Protein AF-0000000067528009 (afdb_homodimer)

Radius of gyration: 20.57 Å; Cα contacts (8 Å, |Δi|>4): 416; chains: 2; bounding box: 47×60×44 Å

InterPro domains:
  IPR000536 Nuclear hormone receptor, ligand-binding domain [PF00104] (4-171)
  IPR000536 Nuclear hormone receptor, ligand-binding domain [PS51843] (1-191)
  IPR000536 Nuclear hormone receptor, ligand-binding domain [SM00430] (4-162)
  IPR001723 Nuclear hormone receptor [PR00398] (5-26)
  IPR001723 Nuclear hormone receptor [PR00398] (26-42)
  IPR001723 Nuclear hormone receptor [PR00398] (93-108)
  IPR001723 Nuclear hormone receptor [PR00398] (150-167)
  IPR035500 Nuclear hormone receptor-like domain superfamily [G3DSA:1.10.565.10] (1-194)
  IPR035500 Nuclear hormone receptor-like domain superfamily [SSF48508] (2-190)
  IPR050274 Nuclear hormone receptor family NR2 subfamily [PTHR24083] (2-190)

pLDDT: mean 90.99, std 10.11, range [39.88, 98.88]

Nearest PDB structures (foldseek):
  8c5l-assembly1_B-2  TM=9.117E-01  e=3.322E-10  Escherichia coli K-12
  8c5l-assembly1_A  TM=9.110E-01  e=3.993E-10  Escherichia coli K-12
  7xva-assembly1_A-2  TM=9.012E-01  e=3.642E-10  Homo sapiens
  3cjw-assembly1_A  TM=9.068E-01  e=9.146E-10  Homo sapiens
  3v9t-assembly1_A  TM=6.778E-01  e=2.287E-04  Homo sapiens

Sequence (390 aa):
MLQETTARLLFMAVRWVRCLPPFQTISKDDQLLLLERSWTQLFLLHLAQWSISWDITALLDDEQVRSRLPTDDNLTNQELVLIQAIICRFRQLSPDFGECGCMKAVALFTPETVGLHAIQPIEILQDQAQRILVDYTRSRYPQQPGRIGRLMILVGYLRCVSSKTVERLFFHETIGEIPISRLLVDMYQMEKYINMLQETTARLLFMAVRWVRCLPPFQTISKDDQLLLLERSWTQLFLLHLAQWSISWDITALLDDEQVRSRLPTDDNLTNQELVLIQAIICRFRQLSPDFGECGCMKAVALFTPETVGLHAIQPIEILQDQAQRILVDYTRSRYPQQPGRIGRLMILVGYLRCVSSKTVERLFFHETIGEIPISRLLVDMYQMEKYIN

Solvent-accessible surface area (backbone atoms only — not comparable to full-atom values): 21129 Å² total; per-residue (Å²): 110,66,52,59,51,47,52,51,37,43,49,49,38,51,50,52,55,72,69,33,68,76,54,69,75,46,54,71,70,44,44,53,53,36,47,60,72,22,45,60,42,38,27,50,52,44,47,31,59,56,32,63,84,39,82,50,65,62,53,68,64,31,64,76,43,49,63,56,44,72,85,88,35,69,67,57,53,38,38,54,45,39,53,52,47,50,37,52,53,44,46,72,65,54,70,52,70,69,49,47,51,22,48,46,41,37,56,40,35,52,51,58,49,80,83,55,85,65,43,66,67,31,43,51,51,19,52,49,24,37,33,49,35,47,54,49,45,49,69,75,40,66,90,45,78,47,48,59,46,54,53,43,50,50,51,22,54,40,66,53,49,54,62,66,59,50,41,38,61,59,33,28,91,80,53,52,86,60,58,63,66,70,48,45,57,54,58,59,54,51,53,58,70,72,100,109,67,52,60,51,47,53,50,36,45,50,50,37,51,50,52,54,71,69,34,68,76,56,68,75,46,55,69,69,44,43,54,52,35,47,61,72,21,46,57,42,39,28,50,53,43,47,28,60,57,33,62,85,38,82,51,64,62,54,68,63,30,63,77,42,48,62,56,43,72,83,88,35,69,69,56,53,38,39,53,44,39,53,51,48,49,36,51,53,44,48,73,64,55,69,52,72,68,50,46,51,23,48,46,41,36,58,39,35,52,52,58,48,79,83,56,83,64,43,66,68,30,44,51,52,20,51,49,23,36,34,51,36,47,54,48,46,48,69,76,40,66,87,43,79,48,50,60,46,53,53,43,51,48,51,22,54,41,67,53,50,53,63,66,59,50,40,38,61,58,34,29,91,79,52,54,86,58,59,65,66,71,48,46,57,54,57,59,55,51,52,57,72,74,100

Organism: Camponotus floridanus (NCBI:txid104421)

Secondary structure (DSSP, 8-state):
-HHHHHHHHHHHHHHHHHT-HHHHTS-HHHHHHHHHHHHHHHHHHHHHHHHTTS--HHHHH-HHHHTTS-TT-HHHHHHHHHHHHHHHHHHHH---HHHHHHHHHHHH--TT-TT-S-HHHHHHHHHHHHHHHHHHHHHH-TT-TTHHHHHHHHHHHHTTS-HHHHIIIIIHHHHTTS-HHHHHHHHHHHHHHH-/-HHHHHHHHHHHHHHHHHT-HHHHTS-HHHHHHHHHHHHHHHHHHHHHHHHTTS--HHHHH-HHHHTTS-TT-HHHHHHHHHHHHHHHHHHHH---HHHHHHHHHHHH--TT-TT-S-HHHHHHHHHHHHHHHHHHHHHH-TT-TTHHHHHHHHHHHHTTS-HHHHIIIIIHHHHTTS-HHHHHHHHHHHHHHH-

Structure (mmCIF, N/CA/C/O backbone):
data_AF-0000000067528009-model_v1
#
loop_
_entity.id
_entity.type
_entity.pdbx_description
1 polymer 'Photoreceptor-specific nuclear receptor'
#
loop_
_atom_site.group_PDB
_atom_site.id
_atom_site.type_symbol
_atom_site.label_atom_id
_atom_site.label_alt_id
_atom_site.label_comp_id
_atom_site.label_asym_id
_atom_site.label_entity_id
_atom_site.label_seq_id
_atom_site.pdbx_PDB_ins_code
_atom_site.Cartn_x
_atom_site.Cartn_y
_atom_site.Cartn_z
_atom_site.occupancy
_atom_site.B_iso_or_equiv
_atom_site.auth_seq_id
_atom_site.auth_comp_id
_atom_site.auth_asym_id
_atom_site.auth_atom_id
_atom_site.pdbx_PDB_model_num
ATOM 1 N N . MET A 1 1 ? -10.555 28.031 -5.477 1 63.38 1 MET A N 1
ATOM 2 C CA . MET A 1 1 ? -11.25 27.438 -4.34 1 63.38 1 MET A CA 1
ATOM 3 C C . MET A 1 1 ? -10.625 26.094 -3.967 1 63.38 1 MET A C 1
ATOM 5 O O . MET A 1 1 ? -10.273 25.859 -2.807 1 63.38 1 MET A O 1
ATOM 9 N N . LEU A 1 2 ? -10.289 25.344 -4.977 1 68.19 2 LEU A N 1
ATOM 10 C CA . LEU A 1 2 ? -9.688 24.031 -4.695 1 68.19 2 LEU A CA 1
ATOM 11 C C . LEU A 1 2 ? -8.289 24.203 -4.113 1 68.19 2 LEU A C 1
ATOM 13 O O . LEU A 1 2 ? -7.93 23.516 -3.152 1 68.19 2 LEU A O 1
ATOM 17 N N . GLN A 1 3 ? -7.68 25.297 -4.523 1 79.44 3 GLN A N 1
ATOM 18 C CA . GLN A 1 3 ? -6.289 25.484 -4.133 1 79.44 3 GLN A CA 1
ATOM 19 C C . GLN A 1 3 ? -6.176 25.891 -2.67 1 79.44 3 GLN A C 1
ATOM 21 O O . GLN A 1 3 ? -5.324 25.391 -1.939 1 79.44 3 GLN A O 1
ATOM 26 N N . GLU A 1 4 ? -7.051 26.719 -2.273 1 81.88 4 GLU A N 1
ATOM 27 C CA . GLU A 1 4 ? -7.031 27.141 -0.877 1 81.88 4 GLU A CA 1
ATOM 28 C C . GLU A 1 4 ? -7.379 25.984 0.059 1 81.88 4 GLU A C 1
ATOM 30 O O . GLU A 1 4 ? -6.762 25.828 1.112 1 81.88 4 GLU A O 1
ATOM 35 N N . THR A 1 5 ? -8.336 25.281 -0.357 1 86.56 5 THR A N 1
ATOM 36 C CA . THR A 1 5 ? -8.766 24.172 0.467 1 86.56 5 THR A CA 1
ATOM 37 C C . THR A 1 5 ? -7.656 23.125 0.583 1 86.56 5 THR A C 1
ATOM 39 O O . THR A 1 5 ? -7.375 22.625 1.676 1 86.56 5 THR A O 1
ATOM 42 N N . THR A 1 6 ? -7.035 22.812 -0.543 1 90.5 6 THR A N 1
ATOM 43 C CA . THR A 1 6 ? -6.012 21.766 -0.516 1 90.5 6 THR A CA 1
ATOM 44 C C . THR A 1 6 ? -4.789 22.234 0.274 1 90.5 6 THR A C 1
ATOM 46 O O . THR A 1 6 ? -4.156 21.438 0.971 1 90.5 6 THR A O 1
ATOM 49 N N . ALA A 1 7 ? -4.465 23.484 0.164 1 90.56 7 ALA A N 1
ATOM 50 C CA . ALA A 1 7 ? -3.391 24.031 0.986 1 90.56 7 ALA A CA 1
ATOM 51 C C . ALA A 1 7 ? -3.717 23.906 2.471 1 90.56 7 ALA A C 1
ATOM 53 O O . ALA A 1 7 ? -2.852 23.547 3.273 1 90.56 7 ALA A O 1
ATOM 54 N N . ARG A 1 8 ? -4.914 24.25 2.82 1 92.25 8 ARG A N 1
ATOM 55 C CA . ARG A 1 8 ? -5.352 24.141 4.207 1 92.25 8 ARG A CA 1
ATOM 56 C C . ARG A 1 8 ? -5.273 22.703 4.699 1 92.25 8 ARG A C 1
ATOM 58 O O . ARG A 1 8 ? -4.848 22.453 5.828 1 92.25 8 ARG A O 1
ATOM 65 N N . LEU A 1 9 ? -5.695 21.797 3.904 1 93.94 9 LEU A N 1
ATOM 66 C CA . LEU A 1 9 ? -5.688 20.375 4.277 1 93.94 9 LEU A CA 1
ATOM 67 C C . LEU A 1 9 ? -4.258 19.875 4.469 1 93.94 9 LEU A C 1
ATOM 69 O O . LEU A 1 9 ? -3.994 19.078 5.371 1 93.94 9 LEU A O 1
ATOM 73 N N . LEU A 1 10 ? -3.348 20.375 3.588 1 95.38 10 LEU A N 1
ATOM 74 C CA . LEU A 1 10 ? -1.941 20.031 3.76 1 95.38 10 LEU A CA 1
ATOM 75 C C . LEU A 1 10 ? -1.401 20.578 5.078 1 95.38 10 LEU A C 1
ATOM 77 O O . LEU A 1 10 ? -0.686 19.875 5.797 1 95.38 10 LEU A O 1
ATOM 81 N N . PHE A 1 11 ? -1.771 21.75 5.383 1 93.81 11 PHE A N 1
ATOM 82 C CA . PHE A 1 11 ? -1.358 22.359 6.641 1 93.81 11 PHE A CA 1
ATOM 83 C C . PHE A 1 11 ? -1.905 21.578 7.832 1 93.81 11 PHE A C 1
ATOM 85 O O . PHE A 1 11 ? -1.208 21.391 8.828 1 93.81 11 PHE A O 1
ATOM 92 N N . MET A 1 12 ? -3.107 21.188 7.766 1 95.31 12 MET A N 1
ATOM 93 C CA . MET A 1 12 ? -3.73 20.406 8.828 1 95.31 12 MET A CA 1
ATOM 94 C C . MET A 1 12 ? -2.99 19.094 9.039 1 95.31 12 MET A C 1
ATOM 96 O O . MET A 1 12 ? -2.828 18.641 10.172 1 95.31 12 MET A O 1
ATOM 100 N N . ALA A 1 13 ? -2.566 18.484 7.957 1 96.88 13 ALA A N 1
ATOM 101 C CA . ALA A 1 13 ? -1.81 17.234 8.047 1 96.88 13 ALA A CA 1
ATOM 102 C C . ALA A 1 13 ? -0.495 17.438 8.789 1 96.88 13 ALA A C 1
ATOM 104 O O . ALA A 1 13 ? -0.14 16.641 9.664 1 96.88 13 ALA A O 1
ATOM 105 N N . VAL A 1 14 ? 0.21 18.5 8.422 1 96.5 14 VAL A N 1
ATOM 106 C CA . VAL A 1 14 ? 1.491 18.797 9.055 1 96.5 14 VAL A CA 1
ATOM 107 C C . VAL A 1 14 ? 1.274 19.141 10.531 1 96.5 14 VAL A C 1
ATOM 109 O O . VAL A 1 14 ? 2.021 18.688 11.398 1 96.5 14 VAL A O 1
ATOM 112 N N . ARG A 1 15 ? 0.271 19.891 10.812 1 95.38 15 ARG A N 1
ATOM 113 C CA . ARG A 1 15 ? -0.049 20.266 12.18 1 95.38 15 ARG A CA 1
ATOM 114 C C . ARG A 1 15 ? -0.377 19.031 13.023 1 95.38 15 ARG A C 1
ATOM 116 O O . ARG A 1 15 ? 0.035 18.938 14.188 1 95.38 15 ARG A O 1
ATOM 123 N N . TRP A 1 16 ? -1.152 18.125 12.508 1 97.19 16 TRP A N 1
ATOM 124 C CA . TRP A 1 16 ? -1.503 16.891 13.211 1 97.19 16 TRP A CA 1
ATOM 125 C C . TRP A 1 16 ? -0.251 16.141 13.641 1 97.19 16 TRP A C 1
ATOM 127 O O . TRP A 1 16 ? -0.168 15.656 14.773 1 97.19 16 TRP A O 1
ATOM 137 N N . VAL A 1 17 ? 0.702 16.016 12.75 1 97.56 17 VAL A N 1
ATOM 138 C CA . VAL A 1 17 ? 1.943 15.297 13.039 1 97.56 17 VAL A CA 1
ATOM 139 C C . VAL A 1 17 ? 2.678 15.984 14.188 1 97.56 17 VAL A C 1
ATOM 141 O O . VAL A 1 17 ? 3.193 15.32 15.086 1 97.56 17 VAL A O 1
ATOM 144 N N . ARG A 1 18 ? 2.689 17.234 14.125 1 94.25 18 ARG A N 1
ATOM 145 C CA . ARG A 1 18 ? 3.416 18.031 15.117 1 94.25 18 ARG A CA 1
ATOM 146 C C . ARG A 1 18 ? 2.811 17.859 16.5 1 94.25 18 ARG A C 1
ATOM 148 O O . ARG A 1 18 ? 3.518 17.938 17.516 1 94.25 18 ARG A O 1
ATOM 155 N N . CYS A 1 19 ? 1.555 17.609 16.547 1 94.88 19 CYS A N 1
ATOM 156 C CA . CYS A 1 19 ? 0.85 17.547 17.812 1 94.88 19 CYS A CA 1
ATOM 157 C C . CYS A 1 19 ? 0.818 16.109 18.344 1 94.88 19 CYS A C 1
ATOM 159 O O . CYS A 1 19 ? 0.314 15.867 19.453 1 94.88 19 CYS A O 1
ATOM 161 N N . LEU A 1 20 ? 1.411 15.219 17.641 1 97 20 LEU A N 1
ATOM 162 C CA . LEU A 1 20 ? 1.415 13.82 18.047 1 97 20 LEU A CA 1
ATOM 163 C C . LEU A 1 20 ? 2.537 13.547 19.047 1 97 20 LEU A C 1
ATOM 165 O O . LEU A 1 20 ? 3.705 13.461 18.656 1 97 20 LEU A O 1
ATOM 169 N N . PRO A 1 21 ? 2.293 13.242 20.281 1 96.75 21 PRO A N 1
ATOM 170 C CA . PRO A 1 21 ? 3.307 13.125 21.344 1 96.75 21 PRO A CA 1
ATOM 171 C C . PRO A 1 21 ? 4.355 12.062 21.031 1 96.75 21 PRO A C 1
ATOM 173 O O . PRO A 1 21 ? 5.559 12.328 21.141 1 96.75 21 PRO A O 1
ATOM 176 N N . PRO A 1 22 ? 3.947 10.906 20.578 1 97.38 22 PRO A N 1
ATOM 177 C CA . PRO A 1 22 ? 4.988 9.906 20.312 1 97.38 22 PRO A CA 1
ATOM 178 C C . PRO A 1 22 ? 5.934 10.336 19.188 1 97.38 22 PRO A C 1
ATOM 180 O O . PRO A 1 22 ? 7.105 9.938 19.188 1 97.38 22 PRO A O 1
ATOM 183 N N . PHE A 1 23 ? 5.457 11.164 18.281 1 96.94 23 PHE A N 1
ATOM 184 C CA . PHE A 1 23 ? 6.273 11.625 17.156 1 96.94 23 PHE A CA 1
ATOM 185 C C . PHE A 1 23 ? 7.387 12.539 17.641 1 96.94 23 PHE A C 1
ATOM 187 O O . PHE A 1 23 ? 8.469 12.578 17.062 1 96.94 23 PHE A O 1
ATOM 194 N N . GLN A 1 24 ? 7.16 13.203 18.766 1 94.31 24 GLN A N 1
ATOM 195 C CA . GLN A 1 24 ? 8.109 14.164 19.312 1 94.31 24 GLN A CA 1
ATOM 196 C C . GLN A 1 24 ? 9.266 13.461 20.016 1 94.31 24 GLN A C 1
ATOM 198 O O . GLN A 1 24 ? 10.289 14.078 20.312 1 94.31 24 GLN A O 1
ATOM 203 N N . THR A 1 25 ? 9.117 12.156 20.219 1 96.06 25 THR A N 1
ATOM 204 C CA . THR A 1 25 ? 10.164 11.391 20.891 1 96.06 25 THR A CA 1
ATOM 205 C C . THR A 1 25 ? 11.211 10.922 19.875 1 96.06 25 THR A C 1
ATOM 207 O O . THR A 1 25 ? 12.266 10.414 20.25 1 96.06 25 THR A O 1
ATOM 210 N N . ILE A 1 26 ? 10.945 11.125 18.609 1 96.88 26 ILE A N 1
ATOM 211 C CA . ILE A 1 26 ? 11.82 10.734 17.516 1 96.88 26 ILE A CA 1
ATOM 212 C C . ILE A 1 26 ? 12.812 11.859 17.219 1 96.88 26 ILE A C 1
ATOM 214 O O . ILE A 1 26 ? 12.539 13.023 17.516 1 96.88 26 ILE A O 1
ATOM 218 N N . SER A 1 27 ? 13.992 11.508 16.75 1 96.88 27 SER A N 1
ATOM 219 C CA . SER A 1 27 ? 14.961 12.531 16.375 1 96.88 27 SER A CA 1
ATOM 220 C C . SER A 1 27 ? 14.391 13.469 15.32 1 96.88 27 SER A C 1
ATOM 222 O O . SER A 1 27 ? 13.594 13.047 14.477 1 96.88 27 SER A O 1
ATOM 224 N N . LYS A 1 28 ? 14.812 14.703 15.25 1 94.5 28 LYS A N 1
ATOM 225 C CA . LYS A 1 28 ? 14.312 15.711 14.32 1 94.5 28 LYS A CA 1
ATOM 226 C C . LYS A 1 28 ? 14.562 15.289 12.875 1 94.5 28 LYS A C 1
ATOM 228 O O . LYS A 1 28 ? 13.719 15.516 12 1 94.5 28 LYS A O 1
ATOM 233 N N . ASP A 1 29 ? 15.727 14.695 12.641 1 95.56 29 ASP A N 1
ATOM 234 C CA . ASP A 1 29 ? 16.047 14.219 11.297 1 95.56 29 ASP A CA 1
ATOM 235 C C . ASP A 1 29 ? 15.07 13.141 10.852 1 95.56 29 ASP A C 1
ATOM 237 O O . ASP A 1 29 ? 14.586 13.164 9.719 1 95.56 29 ASP A O 1
ATOM 241 N N . ASP A 1 30 ? 14.82 12.211 11.75 1 97.75 30 ASP A N 1
ATOM 242 C CA . ASP A 1 30 ? 13.891 11.133 11.422 1 97.75 30 ASP A CA 1
ATOM 243 C C . ASP A 1 30 ? 12.469 11.664 11.266 1 97.75 30 ASP A C 1
ATOM 245 O O . ASP A 1 30 ? 11.703 11.164 10.438 1 97.75 30 ASP A O 1
ATOM 249 N N . GLN A 1 31 ? 12.086 12.695 12.094 1 96.88 31 GLN A N 1
ATOM 250 C CA . GLN A 1 31 ? 10.781 13.328 11.945 1 96.88 31 GLN A CA 1
ATOM 251 C C . GLN A 1 31 ? 10.586 13.867 10.531 1 96.88 31 GLN A C 1
ATOM 253 O O . GLN A 1 31 ? 9.555 13.609 9.906 1 96.88 31 GLN A O 1
ATOM 258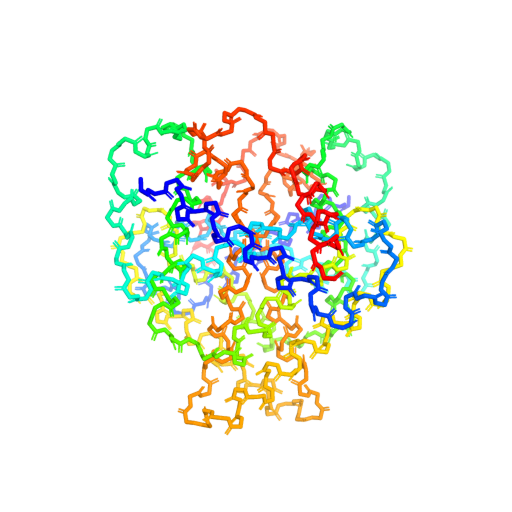 N N . LEU A 1 32 ? 11.586 14.562 10.047 1 95.69 32 LEU A N 1
ATOM 259 C CA . LEU A 1 32 ? 11.492 15.188 8.727 1 95.69 32 LEU A CA 1
ATOM 260 C C . LEU A 1 32 ? 11.438 14.133 7.629 1 95.69 32 LEU A C 1
ATOM 262 O O . LEU A 1 32 ? 10.695 14.281 6.656 1 95.69 32 LEU A O 1
ATOM 266 N N . LEU A 1 33 ? 12.172 13.047 7.777 1 96.69 33 LEU A N 1
ATOM 267 C CA . LEU A 1 33 ? 12.172 11.969 6.793 1 96.69 33 LEU A CA 1
ATOM 268 C C . LEU A 1 33 ? 10.805 11.289 6.734 1 96.69 33 LEU A C 1
ATOM 270 O O . LEU A 1 33 ? 10.281 11.023 5.648 1 96.69 33 LEU A O 1
ATOM 274 N N . LEU A 1 34 ? 10.25 11.062 7.93 1 97.94 34 LEU A N 1
ATOM 275 C CA . LEU A 1 34 ? 8.953 10.406 7.992 1 97.94 34 LEU A CA 1
ATOM 276 C C . LEU A 1 34 ? 7.863 11.289 7.395 1 97.94 34 LEU A C 1
ATOM 278 O O . LEU A 1 34 ? 6.996 10.812 6.66 1 97.94 34 LEU A O 1
ATOM 282 N N . LEU A 1 35 ? 7.91 12.555 7.711 1 97.44 35 LEU A N 1
ATOM 283 C CA . LEU A 1 35 ? 6.941 13.492 7.156 1 97.44 35 LEU A CA 1
ATOM 284 C C . LEU A 1 35 ? 7.059 13.562 5.637 1 97.44 35 LEU A C 1
ATOM 286 O O . LEU A 1 35 ? 6.043 13.547 4.934 1 97.44 35 LEU A O 1
ATOM 290 N N . GLU A 1 36 ? 8.227 13.602 5.156 1 96.12 36 GLU A N 1
ATOM 291 C CA . GLU A 1 36 ? 8.453 13.656 3.717 1 96.12 36 GLU A CA 1
ATOM 292 C C . GLU A 1 36 ? 7.93 12.406 3.025 1 96.12 36 GLU A C 1
ATOM 294 O O . GLU A 1 36 ? 7.418 12.477 1.907 1 96.12 36 GLU A O 1
ATOM 299 N N . ARG A 1 37 ? 8.062 11.32 3.688 1 95.75 37 ARG A N 1
ATOM 300 C CA . ARG A 1 37 ? 7.664 10.039 3.107 1 95.75 37 ARG A CA 1
ATOM 301 C C . ARG A 1 37 ? 6.148 9.859 3.168 1 95.75 37 ARG A C 1
ATOM 303 O O . ARG A 1 37 ? 5.562 9.219 2.297 1 95.75 37 ARG A O 1
ATOM 310 N N . SER A 1 38 ? 5.453 10.531 4.129 1 97.94 38 SER A N 1
ATOM 311 C CA . SER A 1 38 ? 4.078 10.133 4.41 1 97.94 38 SER A CA 1
ATOM 312 C C . SER A 1 38 ? 3.105 11.273 4.152 1 97.94 38 SER A C 1
ATOM 314 O O . SER A 1 38 ? 1.893 11.109 4.297 1 97.94 38 SER A O 1
ATOM 316 N N . TRP A 1 39 ? 3.568 12.438 3.727 1 97.88 39 TRP A N 1
ATOM 317 C CA . TRP A 1 39 ? 2.689 13.602 3.641 1 97.88 39 TRP A CA 1
ATOM 318 C C . TRP A 1 39 ? 1.55 13.352 2.66 1 97.88 39 TRP A C 1
ATOM 320 O O . TRP A 1 39 ? 0.435 13.836 2.855 1 97.88 39 TRP A O 1
ATOM 330 N N . THR A 1 40 ? 1.784 12.594 1.648 1 98 40 THR A N 1
ATOM 331 C CA . THR A 1 40 ? 0.744 12.32 0.662 1 98 40 THR A CA 1
ATOM 332 C C . THR A 1 40 ? -0.398 11.523 1.285 1 98 40 THR A C 1
ATOM 334 O O . THR A 1 40 ? -1.571 11.812 1.038 1 98 40 THR A O 1
ATOM 337 N N . GLN A 1 41 ? -0.053 10.492 2.082 1 98.5 41 GLN A N 1
ATOM 338 C CA . GLN A 1 41 ? -1.045 9.664 2.762 1 98.5 41 GLN A CA 1
ATOM 339 C C . GLN A 1 41 ? -1.868 10.492 3.746 1 98.5 41 GLN A C 1
ATOM 341 O O . GLN A 1 41 ? -3.096 10.391 3.775 1 98.5 41 GLN A O 1
ATOM 346 N N . LEU A 1 42 ? -1.152 11.312 4.449 1 98.62 42 LEU A N 1
ATOM 347 C CA . LEU A 1 42 ? -1.815 12.148 5.441 1 98.62 42 LEU A CA 1
ATOM 348 C C . LEU A 1 42 ? -2.725 13.172 4.77 1 98.62 42 LEU A C 1
ATOM 350 O O . LEU A 1 42 ? -3.863 13.375 5.195 1 98.62 42 LEU A O 1
ATOM 354 N N . PHE A 1 43 ? -2.236 13.75 3.77 1 97.88 43 PHE A N 1
ATOM 355 C CA . PHE A 1 43 ? -3.023 14.703 3.002 1 97.88 43 PHE A CA 1
ATOM 356 C C . PHE A 1 43 ? -4.289 14.055 2.457 1 97.88 43 PHE A C 1
ATOM 358 O O . PHE A 1 43 ? -5.383 14.609 2.588 1 97.88 43 PHE A O 1
ATOM 365 N N . LEU A 1 44 ? -4.176 12.906 1.863 1 97.62 44 LEU A N 1
ATOM 366 C CA . LEU A 1 44 ? -5.305 12.227 1.241 1 97.62 44 LEU A CA 1
ATOM 367 C C . LEU A 1 44 ? -6.34 11.82 2.287 1 97.62 44 LEU A C 1
ATOM 369 O O . LEU A 1 44 ? -7.539 11.828 2.014 1 97.62 44 LEU A O 1
ATOM 373 N N . LEU A 1 45 ? -5.891 11.453 3.465 1 98.19 45 LEU A N 1
ATOM 374 C CA . LEU A 1 45 ? -6.828 11.141 4.539 1 98.19 45 LEU A CA 1
ATOM 375 C C . LEU A 1 45 ? -7.625 12.375 4.941 1 98.19 45 LEU A C 1
ATOM 377 O O . LEU A 1 45 ? -8.836 12.289 5.156 1 98.19 45 LEU A O 1
ATOM 381 N N . HIS A 1 46 ? -6.957 13.484 5.012 1 96.31 46 HIS A N 1
ATOM 382 C CA . HIS A 1 46 ? -7.656 14.727 5.312 1 96.31 46 HIS A CA 1
ATOM 383 C C . HIS A 1 46 ? -8.617 15.102 4.188 1 96.31 46 HIS A C 1
ATOM 385 O O . HIS A 1 46 ? -9.727 15.578 4.441 1 96.31 46 HIS A O 1
ATOM 391 N N . LEU A 1 47 ? -8.141 14.922 3.025 1 94.94 47 LEU A N 1
ATOM 392 C CA . LEU A 1 47 ? -8.977 15.219 1.869 1 94.94 47 LEU A CA 1
ATOM 393 C C . LEU A 1 47 ? -10.227 14.344 1.869 1 94.94 47 LEU A C 1
ATOM 395 O O . LEU A 1 47 ? -11.336 14.828 1.62 1 94.94 47 LEU A O 1
ATOM 399 N N . ALA A 1 48 ? -10.016 13.047 2.094 1 95.31 48 ALA A N 1
ATOM 400 C CA . ALA A 1 48 ? -11.133 12.117 2.131 1 95.31 48 ALA A CA 1
ATOM 401 C C . ALA A 1 48 ? -12.125 12.492 3.227 1 95.31 48 ALA A C 1
ATOM 403 O O . ALA A 1 48 ? -13.344 12.445 3.018 1 95.31 48 ALA A O 1
ATOM 404 N N . GLN A 1 49 ? -11.609 12.812 4.336 1 93.56 49 GLN A N 1
ATOM 405 C CA . GLN A 1 49 ? -12.461 13.227 5.445 1 93.56 49 GLN A CA 1
ATOM 406 C C . GLN A 1 49 ? -13.266 14.469 5.082 1 93.56 49 GLN A C 1
ATOM 408 O O . GLN A 1 49 ? -14.461 14.555 5.371 1 93.56 49 GLN A O 1
ATOM 413 N N . TRP A 1 50 ? -12.57 15.375 4.555 1 90.56 50 TRP A N 1
ATOM 414 C CA . TRP A 1 50 ? -13.203 16.609 4.117 1 90.56 50 TRP A CA 1
ATOM 415 C C . TRP A 1 50 ? -14.266 16.344 3.061 1 90.56 50 TRP A C 1
ATOM 417 O O . TRP A 1 50 ? -15.312 17 3.039 1 90.56 50 TRP A O 1
ATOM 427 N N . SER A 1 51 ? -14.07 15.391 2.199 1 88.56 51 SER A N 1
ATOM 428 C CA . SER A 1 51 ? -14.922 15.078 1.056 1 88.56 51 SER A CA 1
ATOM 429 C C . SER A 1 51 ? -16.219 14.406 1.498 1 88.56 51 SER A C 1
ATOM 431 O O . SER A 1 51 ? -17.156 14.281 0.712 1 88.56 51 SER A O 1
ATOM 433 N N . ILE A 1 52 ? -16.297 13.922 2.617 1 85.75 52 ILE A N 1
ATOM 434 C CA . ILE A 1 52 ? -17.516 13.312 3.117 1 85.75 52 ILE A CA 1
ATOM 435 C C . ILE A 1 52 ? -18.672 14.32 3.029 1 85.75 52 ILE A C 1
ATOM 437 O O . ILE A 1 52 ? -19.781 13.969 2.654 1 85.75 52 ILE A O 1
ATOM 441 N N . SER A 1 53 ? -18.359 15.531 3.287 1 82.88 53 SER A N 1
ATOM 442 C CA . SER A 1 53 ? -19.391 16.562 3.322 1 82.88 53 SER A CA 1
ATOM 443 C C . SER A 1 53 ? -19.484 17.297 1.986 1 82.88 53 SER A C 1
ATOM 445 O O . SER A 1 53 ? -20.5 17.922 1.692 1 82.88 53 SER A O 1
ATOM 447 N N . TRP A 1 54 ? -18.344 17.156 1.196 1 78.38 54 TRP A N 1
ATOM 448 C CA . TRP A 1 54 ? -18.281 17.875 -0.072 1 78.38 54 TRP A CA 1
ATOM 449 C C . TRP A 1 54 ? -17.906 16.938 -1.212 1 78.38 54 TRP A C 1
ATOM 451 O O . TRP A 1 54 ? -16.906 16.219 -1.133 1 78.38 54 TRP A O 1
ATOM 461 N N . ASP A 1 55 ? -18.625 16.812 -2.105 1 71.38 55 ASP A N 1
ATOM 462 C CA . ASP A 1 55 ? -18.344 15.891 -3.195 1 71.38 55 ASP A CA 1
ATOM 463 C C . ASP A 1 55 ? -17.219 16.406 -4.086 1 71.38 55 ASP A C 1
ATOM 465 O O . ASP A 1 55 ? -17.422 17.344 -4.867 1 71.38 55 ASP A O 1
ATOM 469 N N . ILE A 1 56 ? -16.078 15.891 -3.885 1 70.5 56 ILE A N 1
ATOM 470 C CA . ILE A 1 56 ? -14.922 16.328 -4.66 1 70.5 56 ILE A CA 1
ATOM 471 C C . ILE A 1 56 ? -14.742 15.438 -5.879 1 70.5 56 ILE A C 1
ATOM 473 O O . ILE A 1 56 ? -13.891 15.695 -6.73 1 70.5 56 ILE A O 1
ATOM 477 N N . THR A 1 57 ? -15.484 14.461 -5.953 1 67 57 THR A N 1
ATOM 478 C CA . THR A 1 57 ? -15.336 13.531 -7.066 1 67 57 THR A CA 1
ATOM 479 C C . THR A 1 57 ? -15.492 14.258 -8.398 1 67 57 THR A C 1
ATOM 481 O O . THR A 1 57 ? -14.781 13.961 -9.359 1 67 57 THR A O 1
ATOM 484 N N . ALA A 1 58 ? -16.344 15.133 -8.289 1 68.69 58 ALA A N 1
ATOM 485 C CA . ALA A 1 58 ? -16.547 15.914 -9.508 1 68.69 58 ALA A CA 1
ATOM 486 C C . ALA A 1 58 ? -15.281 16.688 -9.875 1 68.69 58 ALA A C 1
ATOM 488 O O . ALA A 1 58 ? -14.953 16.812 -11.055 1 68.69 58 ALA A O 1
ATOM 489 N N . LEU A 1 59 ? -14.648 17.031 -8.906 1 69.94 59 LEU A N 1
ATOM 490 C CA . LEU A 1 59 ? -13.43 17.797 -9.133 1 69.94 59 LEU A CA 1
ATOM 491 C C . LEU A 1 59 ? -12.344 16.922 -9.742 1 69.94 59 LEU A C 1
ATOM 493 O O . LEU A 1 59 ? -11.633 17.359 -10.656 1 69.94 59 LEU A O 1
ATOM 497 N N . LEU A 1 60 ? -12.328 15.727 -9.367 1 75.88 60 LEU A N 1
ATOM 498 C CA . LEU A 1 60 ? -11.32 14.812 -9.883 1 75.88 60 LEU A CA 1
ATOM 499 C C . LEU A 1 60 ? -11.641 14.414 -11.32 1 75.88 60 LEU A C 1
ATOM 501 O O . LEU A 1 60 ? -10.742 14.039 -12.078 1 75.88 60 LEU A O 1
ATOM 505 N N . ASP A 1 61 ? -12.891 14.672 -11.648 1 75.38 61 ASP A N 1
ATOM 506 C CA . ASP A 1 61 ? -13.312 14.328 -13.008 1 75.38 61 ASP A CA 1
ATOM 507 C C . ASP A 1 61 ? -13.266 15.547 -13.922 1 75.38 61 ASP A C 1
ATOM 509 O O . ASP A 1 61 ? -13.492 15.438 -15.133 1 75.38 61 ASP A O 1
ATOM 513 N N . ASP A 1 62 ? -13.023 16.625 -13.328 1 76.69 62 ASP A N 1
ATOM 514 C CA . ASP A 1 62 ? -12.938 17.844 -14.117 1 76.69 62 ASP A CA 1
ATOM 515 C C . ASP A 1 62 ? -11.812 17.766 -15.148 1 76.69 62 ASP A C 1
ATOM 517 O O . ASP A 1 62 ? -10.695 17.359 -14.82 1 76.69 62 ASP A O 1
ATOM 521 N N . GLU A 1 63 ? -12.125 18.141 -16.297 1 79.06 63 GLU A N 1
ATOM 522 C CA . GLU A 1 63 ? -11.188 18.016 -17.406 1 79.06 63 GLU A CA 1
ATOM 523 C C . GLU A 1 63 ? -9.93 18.844 -17.172 1 79.06 63 GLU A C 1
ATOM 525 O O . GLU A 1 63 ? -8.836 18.438 -17.562 1 79.06 63 GLU A O 1
ATOM 530 N N . GLN A 1 64 ? -10.109 19.984 -16.625 1 78.06 64 GLN A N 1
ATOM 531 C CA . GLN A 1 64 ? -8.969 20.859 -16.375 1 78.06 64 GLN A CA 1
ATOM 532 C C . GLN A 1 64 ? -8.008 20.234 -15.359 1 78.06 64 GLN A C 1
ATOM 534 O O . GLN A 1 64 ? -6.789 20.359 -15.492 1 78.06 64 GLN A O 1
ATOM 539 N N . VAL A 1 65 ? -8.562 19.562 -14.477 1 77 65 VAL A N 1
ATOM 540 C CA . VAL A 1 65 ? -7.762 18.922 -13.445 1 77 65 VAL A CA 1
ATOM 541 C C . VAL A 1 65 ? -7.078 17.688 -14.016 1 77 65 VAL A C 1
ATOM 543 O O . VAL A 1 65 ? -5.875 17.484 -13.828 1 77 65 VAL A O 1
ATOM 546 N N . ARG A 1 66 ? -7.723 16.969 -14.75 1 82 66 ARG A N 1
ATOM 547 C CA . ARG A 1 66 ? -7.211 15.727 -15.32 1 82 66 ARG A CA 1
ATOM 548 C C . ARG A 1 66 ? -6.125 16 -16.359 1 82 66 ARG A C 1
ATOM 550 O O . ARG A 1 66 ? -5.211 15.195 -16.531 1 82 66 ARG A O 1
ATOM 557 N N . SER A 1 67 ? -6.262 17.109 -16.938 1 83.25 67 SER A N 1
ATOM 558 C CA . SER A 1 67 ? -5.305 17.484 -17.969 1 83.25 67 SER A CA 1
ATOM 559 C C . SER A 1 67 ? -3.928 17.766 -17.375 1 83.25 67 SER A C 1
ATOM 561 O O . SER A 1 67 ? -2.934 17.828 -18.109 1 83.25 67 SER A O 1
ATOM 563 N N . ARG A 1 68 ? -3.914 17.906 -16.125 1 82.19 68 ARG A N 1
ATOM 564 C CA . ARG A 1 68 ? -2.645 18.156 -15.453 1 82.19 68 ARG A CA 1
ATOM 565 C C . ARG A 1 68 ? -1.792 16.891 -15.406 1 82.19 68 ARG A C 1
ATOM 567 O O . ARG A 1 68 ? -0.593 16.953 -15.133 1 82.19 68 ARG A O 1
ATOM 574 N N . LEU A 1 69 ? -2.402 15.773 -15.68 1 84.56 69 LEU A N 1
ATOM 575 C CA . LEU A 1 69 ? -1.705 14.492 -15.664 1 84.56 69 LEU A CA 1
ATOM 576 C C . LEU A 1 69 ? -1.34 14.062 -17.078 1 84.56 69 LEU A C 1
ATOM 578 O O . LEU A 1 69 ? -2.041 14.391 -18.031 1 84.56 69 LEU A O 1
ATOM 582 N N . PRO A 1 70 ? -0.242 13.383 -17.141 1 83.25 70 PRO A N 1
ATOM 583 C CA . PRO A 1 70 ? 0.056 12.82 -18.469 1 83.25 70 PRO A CA 1
ATOM 584 C C . PRO A 1 70 ? -1.031 11.875 -18.953 1 83.25 70 PRO A C 1
ATOM 586 O O . PRO A 1 70 ? -1.508 11.023 -18.203 1 83.25 70 PRO A O 1
ATOM 589 N N . THR A 1 71 ? -1.487 11.977 -20.109 1 76.38 71 THR A N 1
ATOM 590 C CA . THR A 1 71 ? -2.617 11.227 -20.641 1 76.38 71 THR A CA 1
ATOM 591 C C . THR A 1 71 ? -2.189 9.82 -21.047 1 76.38 71 THR A C 1
ATOM 593 O O . THR A 1 71 ? -2.99 8.883 -21 1 76.38 71 THR A O 1
ATOM 596 N N . ASP A 1 72 ? -1.062 9.633 -21.375 1 78.81 72 ASP A N 1
ATOM 597 C CA . ASP A 1 72 ? -0.679 8.344 -21.953 1 78.81 72 ASP A CA 1
ATOM 598 C C . ASP A 1 72 ? 0.172 7.539 -20.984 1 78.81 72 ASP A C 1
ATOM 600 O O . ASP A 1 72 ? 0.955 6.68 -21.391 1 78.81 72 ASP A O 1
ATOM 604 N N . ASP A 1 73 ? -0.177 7.777 -19.734 1 85.81 73 ASP A N 1
ATOM 605 C CA . ASP A 1 73 ? 0.635 7.082 -18.734 1 85.81 73 ASP A CA 1
ATOM 606 C C . ASP A 1 73 ? -0.218 6.133 -17.891 1 85.81 73 ASP A C 1
ATOM 608 O O . ASP A 1 73 ? -1.014 6.578 -17.062 1 85.81 73 ASP A O 1
ATOM 612 N N . ASN A 1 74 ? -0.011 4.898 -18.062 1 85.94 74 ASN A N 1
ATOM 613 C CA . ASN A 1 74 ? -0.783 3.85 -17.406 1 85.94 74 ASN A CA 1
ATOM 614 C C . ASN A 1 74 ? -0.69 3.961 -15.883 1 85.94 74 ASN A C 1
ATOM 616 O O . ASN A 1 74 ? -1.688 3.779 -15.18 1 85.94 74 ASN A O 1
ATOM 620 N N . LEU A 1 75 ? 0.439 4.27 -15.43 1 87.62 75 LEU A N 1
ATOM 621 C CA . LEU A 1 75 ? 0.642 4.367 -13.984 1 87.62 75 LEU A CA 1
ATOM 622 C C . LEU A 1 75 ? -0.161 5.523 -13.398 1 87.62 75 LEU A C 1
ATOM 624 O O . LEU A 1 75 ? -0.791 5.379 -12.352 1 87.62 75 LEU A O 1
ATOM 628 N N . THR A 1 76 ? -0.157 6.633 -14.086 1 90.25 76 THR A N 1
ATOM 629 C CA . THR A 1 76 ? -0.891 7.801 -13.617 1 90.25 76 THR A CA 1
ATOM 630 C C . THR A 1 76 ? -2.395 7.539 -13.641 1 90.25 76 THR A C 1
ATOM 632 O O . THR A 1 76 ? -3.115 7.965 -12.734 1 90.25 76 THR A O 1
ATOM 635 N N . ASN A 1 77 ? -2.854 6.871 -14.617 1 89.56 77 ASN A N 1
ATOM 636 C CA . ASN A 1 77 ? -4.27 6.516 -14.695 1 89.56 77 ASN A CA 1
ATOM 637 C C . ASN A 1 77 ? -4.672 5.59 -13.547 1 89.56 77 ASN A C 1
ATOM 639 O O . ASN A 1 77 ? -5.75 5.746 -12.969 1 89.56 77 ASN A O 1
ATOM 643 N N . GLN A 1 78 ? -3.824 4.691 -13.281 1 92.38 78 GLN A N 1
ATOM 644 C CA . GLN A 1 78 ? -4.082 3.775 -12.172 1 92.38 78 GLN A CA 1
ATOM 645 C C . GLN A 1 78 ? -4.176 4.527 -10.852 1 92.38 78 GLN A C 1
ATOM 647 O O . GLN A 1 78 ? -5.035 4.23 -10.023 1 92.38 78 GLN A O 1
ATOM 652 N N . GLU A 1 79 ? -3.33 5.496 -10.703 1 93.75 79 GLU A N 1
ATOM 653 C CA . GLU A 1 79 ? -3.314 6.242 -9.445 1 93.75 79 GLU A CA 1
ATOM 654 C C . GLU A 1 79 ? -4.547 7.133 -9.32 1 93.75 79 GLU A C 1
ATOM 656 O O . GLU A 1 79 ? -5.078 7.309 -8.219 1 93.75 79 GLU A O 1
ATOM 661 N N . LEU A 1 80 ? -4.988 7.68 -10.398 1 91.38 80 LEU A N 1
ATOM 662 C CA . LEU A 1 80 ? -6.195 8.492 -10.375 1 91.38 80 LEU A CA 1
ATOM 663 C C . LEU A 1 80 ? -7.406 7.664 -9.953 1 91.38 80 LEU A C 1
ATOM 665 O O . LEU A 1 80 ? -8.203 8.102 -9.125 1 91.38 80 LEU A O 1
ATOM 669 N N . VAL A 1 81 ? -7.512 6.5 -10.516 1 92.06 81 VAL A N 1
ATOM 670 C CA . VAL A 1 81 ? -8.609 5.598 -10.172 1 92.06 81 VAL A CA 1
ATOM 671 C C . VAL A 1 81 ? -8.5 5.199 -8.703 1 92.06 81 VAL A C 1
ATOM 673 O O . VAL A 1 81 ? -9.508 5.137 -7.996 1 92.06 81 VAL A O 1
ATOM 676 N N . LEU A 1 82 ? -7.301 4.984 -8.297 1 95.12 82 LEU A N 1
ATOM 677 C CA . LEU A 1 82 ? -7.062 4.586 -6.91 1 95.12 82 LEU A CA 1
ATOM 678 C C . LEU A 1 82 ? -7.461 5.699 -5.949 1 95.12 82 LEU A C 1
ATOM 680 O O . LEU A 1 82 ? -8.102 5.441 -4.926 1 95.12 82 LEU A O 1
ATOM 684 N N . ILE A 1 83 ? -7.102 6.965 -6.262 1 95.25 83 ILE A N 1
ATOM 685 C CA . ILE A 1 83 ? -7.457 8.102 -5.414 1 95.25 83 ILE A CA 1
ATOM 686 C C . ILE A 1 83 ? -8.977 8.211 -5.312 1 95.25 83 ILE A C 1
ATOM 688 O O . ILE A 1 83 ? -9.523 8.383 -4.219 1 95.25 83 ILE A O 1
ATOM 692 N N . GLN A 1 84 ? -9.609 8.031 -6.395 1 91.75 84 GLN A N 1
ATOM 693 C CA . GLN A 1 84 ? -11.07 8.086 -6.406 1 91.75 84 GLN A CA 1
ATOM 694 C C . GLN A 1 84 ? -11.664 6.973 -5.551 1 91.75 84 GLN A C 1
ATOM 696 O O . GLN A 1 84 ? -12.617 7.203 -4.805 1 91.75 84 GLN A O 1
ATOM 701 N N . ALA A 1 85 ? -11.102 5.828 -5.688 1 93.62 85 ALA A N 1
ATOM 702 C CA . ALA A 1 85 ? -11.586 4.68 -4.926 1 93.62 85 ALA A CA 1
ATOM 703 C C . ALA A 1 85 ? -11.375 4.887 -3.428 1 93.62 85 ALA A C 1
ATOM 705 O O . ALA A 1 85 ? -12.219 4.516 -2.615 1 93.62 85 ALA A O 1
ATOM 706 N N . ILE A 1 86 ? -10.242 5.445 -3.1 1 96.19 86 ILE A N 1
ATOM 707 C CA . ILE A 1 86 ? -9.938 5.723 -1.699 1 96.19 86 ILE A CA 1
ATOM 708 C C . ILE A 1 86 ? -10.984 6.672 -1.12 1 96.19 86 ILE A C 1
ATOM 710 O O . ILE A 1 86 ? -11.539 6.414 -0.049 1 96.19 86 ILE A O 1
ATOM 714 N N . ILE A 1 87 ? -11.289 7.703 -1.829 1 94.5 87 ILE A N 1
ATOM 715 C CA . ILE A 1 87 ? -12.242 8.695 -1.356 1 94.5 87 ILE A CA 1
ATOM 716 C C . ILE A 1 87 ? -13.625 8.055 -1.213 1 94.5 87 ILE A C 1
ATOM 718 O O . ILE A 1 87 ? -14.305 8.25 -0.202 1 94.5 87 ILE A O 1
ATOM 722 N N . CYS A 1 88 ? -14 7.262 -2.158 1 92.62 88 CYS A N 1
ATOM 723 C CA . CYS A 1 88 ? -15.305 6.609 -2.143 1 92.62 88 CYS A CA 1
ATOM 724 C C . CYS A 1 88 ? -15.406 5.621 -0.986 1 92.62 88 CYS A C 1
ATOM 726 O O . CYS A 1 88 ? -16.391 5.633 -0.241 1 92.62 88 CYS A O 1
ATOM 728 N N . ARG A 1 89 ? -14.43 4.77 -0.821 1 94.56 89 ARG A N 1
ATOM 729 C CA . ARG A 1 89 ? -14.438 3.768 0.24 1 94.56 89 ARG A CA 1
ATOM 730 C C . ARG A 1 89 ? -14.406 4.426 1.615 1 94.56 89 ARG A C 1
ATOM 732 O O . ARG A 1 89 ? -15.055 3.959 2.551 1 94.56 89 ARG A O 1
ATOM 739 N N . PHE A 1 90 ? -13.664 5.48 1.676 1 96.5 90 PHE A N 1
ATOM 740 C CA . PHE A 1 90 ? -13.602 6.215 2.934 1 96.5 90 PHE A CA 1
ATOM 741 C C . PHE A 1 90 ? -14.969 6.77 3.311 1 96.5 90 PHE A C 1
ATOM 743 O O . PHE A 1 90 ? -15.391 6.672 4.465 1 96.5 90 PHE A O 1
ATOM 750 N N . ARG A 1 91 ? -15.555 7.305 2.344 1 94.19 91 ARG A N 1
ATOM 751 C CA . ARG A 1 91 ? -16.891 7.855 2.574 1 94.19 91 ARG A CA 1
ATOM 752 C C . ARG A 1 91 ? -17.859 6.77 3.018 1 94.19 91 ARG A C 1
ATOM 754 O O . ARG A 1 91 ? -18.656 6.977 3.938 1 94.19 91 ARG A O 1
ATOM 761 N N . GLN A 1 92 ? -17.766 5.656 2.438 1 92.94 92 GLN A N 1
ATOM 762 C CA . GLN A 1 92 ? -18.641 4.539 2.76 1 92.94 92 GLN A CA 1
ATOM 763 C C . GLN A 1 92 ? -18.406 4.035 4.18 1 92.94 92 GLN A C 1
ATOM 765 O O . GLN A 1 92 ? -19.344 3.707 4.898 1 92.94 92 GLN A O 1
ATOM 770 N N . LEU A 1 93 ? -17.156 3.967 4.539 1 95.94 93 LEU A N 1
ATOM 771 C CA . LEU A 1 93 ? -16.781 3.461 5.852 1 95.94 93 LEU A CA 1
ATOM 772 C C . LEU A 1 93 ? -17.031 4.508 6.93 1 95.94 93 LEU A C 1
ATOM 774 O O . LEU A 1 93 ? -17.297 4.164 8.086 1 95.94 93 LEU A O 1
ATOM 778 N N . SER A 1 94 ? -16.906 5.734 6.602 1 95.62 94 SER A N 1
ATOM 779 C CA . SER A 1 94 ? -17.094 6.871 7.496 1 95.62 94 SER A CA 1
ATOM 780 C C . SER A 1 94 ? -16.359 6.668 8.812 1 95.62 94 SER A C 1
ATOM 782 O O . SER A 1 94 ? -16.969 6.695 9.883 1 95.62 94 SER A O 1
ATOM 784 N N . PRO A 1 95 ? -15.016 6.492 8.758 1 97.69 95 PRO A N 1
ATOM 785 C CA . PRO A 1 95 ? -14.266 6.32 10 1 97.69 95 PRO A CA 1
ATOM 786 C C . PRO A 1 95 ? -14.43 7.5 10.961 1 97.69 95 PRO A C 1
ATOM 788 O O . PRO A 1 95 ? -14.477 8.656 10.516 1 97.69 95 PRO A O 1
ATOM 791 N N . ASP A 1 96 ? -14.586 7.215 12.273 1 97.31 96 ASP A N 1
ATOM 792 C CA . ASP A 1 96 ? -14.648 8.289 13.258 1 97.31 96 ASP A CA 1
ATOM 793 C C . ASP A 1 96 ? -13.25 8.828 13.57 1 97.31 96 ASP A C 1
ATOM 795 O O . ASP A 1 96 ? -12.266 8.414 12.953 1 97.31 96 ASP A O 1
ATOM 799 N N . PHE A 1 97 ? -13.133 9.758 14.484 1 96.06 97 PHE A N 1
ATOM 800 C CA . PHE A 1 97 ? -11.891 10.477 14.75 1 96.06 97 PHE A CA 1
ATOM 801 C C . PHE A 1 97 ? -10.828 9.539 15.305 1 96.06 97 PHE A C 1
ATOM 803 O O . PHE A 1 97 ? -9.641 9.68 14.984 1 96.06 97 PHE A O 1
ATOM 810 N N . GLY A 1 98 ? -11.281 8.602 16.141 1 97.62 98 GLY A N 1
ATOM 811 C CA . GLY A 1 98 ? -10.336 7.641 16.688 1 97.62 98 GLY A CA 1
ATOM 812 C C . GLY A 1 98 ? -9.727 6.734 15.633 1 97.62 98 GLY A C 1
ATOM 813 O O . GLY A 1 98 ? -8.516 6.531 15.609 1 97.62 98 GLY A O 1
ATOM 814 N N . GLU A 1 99 ? -10.555 6.199 14.734 1 98.25 99 GLU A N 1
ATOM 815 C CA . GLU A 1 99 ? -10.086 5.355 13.633 1 98.25 99 GLU A CA 1
ATOM 816 C C . GLU A 1 99 ? -9.156 6.125 12.703 1 98.25 99 GLU A C 1
ATOM 818 O O . GLU A 1 99 ? -8.086 5.629 12.336 1 98.25 99 GLU A O 1
ATOM 823 N N . CYS A 1 100 ? -9.547 7.348 12.406 1 98.19 100 CYS A N 1
ATOM 824 C CA . CYS A 1 100 ? -8.758 8.172 11.492 1 98.19 100 CYS A CA 1
ATOM 825 C C . CYS A 1 100 ? -7.391 8.484 12.086 1 98.19 100 CYS A C 1
ATOM 827 O O . CYS A 1 100 ? -6.383 8.453 11.375 1 98.19 100 CYS A O 1
ATOM 829 N N . GLY A 1 101 ? -7.43 8.805 13.367 1 98.44 101 GLY A N 1
ATOM 830 C CA . GLY A 1 101 ? -6.16 9.07 14.031 1 98.44 101 GLY A CA 1
ATOM 831 C C . GLY A 1 101 ? -5.199 7.898 13.969 1 98.44 101 GLY A C 1
ATOM 832 O O . GLY A 1 101 ? -4.012 8.078 13.695 1 98.44 101 GLY A O 1
ATOM 833 N N . CYS A 1 102 ? -5.715 6.711 14.18 1 98.62 102 CYS A N 1
ATOM 834 C CA . CYS A 1 102 ? -4.879 5.516 14.148 1 98.62 102 CYS A CA 1
ATOM 835 C C . CYS A 1 102 ? -4.422 5.211 12.727 1 98.62 102 CYS A C 1
ATOM 837 O O . CYS A 1 102 ? -3.279 4.801 12.508 1 98.62 102 CYS A O 1
ATOM 839 N N . MET A 1 103 ? -5.277 5.402 11.727 1 98.69 103 MET A N 1
ATOM 840 C CA . MET A 1 103 ? -4.895 5.211 10.336 1 98.69 103 MET A CA 1
ATOM 841 C C . MET A 1 103 ? -3.742 6.129 9.953 1 98.69 103 MET A C 1
ATOM 843 O O . MET A 1 103 ? -2.779 5.695 9.32 1 98.69 103 MET A O 1
ATOM 847 N N . LYS A 1 104 ? -3.879 7.391 10.367 1 98.81 104 LYS A N 1
ATOM 848 C CA . LYS A 1 104 ? -2.824 8.367 10.094 1 98.81 104 LYS A CA 1
ATOM 849 C C . LYS A 1 104 ? -1.509 7.941 10.742 1 98.81 104 LYS A C 1
ATOM 851 O O . LYS A 1 104 ? -0.443 8.07 10.133 1 98.81 104 LYS A O 1
ATOM 856 N N . ALA A 1 105 ? -1.59 7.48 11.977 1 98.88 105 ALA A N 1
ATOM 857 C CA . ALA A 1 105 ? -0.384 7.066 12.695 1 98.88 105 ALA A CA 1
ATOM 858 C C . ALA A 1 105 ? 0.28 5.879 12.008 1 98.88 105 ALA A C 1
ATOM 860 O O . ALA A 1 105 ? 1.504 5.84 11.859 1 98.88 105 ALA A O 1
ATOM 861 N N . VAL A 1 106 ? -0.513 4.918 11.562 1 98.75 106 VAL A N 1
ATOM 862 C CA . VAL A 1 106 ? 0.027 3.754 10.867 1 98.75 106 VAL A CA 1
ATOM 863 C C . VAL A 1 106 ? 0.727 4.199 9.586 1 98.75 106 VAL A C 1
ATOM 865 O O . VAL A 1 106 ? 1.806 3.699 9.25 1 98.75 106 VAL A O 1
ATOM 868 N N . ALA A 1 107 ? 0.125 5.148 8.891 1 98.62 107 ALA A N 1
ATOM 869 C CA . ALA A 1 107 ? 0.684 5.656 7.641 1 98.62 107 ALA A CA 1
ATOM 870 C C . ALA A 1 107 ? 1.949 6.469 7.891 1 98.62 107 ALA A C 1
ATOM 872 O O . ALA A 1 107 ? 2.863 6.484 7.062 1 98.62 107 ALA A O 1
ATOM 873 N N . LEU A 1 108 ? 1.987 7.109 9.016 1 98.75 108 LEU A N 1
ATOM 874 C CA . LEU A 1 108 ? 3.092 8 9.359 1 98.75 108 LEU A CA 1
ATOM 875 C C . LEU A 1 108 ? 4.32 7.207 9.781 1 98.75 108 LEU A C 1
ATOM 877 O O . LEU A 1 108 ? 5.434 7.488 9.328 1 98.75 108 LEU A O 1
ATOM 881 N N . PHE A 1 109 ? 4.129 6.289 10.672 1 98.62 109 PHE A N 1
ATOM 882 C CA . PHE A 1 109 ? 5.238 5.512 11.211 1 98.62 109 PHE A CA 1
ATOM 883 C C . PHE A 1 109 ? 5.613 4.379 10.258 1 98.62 109 PHE A C 1
ATOM 885 O O . PHE A 1 109 ? 5.094 3.27 10.367 1 98.62 109 PHE A O 1
ATOM 892 N N . THR A 1 110 ? 6.574 4.672 9.438 1 97.88 110 THR A N 1
ATOM 893 C CA . THR A 1 110 ? 7.023 3.77 8.383 1 97.88 110 THR A CA 1
ATOM 894 C C . THR A 1 110 ? 8.492 3.398 8.586 1 97.88 110 THR A C 1
ATOM 896 O O . THR A 1 110 ? 9.383 4.059 8.047 1 97.88 110 THR A O 1
ATOM 899 N N . PRO A 1 111 ? 8.781 2.291 9.141 1 97.31 111 PRO A N 1
ATOM 900 C CA . PRO A 1 111 ? 10.164 1.922 9.461 1 97.31 111 PRO A CA 1
ATOM 901 C C . PRO A 1 111 ? 11 1.642 8.219 1 97.31 111 PRO A C 1
ATOM 903 O O . PRO A 1 111 ? 12.234 1.675 8.281 1 97.31 111 PRO A O 1
ATOM 906 N N . GLU A 1 112 ? 10.352 1.465 7.078 1 95.56 112 GLU A N 1
ATOM 907 C CA . GLU A 1 112 ? 11.047 1.153 5.832 1 95.56 112 GLU A CA 1
ATOM 908 C C . GLU A 1 112 ? 11.508 2.426 5.125 1 95.56 112 GLU A C 1
ATOM 910 O O . GLU A 1 112 ? 12.055 2.365 4.02 1 95.56 112 GLU A O 1
ATOM 915 N N . THR A 1 113 ? 11.391 3.543 5.746 1 96.69 113 THR A N 1
ATOM 916 C CA . THR A 1 113 ? 11.844 4.805 5.176 1 96.69 113 THR A CA 1
ATOM 917 C C . THR A 1 113 ? 13.367 4.836 5.09 1 96.69 113 THR A C 1
ATOM 919 O O . THR A 1 113 ? 14.062 4.656 6.098 1 96.69 113 THR A O 1
ATOM 922 N N . VAL A 1 114 ? 13.844 5.117 3.898 1 95.06 114 VAL A N 1
ATOM 923 C CA . VAL A 1 114 ? 15.281 5.109 3.639 1 95.06 114 VAL A CA 1
ATOM 924 C C . VAL A 1 114 ? 15.945 6.254 4.398 1 95.06 114 VAL A C 1
ATOM 926 O O . VAL A 1 114 ? 15.469 7.391 4.363 1 95.06 114 VAL A O 1
ATOM 929 N N . GLY A 1 115 ? 17.031 5.957 5.129 1 95.38 115 GLY A N 1
ATOM 930 C CA . GLY A 1 115 ? 17.828 7.004 5.742 1 95.38 115 GLY A CA 1
ATOM 931 C C . GLY A 1 115 ? 17.547 7.191 7.219 1 95.38 115 GLY A C 1
ATOM 932 O O . GLY A 1 115 ? 18.219 7.973 7.895 1 95.38 115 GLY A O 1
ATOM 933 N N . LEU A 1 116 ? 16.547 6.441 7.699 1 96.69 116 LEU A N 1
ATOM 934 C CA . LEU A 1 116 ? 16.203 6.582 9.109 1 96.69 116 LEU A CA 1
ATOM 935 C C . LEU A 1 116 ? 17.406 6.258 10 1 96.69 116 LEU A C 1
ATOM 937 O O . LEU A 1 116 ? 18.141 5.309 9.727 1 96.69 116 LEU A O 1
ATOM 941 N N . HIS A 1 117 ? 17.547 7.012 11.062 1 96.94 117 HIS A N 1
ATOM 942 C CA . HIS A 1 117 ? 18.609 6.77 12.047 1 96.94 117 HIS A CA 1
ATOM 943 C C . HIS A 1 117 ? 18.25 5.605 12.961 1 96.94 117 HIS A C 1
ATOM 945 O O . HIS A 1 117 ? 19.094 4.758 13.258 1 96.94 117 HIS A O 1
ATOM 951 N N . ALA A 1 118 ? 17.078 5.613 13.477 1 96.25 118 ALA A N 1
ATOM 952 C CA . ALA A 1 118 ? 16.609 4.559 14.375 1 96.25 118 ALA A CA 1
ATOM 953 C C . ALA A 1 118 ? 15.32 3.922 13.852 1 96.25 118 ALA A C 1
ATOM 955 O O . ALA A 1 118 ? 14.234 4.488 13.992 1 96.25 118 ALA A O 1
ATOM 956 N N . ILE A 1 119 ? 15.383 2.711 13.461 1 96.31 119 ILE A N 1
ATOM 957 C CA . ILE A 1 119 ? 14.273 2.016 12.812 1 96.31 119 ILE A CA 1
ATOM 958 C C . ILE A 1 119 ? 13.375 1.377 13.867 1 96.31 119 ILE A C 1
ATOM 960 O O . ILE A 1 119 ? 12.148 1.436 13.758 1 96.31 119 ILE A O 1
ATOM 964 N N . GLN A 1 120 ? 13.984 0.82 14.898 1 95.75 120 GLN A N 1
ATOM 965 C CA . GLN A 1 120 ? 13.273 -0.004 15.867 1 95.75 120 GL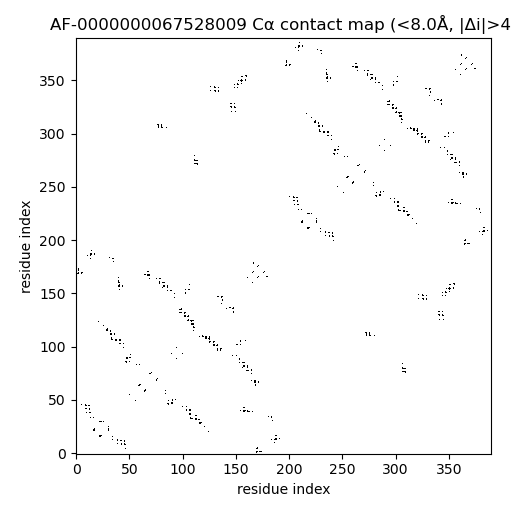N A CA 1
ATOM 966 C C . GLN A 1 120 ? 12.195 0.803 16.594 1 95.75 120 GLN A C 1
ATOM 968 O O . GLN A 1 120 ? 11.055 0.347 16.734 1 95.75 120 GLN A O 1
ATOM 973 N N . PRO A 1 121 ? 12.484 2.061 17.031 1 97.31 121 PRO A N 1
ATOM 974 C CA . PRO A 1 121 ? 11.43 2.846 17.672 1 97.31 121 PRO A CA 1
ATOM 975 C C . PRO A 1 121 ? 10.258 3.131 16.75 1 97.31 121 PRO A C 1
ATOM 977 O O . PRO A 1 121 ? 9.109 3.174 17.203 1 97.31 121 PRO A O 1
ATOM 980 N N . ILE A 1 122 ? 10.523 3.287 15.469 1 98.12 122 ILE A N 1
ATOM 981 C CA . ILE A 1 122 ? 9.461 3.562 14.508 1 98.12 122 ILE A CA 1
ATOM 982 C C . ILE A 1 122 ? 8.609 2.316 14.305 1 98.12 122 ILE A C 1
ATOM 984 O O . ILE A 1 122 ? 7.383 2.408 14.188 1 98.12 122 ILE A O 1
ATOM 988 N N . GLU A 1 123 ? 9.227 1.185 14.297 1 96.31 123 GLU A N 1
ATOM 989 C CA . GLU A 1 123 ? 8.516 -0.084 14.195 1 96.31 123 GLU A CA 1
ATOM 990 C C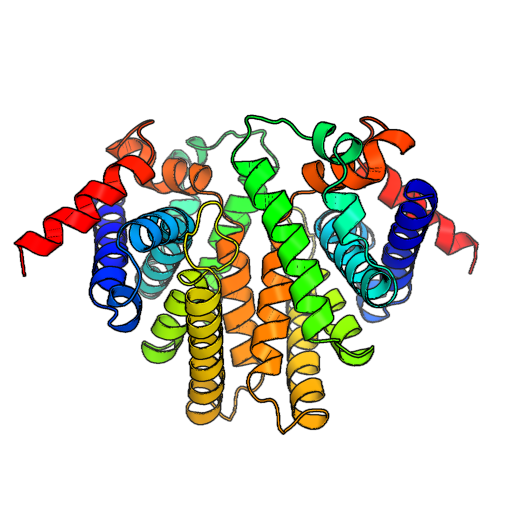 . GLU A 1 123 ? 7.566 -0.28 15.375 1 96.31 123 GLU A C 1
ATOM 992 O O . GLU A 1 123 ? 6.43 -0.721 15.195 1 96.31 123 GLU A O 1
ATOM 997 N N . ILE A 1 124 ? 8.062 0.037 16.531 1 96.75 124 ILE A N 1
ATOM 998 C CA . ILE A 1 124 ? 7.273 -0.104 17.75 1 96.75 124 ILE A CA 1
ATOM 999 C C . ILE A 1 124 ? 6.066 0.828 17.688 1 96.75 124 ILE A C 1
ATOM 1001 O O . ILE A 1 124 ? 4.949 0.431 18.031 1 96.75 124 ILE A O 1
ATOM 1005 N N . LEU A 1 125 ? 6.262 2.041 17.219 1 98.06 125 LEU A N 1
ATOM 1006 C CA . LEU A 1 125 ? 5.184 3.018 17.125 1 98.06 125 LEU A CA 1
ATOM 1007 C C . LEU A 1 125 ? 4.148 2.58 16.078 1 98.06 125 LEU A C 1
ATOM 1009 O O . LEU A 1 125 ? 2.945 2.727 16.297 1 98.06 125 LEU A O 1
ATOM 1013 N N . GLN A 1 126 ? 4.594 2.055 14.961 1 97.94 126 GLN A N 1
ATOM 1014 C CA . GLN A 1 126 ? 3.662 1.548 13.953 1 97.94 126 GLN A CA 1
ATOM 1015 C C . GLN A 1 126 ? 2.838 0.387 14.5 1 97.94 126 GLN A C 1
ATOM 1017 O O . GLN A 1 126 ? 1.625 0.328 14.297 1 97.94 126 GLN A O 1
ATOM 1022 N N . ASP A 1 127 ? 3.508 -0.492 15.219 1 96.75 127 ASP A N 1
ATOM 1023 C CA . ASP A 1 127 ? 2.834 -1.636 15.828 1 96.75 127 ASP A CA 1
ATOM 1024 C C . ASP A 1 127 ? 1.791 -1.181 16.844 1 96.75 127 ASP A C 1
ATOM 1026 O O . ASP A 1 127 ? 0.69 -1.732 16.906 1 96.75 127 ASP A O 1
ATOM 1030 N N . GLN A 1 128 ? 2.172 -0.233 17.594 1 97.31 128 GLN A N 1
ATOM 1031 C CA . GLN A 1 128 ? 1.235 0.298 18.578 1 97.31 128 GLN A CA 1
ATOM 1032 C C . GLN A 1 128 ? 0.031 0.944 17.906 1 97.31 128 GLN A C 1
ATOM 1034 O O . GLN A 1 128 ? -1.108 0.748 18.328 1 97.31 128 GLN A O 1
ATOM 1039 N N . ALA A 1 129 ? 0.277 1.65 16.844 1 98.38 129 ALA A N 1
ATOM 1040 C CA . ALA A 1 129 ? -0.797 2.346 16.141 1 98.38 129 ALA A CA 1
ATOM 1041 C C . ALA A 1 129 ? -1.816 1.358 15.586 1 98.38 129 ALA A C 1
ATOM 1043 O O . ALA A 1 129 ? -3.025 1.55 15.742 1 98.38 129 ALA A O 1
ATOM 1044 N N . GLN A 1 130 ? -1.339 0.363 14.914 1 97.38 130 GLN A N 1
ATOM 1045 C CA . GLN A 1 130 ? -2.275 -0.6 14.336 1 97.38 130 GLN A CA 1
ATOM 1046 C C . GLN A 1 130 ? -2.98 -1.397 15.43 1 97.38 130 GLN A C 1
ATOM 1048 O O . GLN A 1 130 ? -4.152 -1.753 15.289 1 97.38 130 GLN A O 1
ATOM 1053 N N . ARG A 1 131 ? -2.295 -1.714 16.562 1 96.75 131 ARG A N 1
ATOM 1054 C CA . ARG A 1 131 ? -2.941 -2.406 17.672 1 96.75 131 ARG A CA 1
ATOM 1055 C C . ARG A 1 131 ? -4.07 -1.565 18.266 1 96.75 131 ARG A C 1
ATOM 1057 O O . ARG A 1 131 ? -5.145 -2.086 18.562 1 96.75 131 ARG A O 1
ATOM 1064 N N . ILE A 1 132 ? -3.83 -0.295 18.438 1 97.81 132 ILE A N 1
ATOM 1065 C CA . ILE A 1 132 ? -4.848 0.609 18.953 1 97.81 132 ILE A CA 1
ATOM 1066 C C . ILE A 1 132 ? -6.039 0.653 18 1 97.81 132 ILE A C 1
ATOM 1068 O O . ILE A 1 132 ? -7.191 0.633 18.438 1 97.81 132 ILE A O 1
ATOM 1072 N N . LEU A 1 133 ? -5.758 0.685 16.719 1 97.69 133 LEU A N 1
ATOM 1073 C CA . LEU A 1 133 ? -6.824 0.693 15.719 1 97.69 133 LEU A CA 1
ATOM 1074 C C . LEU A 1 133 ? -7.699 -0.549 15.844 1 97.69 133 LEU A C 1
ATOM 1076 O O . LEU A 1 133 ? -8.93 -0.45 15.859 1 97.69 133 LEU A O 1
ATOM 1080 N N . VAL A 1 134 ? -7.043 -1.665 15.938 1 95.31 134 VAL A N 1
ATOM 1081 C CA . VAL A 1 134 ? -7.754 -2.938 16.016 1 95.31 134 VAL A CA 1
ATOM 1082 C C . VAL A 1 134 ? -8.609 -2.975 17.281 1 95.31 134 VAL A C 1
ATOM 1084 O O . VAL A 1 134 ? -9.805 -3.262 17.219 1 95.31 134 VAL A O 1
ATOM 1087 N N . ASP A 1 135 ? -8.039 -2.662 18.406 1 95.25 135 ASP A N 1
ATOM 1088 C CA . ASP A 1 135 ? -8.75 -2.711 19.688 1 95.25 135 ASP A CA 1
ATOM 1089 C C . ASP A 1 135 ? -9.891 -1.702 19.719 1 95.25 135 ASP A C 1
ATOM 1091 O O . ASP A 1 135 ? -11 -2.023 20.156 1 95.25 135 ASP A O 1
ATOM 1095 N N . TYR A 1 136 ? -9.633 -0.526 19.25 1 96.69 136 TYR A N 1
ATOM 1096 C CA . TYR A 1 136 ? -10.625 0.541 19.25 1 96.69 136 TYR A CA 1
ATOM 1097 C C . TYR A 1 136 ? -11.828 0.159 18.391 1 96.69 136 TYR A C 1
ATOM 1099 O O . TYR A 1 136 ? -12.977 0.268 18.828 1 96.69 136 TYR A O 1
ATOM 1107 N N . THR A 1 137 ? -11.562 -0.246 17.156 1 95.75 137 THR A N 1
ATOM 1108 C CA . THR A 1 137 ? -12.617 -0.565 16.203 1 95.75 137 THR A CA 1
ATOM 1109 C C . THR A 1 137 ? -13.438 -1.759 16.688 1 95.75 137 THR A C 1
ATOM 1111 O O . THR A 1 137 ? -14.664 -1.772 16.547 1 95.75 137 THR A O 1
ATOM 1114 N N . ARG A 1 138 ? -12.727 -2.734 17.203 1 92.56 138 ARG A N 1
ATOM 1115 C CA . ARG A 1 138 ? -13.414 -3.906 17.734 1 92.56 138 ARG A CA 1
ATOM 1116 C C . ARG A 1 138 ? -14.359 -3.518 18.875 1 92.56 138 ARG A C 1
ATOM 1118 O O . ARG A 1 138 ? -15.461 -4.059 18.984 1 92.56 138 ARG A O 1
ATOM 1125 N N . SER A 1 139 ? -13.922 -2.65 19.719 1 95.5 139 SER A N 1
ATOM 1126 C CA . SER A 1 139 ? -14.703 -2.234 20.891 1 95.5 139 SER A CA 1
ATOM 1127 C C . SER A 1 139 ? -15.859 -1.326 20.469 1 95.5 139 SER A C 1
ATOM 1129 O O . SER A 1 139 ? -16.984 -1.475 20.969 1 95.5 139 SER A O 1
ATOM 1131 N N . ARG A 1 140 ? -15.68 -0.442 19.547 1 96.69 140 ARG A N 1
ATOM 1132 C CA . ARG A 1 140 ? -16.641 0.583 19.172 1 96.69 140 ARG A CA 1
ATOM 1133 C C . ARG A 1 140 ? -17.656 0.042 18.172 1 96.69 140 ARG A C 1
ATOM 1135 O O . ARG A 1 140 ? -18.812 0.444 18.172 1 96.69 140 ARG A O 1
ATOM 1142 N N . TYR A 1 141 ? -17.172 -0.859 17.312 1 96 141 TYR A N 1
ATOM 1143 C CA . TYR A 1 141 ? -18.016 -1.393 16.25 1 96 141 TYR A CA 1
ATOM 1144 C C . TYR A 1 141 ? -18 -2.916 16.25 1 96 141 TYR A C 1
ATOM 1146 O O . TYR A 1 141 ? -17.688 -3.539 15.234 1 96 141 TYR A O 1
ATOM 1154 N N . PRO A 1 142 ? -18.422 -3.562 17.359 1 93.19 142 PRO A N 1
ATOM 1155 C CA . PRO A 1 142 ? -18.359 -5.02 17.484 1 93.19 142 PRO A CA 1
ATOM 1156 C C . PRO A 1 142 ? -19.188 -5.746 16.453 1 93.19 142 PRO A C 1
ATOM 1158 O O . PRO A 1 142 ? -18.906 -6.895 16.109 1 93.19 142 PRO A O 1
ATOM 1161 N N . GLN A 1 143 ? -20.094 -5.102 15.805 1 94.5 143 GLN A N 1
ATOM 1162 C CA . GLN A 1 143 ? -21.016 -5.738 14.859 1 94.5 143 GLN A CA 1
ATOM 1163 C C . GLN A 1 143 ? -20.484 -5.641 13.43 1 94.5 143 GLN A C 1
ATOM 1165 O O . GLN A 1 143 ? -21.109 -6.133 12.492 1 94.5 143 GLN A O 1
ATOM 1170 N N . GLN A 1 144 ? -19.328 -5.102 13.273 1 93.25 144 GLN A N 1
ATOM 1171 C CA . GLN A 1 144 ? -18.703 -4.957 11.953 1 93.25 144 GLN A CA 1
ATOM 1172 C C . GLN A 1 144 ? -17.328 -5.613 11.914 1 93.25 144 GLN A C 1
ATOM 1174 O O . GLN A 1 144 ? -16.312 -4.934 11.742 1 93.25 144 GLN A O 1
ATOM 1179 N N . PRO A 1 145 ? -17.234 -6.891 11.984 1 83.44 145 PRO A N 1
ATOM 1180 C CA . PRO A 1 145 ? -15.945 -7.582 12.07 1 83.44 145 PRO A CA 1
ATOM 1181 C C . PRO A 1 145 ? -15.055 -7.324 10.852 1 83.44 145 PRO A C 1
ATOM 1183 O O . PRO A 1 145 ? -13.828 -7.387 10.961 1 83.44 145 PRO A O 1
ATOM 1186 N N . GLY A 1 146 ? -15.531 -6.988 9.727 1 89.75 146 GLY A N 1
ATOM 1187 C CA . GLY A 1 146 ? -14.727 -6.73 8.547 1 89.75 146 GLY A CA 1
ATOM 1188 C C . GLY A 1 146 ? -14.242 -5.297 8.461 1 89.75 146 GLY A C 1
ATOM 1189 O O . GLY A 1 146 ? -13.477 -4.953 7.555 1 89.75 146 GLY A O 1
ATOM 1190 N N . ARG A 1 147 ? -14.57 -4.516 9.43 1 95.44 147 ARG A N 1
ATOM 1191 C CA . ARG A 1 147 ? -14.289 -3.084 9.375 1 95.44 147 ARG A CA 1
ATOM 1192 C C . ARG A 1 147 ? -12.789 -2.814 9.5 1 95.44 147 ARG A C 1
ATOM 1194 O O . ARG A 1 147 ? -12.234 -2 8.758 1 95.44 147 ARG A O 1
ATOM 1201 N N . ILE A 1 148 ? -12.117 -3.561 10.383 1 95.06 148 ILE A N 1
ATOM 1202 C CA . ILE A 1 148 ? -10.688 -3.369 10.609 1 95.06 148 ILE A CA 1
ATOM 1203 C C . ILE A 1 148 ? -9.93 -3.633 9.312 1 95.06 148 ILE A C 1
ATOM 1205 O O . ILE A 1 148 ? -9.055 -2.85 8.93 1 95.06 148 ILE A O 1
ATOM 1209 N N . GLY A 1 149 ? -10.305 -4.75 8.711 1 95.88 149 GLY A N 1
ATOM 1210 C CA . GLY A 1 149 ? -9.656 -5.082 7.453 1 95.88 149 GLY A CA 1
ATOM 1211 C C . GLY A 1 149 ? -9.852 -4.031 6.379 1 95.88 149 GLY A C 1
ATOM 1212 O O . GLY A 1 149 ? -8.914 -3.678 5.664 1 95.88 149 GLY A O 1
ATOM 1213 N N . ARG A 1 150 ? -11.023 -3.502 6.281 1 97 150 ARG A N 1
ATOM 1214 C CA . ARG A 1 150 ? -11.328 -2.486 5.281 1 97 150 ARG A CA 1
ATOM 1215 C C . ARG A 1 150 ? -10.547 -1.202 5.539 1 97 150 ARG A C 1
ATOM 1217 O O . ARG A 1 150 ? -10.062 -0.563 4.605 1 97 150 ARG A O 1
ATOM 1224 N N . LEU A 1 151 ? -10.43 -0.828 6.789 1 98.25 151 LEU A N 1
ATOM 1225 C CA . LEU A 1 151 ? -9.648 0.351 7.148 1 98.25 151 LEU A CA 1
ATOM 1226 C C . LEU A 1 151 ? -8.18 0.154 6.797 1 98.25 151 LEU A C 1
ATOM 1228 O O . LEU A 1 151 ? -7.539 1.056 6.25 1 98.25 151 LEU A O 1
ATOM 1232 N N . MET A 1 152 ? -7.699 -1.017 7.066 1 98.12 152 MET A N 1
ATOM 1233 C CA . MET A 1 152 ? -6.285 -1.286 6.84 1 98.12 152 MET A CA 1
ATOM 1234 C C . MET A 1 152 ? -5.98 -1.38 5.348 1 98.12 152 MET A C 1
ATOM 1236 O O . MET A 1 152 ? -4.902 -0.983 4.902 1 98.12 152 MET A O 1
ATOM 1240 N N . ILE A 1 153 ? -6.906 -1.877 4.586 1 98.44 153 ILE A N 1
ATOM 1241 C CA . ILE A 1 153 ? -6.758 -1.902 3.135 1 98.44 153 ILE A CA 1
ATOM 1242 C C . ILE A 1 153 ? -6.633 -0.477 2.602 1 98.44 153 ILE A C 1
ATOM 1244 O O . ILE A 1 153 ? -5.797 -0.2 1.737 1 98.44 153 ILE A O 1
ATOM 1248 N N . LEU A 1 154 ? -7.414 0.403 3.162 1 98.44 154 LEU A N 1
ATOM 1249 C CA . LEU A 1 154 ? -7.355 1.802 2.754 1 98.44 154 LEU A CA 1
ATOM 1250 C C . LEU A 1 154 ? -5.988 2.4 3.07 1 98.44 154 LEU A C 1
ATOM 1252 O O . LEU A 1 154 ? -5.426 3.143 2.26 1 98.44 154 LEU A O 1
ATOM 1256 N N . VAL A 1 155 ? -5.457 2.088 4.215 1 98.69 155 VAL A N 1
ATOM 1257 C CA . VAL A 1 155 ? -4.125 2.566 4.578 1 98.69 155 VAL A CA 1
ATOM 1258 C C . VAL A 1 155 ? -3.1 2.047 3.574 1 98.69 155 VAL A C 1
ATOM 1260 O O . VAL A 1 155 ? -2.191 2.779 3.17 1 98.69 155 VAL A O 1
ATOM 1263 N N . GLY A 1 156 ? -3.264 0.828 3.203 1 98.06 156 GLY A N 1
ATOM 1264 C CA . GLY A 1 156 ? -2.383 0.263 2.193 1 98.06 156 GLY A CA 1
ATOM 1265 C C . GLY A 1 156 ? -2.494 0.956 0.849 1 98.06 156 GLY A C 1
ATOM 1266 O O . GLY A 1 156 ? -1.489 1.167 0.167 1 98.06 156 GLY A O 1
ATOM 1267 N N . TYR A 1 157 ? -3.707 1.274 0.458 1 98.19 157 TYR A N 1
ATOM 1268 C CA . TYR A 1 157 ? -3.938 1.96 -0.809 1 98.19 157 TYR A CA 1
ATOM 1269 C C . TYR A 1 157 ? -3.266 3.328 -0.82 1 98.19 157 TYR A C 1
ATOM 1271 O O . TYR A 1 157 ? -2.721 3.75 -1.843 1 98.19 157 TYR A O 1
ATOM 1279 N N . LEU A 1 158 ? -3.277 3.988 0.258 1 98.38 158 LEU A N 1
ATOM 1280 C CA . LEU A 1 158 ? -2.705 5.328 0.364 1 98.38 158 LEU A CA 1
ATOM 1281 C C . LEU A 1 158 ? -1.22 5.312 0.021 1 98.38 158 LEU A C 1
ATOM 1283 O O . LEU A 1 158 ? -0.709 6.254 -0.591 1 98.38 158 LEU A O 1
ATOM 1287 N N . ARG A 1 159 ? -0.57 4.254 0.34 1 97.25 159 ARG A N 1
ATOM 1288 C CA . ARG A 1 159 ? 0.873 4.145 0.149 1 97.25 159 ARG A CA 1
ATOM 1289 C C . ARG A 1 159 ? 1.22 4 -1.329 1 97.25 159 ARG A C 1
ATOM 1291 O O . ARG A 1 159 ? 2.363 4.23 -1.729 1 97.25 159 ARG A O 1
ATOM 1298 N N . CYS A 1 160 ? 0.216 3.734 -2.129 1 96.62 160 CYS A N 1
ATOM 1299 C CA . CYS A 1 160 ? 0.455 3.418 -3.531 1 96.62 160 CYS A CA 1
ATOM 1300 C C . CYS A 1 160 ? 0.301 4.656 -4.406 1 96.62 160 CYS A C 1
ATOM 1302 O O . CYS A 1 160 ? 0.523 4.602 -5.617 1 96.62 160 CYS A O 1
ATOM 1304 N N . VAL A 1 161 ? -0.051 5.746 -3.842 1 96.44 161 VAL A N 1
ATOM 1305 C CA . VAL A 1 161 ? -0.208 6.988 -4.594 1 96.44 161 VAL A CA 1
ATOM 1306 C C . VAL A 1 161 ? 1.084 7.797 -4.523 1 96.44 161 VAL A C 1
ATOM 1308 O O . VAL A 1 161 ? 1.596 8.07 -3.438 1 96.44 161 VAL A O 1
ATOM 1311 N N . SER A 1 162 ? 1.594 8.148 -5.633 1 94.69 162 SER A N 1
ATOM 1312 C CA . SER A 1 162 ? 2.867 8.859 -5.668 1 94.69 162 SER A CA 1
ATOM 1313 C C . SER A 1 162 ? 2.689 10.336 -5.312 1 94.69 162 SER A C 1
ATOM 1315 O O . SER A 1 162 ? 1.631 10.914 -5.559 1 94.69 162 SER A O 1
ATOM 1317 N N . SER A 1 163 ? 3.775 10.898 -4.824 1 95.06 163 SER A N 1
ATOM 1318 C CA . SER A 1 163 ? 3.775 12.328 -4.516 1 95.06 163 SER A CA 1
ATOM 1319 C C . SER A 1 163 ? 3.631 13.164 -5.781 1 95.06 163 SER A C 1
ATOM 1321 O O . SER A 1 163 ? 3.002 14.227 -5.762 1 95.06 163 SER A O 1
ATOM 1323 N N . LYS A 1 164 ? 4.148 12.641 -6.879 1 92.75 164 LYS A N 1
ATOM 1324 C CA . LYS A 1 164 ? 4.074 13.359 -8.148 1 92.75 164 LYS A CA 1
ATOM 1325 C C . LYS A 1 164 ? 2.629 13.531 -8.602 1 92.75 164 LYS A C 1
ATOM 1327 O O . LYS A 1 164 ? 2.234 14.609 -9.047 1 92.75 164 LYS A O 1
ATOM 1332 N N . THR A 1 165 ? 1.86 12.516 -8.5 1 93.25 165 THR A N 1
ATOM 1333 C CA . THR A 1 165 ? 0.46 12.57 -8.906 1 93.25 165 THR A CA 1
ATOM 1334 C C . THR A 1 165 ? -0.323 13.539 -8.023 1 93.25 165 THR A C 1
ATOM 1336 O O . THR A 1 165 ? -1.129 14.328 -8.523 1 93.25 165 THR A O 1
ATOM 1339 N N . VAL A 1 166 ? -0.076 13.492 -6.75 1 94.62 166 VAL A N 1
ATOM 1340 C CA . VAL A 1 166 ? -0.771 14.375 -5.812 1 94.62 166 VAL A CA 1
ATOM 1341 C C . VAL A 1 166 ? -0.385 15.828 -6.086 1 94.62 166 VAL A C 1
ATOM 1343 O O . VAL A 1 166 ? -1.246 16.703 -6.113 1 94.62 166 VAL A O 1
ATOM 1346 N N . GLU A 1 167 ? 0.89 16.109 -6.289 1 93.94 167 GLU A N 1
ATOM 1347 C CA . GLU A 1 167 ? 1.373 17.453 -6.582 1 93.94 167 GLU A CA 1
ATOM 1348 C C . GLU A 1 167 ? 0.737 18 -7.855 1 93.94 167 GLU A C 1
ATOM 1350 O O . GLU A 1 167 ? 0.294 19.156 -7.887 1 93.94 167 GLU A O 1
ATOM 1355 N N . ARG A 1 168 ? 0.604 17.188 -8.852 1 90.62 168 ARG A N 1
ATOM 1356 C CA . ARG A 1 168 ? 0.052 17.625 -10.133 1 90.62 168 ARG A CA 1
ATOM 1357 C C . ARG A 1 168 ? -1.449 17.875 -10.023 1 90.62 168 ARG A C 1
ATOM 1359 O O . ARG A 1 168 ? -1.965 18.844 -10.57 1 90.62 168 ARG A O 1
ATOM 1366 N N . LEU A 1 169 ? -2.119 17.062 -9.328 1 89.75 169 LEU A N 1
ATOM 1367 C CA . LEU A 1 169 ? -3.574 17.125 -9.242 1 89.75 169 LEU A CA 1
ATOM 1368 C C . LEU A 1 169 ? -4.016 18.297 -8.359 1 89.75 169 LEU A C 1
ATOM 1370 O O . LEU A 1 169 ? -4.965 19 -8.688 1 89.75 169 LEU A O 1
ATOM 1374 N N . PHE A 1 170 ? -3.232 18.453 -7.281 1 90.5 170 PHE A N 1
ATOM 1375 C CA . PHE A 1 170 ? -3.838 19.297 -6.258 1 90.5 170 PHE A CA 1
ATOM 1376 C C . PHE A 1 170 ? -3.006 20.562 -6.035 1 90.5 170 PHE A C 1
ATOM 1378 O O . PHE A 1 170 ? -3.494 21.547 -5.473 1 90.5 170 PHE A O 1
ATOM 1385 N N . PHE A 1 171 ? -1.751 20.562 -6.543 1 91.5 171 PHE A N 1
ATOM 1386 C CA . PHE A 1 171 ? -0.909 21.672 -6.109 1 91.5 171 PHE A CA 1
ATOM 1387 C C . PHE A 1 171 ? -0.19 22.297 -7.297 1 91.5 171 PHE A C 1
ATOM 1389 O O . PHE A 1 171 ? 0.559 23.266 -7.137 1 91.5 171 PHE A O 1
ATOM 1396 N N . HIS A 1 172 ? -0.341 21.797 -8.43 1 87.19 172 HIS A N 1
ATOM 1397 C CA . HIS A 1 172 ? 0.398 22.266 -9.594 1 87.19 172 HIS A CA 1
ATOM 1398 C C . HIS A 1 172 ? 0.175 23.766 -9.82 1 87.19 172 HIS A C 1
ATOM 1400 O O . HIS A 1 172 ? 1.11 24.484 -10.156 1 87.19 172 HIS A O 1
ATOM 1406 N N . GLU A 1 173 ? -0.979 24.266 -9.664 1 83.94 173 GLU A N 1
ATOM 1407 C CA . GLU A 1 173 ? -1.304 25.672 -9.922 1 83.94 173 GLU A CA 1
ATOM 1408 C C . GLU A 1 173 ? -0.703 26.578 -8.859 1 83.94 173 GLU A C 1
ATOM 1410 O O . GLU A 1 173 ? -0.426 27.75 -9.125 1 83.94 173 GLU A O 1
ATOM 1415 N N . THR A 1 174 ? -0.511 26.031 -7.727 1 82.69 174 THR A N 1
ATOM 1416 C CA . THR A 1 174 ? -0.067 26.859 -6.605 1 82.69 174 THR A CA 1
ATOM 1417 C C . THR A 1 174 ? 1.457 26.875 -6.52 1 82.69 174 THR A C 1
ATOM 1419 O O . THR A 1 174 ? 2.059 27.922 -6.289 1 82.69 174 THR A O 1
ATOM 1422 N N . ILE A 1 175 ? 2.047 25.703 -6.77 1 84.81 175 ILE A N 1
ATOM 1423 C CA . ILE A 1 175 ? 3.473 25.656 -6.473 1 84.81 175 ILE A CA 1
ATOM 1424 C C . ILE A 1 175 ? 4.254 25.281 -7.727 1 84.81 175 ILE A C 1
ATOM 1426 O O . ILE A 1 175 ? 5.488 25.281 -7.723 1 84.81 175 ILE A O 1
ATOM 1430 N N . GLY A 1 176 ? 3.576 24.969 -8.789 1 81.81 176 GLY A N 1
ATOM 1431 C CA . GLY A 1 176 ? 4.258 24.578 -10.008 1 81.81 176 GLY A CA 1
ATOM 1432 C C . GLY A 1 176 ? 5.035 23.281 -9.867 1 81.81 176 GLY A C 1
ATOM 1433 O O . GLY A 1 176 ? 4.496 22.281 -9.414 1 81.81 176 GLY A O 1
ATOM 1434 N N . GLU A 1 177 ? 6.387 23.438 -10.117 1 83.44 177 GLU A N 1
ATOM 1435 C CA . GLU A 1 177 ? 7.211 22.234 -10.156 1 83.44 177 GLU A CA 1
ATOM 1436 C C . GLU A 1 177 ? 8.008 22.078 -8.867 1 83.44 177 GLU A C 1
ATOM 1438 O O . GLU A 1 177 ? 8.812 21.141 -8.742 1 83.44 177 GLU A O 1
ATOM 1443 N N . ILE A 1 178 ? 7.773 22.969 -7.941 1 87.06 178 ILE A N 1
ATOM 1444 C CA . ILE A 1 178 ? 8.469 22.859 -6.66 1 87.06 178 ILE A CA 1
ATOM 1445 C C . ILE A 1 178 ? 7.922 21.656 -5.879 1 87.06 178 ILE A C 1
ATOM 1447 O O . ILE A 1 178 ? 6.715 21.562 -5.637 1 87.06 178 ILE A O 1
ATOM 1451 N N . PRO A 1 179 ? 8.82 20.719 -5.574 1 90.06 179 PRO A N 1
ATOM 1452 C CA . PRO A 1 179 ? 8.328 19.578 -4.793 1 90.06 179 PRO A CA 1
ATOM 1453 C C . PRO A 1 179 ? 7.805 19.984 -3.42 1 90.06 179 PRO A C 1
ATOM 1455 O O . PRO A 1 179 ? 8.422 20.812 -2.738 1 90.06 179 PRO A O 1
ATOM 1458 N N . ILE A 1 180 ? 6.711 19.422 -3.055 1 92.5 180 ILE A N 1
ATOM 1459 C CA . ILE A 1 180 ? 6.09 19.703 -1.765 1 92.5 180 ILE A CA 1
ATOM 1460 C C . ILE A 1 180 ? 7.078 19.406 -0.64 1 92.5 180 ILE A C 1
ATOM 1462 O O . ILE A 1 180 ? 7.051 20.062 0.409 1 92.5 180 ILE A O 1
ATOM 1466 N N . SER A 1 181 ? 7.953 18.422 -0.908 1 89.12 181 SER A N 1
ATOM 1467 C CA . SER A 1 181 ? 8.93 18.031 0.102 1 89.12 181 SER A CA 1
ATOM 1468 C C . SER A 1 181 ? 9.781 19.219 0.545 1 89.12 181 SER A C 1
ATOM 1470 O O . SER A 1 181 ? 10.219 19.281 1.695 1 89.12 181 SER A O 1
ATOM 1472 N N . ARG A 1 182 ? 9.961 20.156 -0.31 1 88.75 182 ARG A N 1
ATOM 1473 C CA . ARG A 1 182 ? 10.773 21.328 0.002 1 88.75 182 ARG A CA 1
ATOM 1474 C C . ARG A 1 182 ? 10.008 22.297 0.892 1 88.75 182 ARG A C 1
ATOM 1476 O O . ARG A 1 182 ? 10.609 23.078 1.63 1 88.75 182 ARG A O 1
ATOM 1483 N N . LEU A 1 183 ? 8.727 22.203 0.819 1 89.5 183 LEU A N 1
ATOM 1484 C CA . LEU A 1 183 ? 7.879 23.109 1.582 1 89.5 183 LEU A CA 1
ATOM 1485 C C . LEU A 1 183 ? 7.562 22.531 2.957 1 89.5 183 LEU A C 1
ATOM 1487 O O . LEU A 1 183 ? 7.199 23.281 3.877 1 89.5 183 LEU A O 1
ATOM 1491 N N . LEU A 1 184 ? 7.691 21.234 3.031 1 92.25 184 LEU A N 1
ATOM 1492 C CA . LEU A 1 184 ? 7.273 20.547 4.246 1 92.25 184 LEU A CA 1
ATOM 1493 C C . LEU A 1 184 ? 8.125 20.984 5.434 1 92.25 184 LEU A C 1
ATOM 1495 O O . LEU A 1 184 ? 7.621 21.109 6.551 1 92.25 184 LEU A O 1
ATOM 1499 N N . VAL A 1 185 ? 9.398 21.172 5.129 1 88 185 VAL A N 1
ATOM 1500 C CA . VAL A 1 185 ? 10.32 21.547 6.195 1 88 185 VAL A CA 1
ATOM 1501 C C . VAL A 1 185 ? 9.906 22.906 6.781 1 88 185 VAL A C 1
ATOM 1503 O O . VAL A 1 185 ? 9.859 23.062 8 1 88 185 VAL A O 1
ATOM 1506 N N . ASP A 1 186 ? 9.586 23.781 5.918 1 87.75 186 ASP A N 1
ATOM 1507 C CA . ASP A 1 186 ? 9.164 25.109 6.355 1 87.75 186 ASP A CA 1
ATOM 1508 C C . ASP A 1 186 ? 7.836 25.047 7.105 1 87.75 186 ASP A C 1
ATOM 1510 O O . ASP A 1 186 ? 7.66 25.719 8.125 1 87.75 186 ASP A O 1
ATOM 1514 N N . MET A 1 187 ? 6.957 24.266 6.617 1 89.19 187 MET A N 1
ATOM 1515 C CA . MET A 1 187 ? 5.652 24.125 7.254 1 89.19 187 MET A CA 1
ATOM 1516 C C . MET A 1 187 ? 5.789 23.5 8.641 1 89.19 187 MET A C 1
ATOM 1518 O O . MET A 1 187 ? 5.09 23.906 9.57 1 89.19 187 MET A O 1
ATOM 1522 N N . TYR A 1 188 ? 6.699 22.578 8.68 1 90.19 188 TYR A N 1
ATOM 1523 C CA . TYR A 1 188 ? 6.895 21.859 9.938 1 90.19 188 TYR A CA 1
ATOM 1524 C C . TYR A 1 188 ? 7.582 22.75 10.969 1 90.19 188 TYR A C 1
ATOM 1526 O O . TYR A 1 188 ? 7.262 22.688 12.156 1 90.19 188 TYR A O 1
ATOM 1534 N N . GLN A 1 189 ? 8.5 23.609 10.523 1 86.19 189 GLN A N 1
ATOM 1535 C CA . GLN A 1 189 ? 9.258 24.484 11.422 1 86.19 189 GLN A CA 1
ATOM 1536 C C . GLN A 1 189 ? 8.453 25.734 11.781 1 86.19 189 GLN A C 1
ATOM 1538 O O . GLN A 1 189 ? 8.648 26.312 12.852 1 86.19 189 GLN A O 1
ATOM 1543 N N . MET A 1 190 ? 7.719 26.281 10.945 1 73.88 190 MET A N 1
ATOM 1544 C CA . MET A 1 190 ? 6.965 27.5 11.172 1 73.88 190 MET A CA 1
ATOM 1545 C C . MET A 1 190 ? 5.992 27.328 12.336 1 73.88 190 MET A C 1
ATOM 1547 O O . MET A 1 190 ? 5.836 28.25 13.156 1 73.88 190 MET A O 1
ATOM 1551 N N . GLU A 1 191 ? 5.309 26.297 12.289 1 58.75 191 GLU A N 1
ATOM 1552 C CA . GLU A 1 191 ? 4.273 26.219 13.32 1 58.75 191 GLU A CA 1
ATOM 1553 C C . GLU A 1 191 ? 4.887 26.078 14.711 1 58.75 191 GLU A C 1
ATOM 1555 O O . GLU A 1 191 ? 4.215 26.328 15.719 1 58.75 191 GLU A O 1
ATOM 1560 N N . LYS A 1 192 ? 6.055 25.672 14.812 1 56.78 192 LYS A N 1
ATOM 1561 C CA . LYS A 1 192 ? 6.707 25.703 16.109 1 56.78 192 LYS A CA 1
ATOM 1562 C C . LYS A 1 192 ? 6.648 27.109 16.719 1 56.78 192 LYS A C 1
ATOM 1564 O O . LYS A 1 192 ? 6.527 27.266 17.938 1 56.78 192 LYS A O 1
ATOM 1569 N N . TYR A 1 193 ? 6.688 28.062 15.836 1 45.16 193 TYR A N 1
ATOM 1570 C CA . TYR A 1 193 ? 6.738 29.438 16.312 1 45.16 193 TYR A CA 1
ATOM 1571 C C . TYR A 1 193 ? 5.355 29.922 16.734 1 45.16 193 TYR A C 1
ATOM 1573 O O . TYR A 1 193 ? 5.223 30.938 17.422 1 45.16 193 TYR A O 1
ATOM 1581 N N . ILE A 1 194 ? 4.363 29.281 16.25 1 43.97 194 ILE A N 1
ATOM 1582 C CA . ILE A 1 194 ? 3.072 29.828 16.656 1 43.97 194 ILE A CA 1
ATOM 1583 C C . ILE A 1 194 ? 2.646 29.219 17.984 1 43.97 194 ILE A C 1
ATOM 1585 O O . ILE A 1 194 ? 1.777 29.766 18.672 1 43.97 194 ILE A O 1
ATOM 1589 N N . ASN A 1 195 ? 3.15 28.031 18.312 1 39.88 195 ASN A N 1
ATOM 1590 C CA . ASN A 1 195 ? 2.812 27.703 19.703 1 39.88 195 ASN A CA 1
ATOM 1591 C C . ASN A 1 195 ? 3.799 28.328 20.688 1 39.88 195 ASN A C 1
ATOM 1593 O O . ASN A 1 195 ? 5.008 28.344 20.438 1 39.88 195 ASN A O 1
ATOM 1597 N N . MET B 1 1 ? 20.906 -20.312 -10.352 1 62.91 1 MET B N 1
ATOM 1598 C CA . MET B 1 1 ? 20.125 -20.891 -9.258 1 62.91 1 MET B CA 1
ATOM 1599 C C . MET B 1 1 ? 19 -19.969 -8.836 1 62.91 1 MET B C 1
ATOM 1601 O O . MET B 1 1 ? 17.844 -20.406 -8.773 1 62.91 1 MET B O 1
ATOM 1605 N N . LEU B 1 2 ? 19.297 -18.703 -8.812 1 67.5 2 LEU B N 1
ATOM 1606 C CA . LEU B 1 2 ? 18.25 -17.766 -8.422 1 67.5 2 LEU B CA 1
ATOM 1607 C C . LEU B 1 2 ? 17.172 -17.672 -9.492 1 67.5 2 LEU B C 1
ATOM 1609 O O . LEU B 1 2 ? 15.977 -17.656 -9.188 1 67.5 2 LEU B O 1
ATOM 1613 N N . GLN B 1 3 ? 17.641 -17.922 -10.703 1 79.12 3 GLN B N 1
ATOM 1614 C CA . GLN B 1 3 ? 16.719 -17.719 -11.82 1 79.12 3 GLN B CA 1
ATOM 1615 C C . GLN B 1 3 ? 15.703 -18.859 -11.906 1 79.12 3 GLN B C 1
ATOM 1617 O O . GLN B 1 3 ? 14.508 -18.625 -12.109 1 79.12 3 GLN B O 1
ATOM 1622 N N . GLU B 1 4 ? 16.172 -20.016 -11.672 1 81.69 4 GLU B N 1
ATOM 1623 C CA . GLU B 1 4 ? 15.266 -21.156 -11.711 1 81.69 4 GLU B CA 1
ATOM 1624 C C . GLU B 1 4 ? 14.25 -21.094 -10.57 1 81.69 4 GLU B C 1
ATOM 1626 O O . GLU B 1 4 ? 13.07 -21.375 -10.766 1 81.69 4 GLU B O 1
ATOM 1631 N N . THR B 1 5 ? 14.758 -20.75 -9.477 1 86.56 5 THR B N 1
ATOM 1632 C CA . THR B 1 5 ? 13.891 -20.672 -8.312 1 86.56 5 THR B CA 1
ATOM 1633 C C . THR B 1 5 ? 12.828 -19.594 -8.5 1 86.56 5 THR B C 1
ATOM 1635 O O . THR B 1 5 ? 11.648 -19.828 -8.219 1 86.56 5 THR B O 1
ATOM 1638 N N . THR B 1 6 ? 13.25 -18.438 -8.969 1 90.44 6 THR B N 1
ATOM 1639 C CA . THR B 1 6 ? 12.297 -17.328 -9.117 1 90.44 6 THR B CA 1
ATOM 1640 C C . THR B 1 6 ? 11.273 -17.641 -10.203 1 90.44 6 THR B C 1
ATOM 1642 O O . THR B 1 6 ? 10.102 -17.281 -10.086 1 90.44 6 THR B O 1
ATOM 1645 N N . ALA B 1 7 ? 11.711 -18.297 -11.25 1 90.44 7 ALA B N 1
ATOM 1646 C CA . ALA B 1 7 ? 10.766 -18.734 -12.273 1 90.44 7 ALA B CA 1
ATOM 1647 C C . ALA B 1 7 ? 9.734 -19.688 -11.688 1 90.44 7 ALA B C 1
ATOM 1649 O O . ALA B 1 7 ? 8.539 -19.594 -11.992 1 90.44 7 ALA B O 1
ATOM 1650 N N . ARG B 1 8 ? 10.188 -20.625 -10.914 1 92.19 8 ARG B N 1
ATOM 1651 C CA . ARG B 1 8 ? 9.297 -21.594 -10.273 1 92.19 8 ARG B CA 1
ATOM 1652 C C . ARG B 1 8 ? 8.297 -20.891 -9.359 1 92.19 8 ARG B C 1
ATOM 1654 O O . ARG B 1 8 ? 7.117 -21.234 -9.336 1 92.19 8 ARG B O 1
ATOM 1661 N N . LEU B 1 9 ? 8.75 -19.953 -8.609 1 93.94 9 LEU B N 1
ATOM 1662 C CA . LEU B 1 9 ? 7.891 -19.219 -7.676 1 93.94 9 LEU B CA 1
ATOM 1663 C C . LEU B 1 9 ? 6.832 -18.422 -8.43 1 93.94 9 LEU B C 1
ATOM 1665 O O . LEU B 1 9 ? 5.684 -18.328 -7.984 1 93.94 9 LEU B O 1
ATOM 1669 N N . LEU B 1 10 ? 7.254 -17.844 -9.586 1 95.31 10 LEU B N 1
ATOM 1670 C CA . LEU B 1 10 ? 6.281 -17.156 -10.422 1 95.31 10 LEU B CA 1
ATOM 1671 C C . LEU B 1 10 ? 5.223 -18.109 -10.953 1 95.31 10 LEU B C 1
ATOM 1673 O O . LEU B 1 10 ? 4.031 -17.797 -10.945 1 95.31 10 LEU B O 1
ATOM 1677 N N . PHE B 1 11 ? 5.656 -19.234 -11.344 1 93.69 11 PHE B N 1
ATOM 1678 C CA . PHE B 1 11 ? 4.738 -20.266 -11.828 1 93.69 11 PHE B CA 1
ATOM 1679 C C . PHE B 1 11 ? 3.779 -20.703 -10.727 1 93.69 11 PHE B C 1
ATOM 1681 O O . PHE B 1 11 ? 2.59 -20.906 -10.977 1 93.69 11 PHE B O 1
ATOM 1688 N N . MET B 1 12 ? 4.25 -20.891 -9.562 1 95.19 12 MET B N 1
ATOM 1689 C CA . MET B 1 12 ? 3.426 -21.266 -8.422 1 95.19 12 MET B CA 1
ATOM 1690 C C . MET B 1 12 ? 2.365 -20.203 -8.141 1 95.19 12 MET B C 1
ATOM 1692 O O . MET B 1 12 ? 1.229 -20.531 -7.797 1 95.19 12 MET B O 1
ATOM 1696 N N . ALA B 1 13 ? 2.746 -18.953 -8.281 1 96.81 13 ALA B N 1
ATOM 1697 C CA . ALA B 1 13 ? 1.798 -17.859 -8.078 1 96.81 13 ALA B CA 1
ATOM 1698 C C . ALA B 1 13 ? 0.656 -17.922 -9.086 1 96.81 13 ALA B C 1
ATOM 1700 O O . ALA B 1 13 ? -0.513 -17.781 -8.719 1 96.81 13 ALA B O 1
ATOM 1701 N N . VAL B 1 14 ? 1.015 -18.141 -10.344 1 96.5 14 VAL B N 1
ATOM 1702 C CA . VAL B 1 14 ? 0.008 -18.203 -11.398 1 96.5 14 VAL B CA 1
ATOM 1703 C C . VAL B 1 14 ? -0.873 -19.438 -11.195 1 96.5 14 VAL B C 1
ATOM 1705 O O . VAL B 1 14 ? -2.096 -19.359 -11.336 1 96.5 14 VAL B O 1
ATOM 1708 N N . ARG B 1 15 ? -0.287 -20.516 -10.828 1 95.38 15 ARG B N 1
ATOM 1709 C CA . ARG B 1 15 ? -1.03 -21.734 -10.578 1 95.38 15 ARG B CA 1
ATOM 1710 C C . ARG B 1 15 ? -2.012 -21.562 -9.43 1 95.38 15 ARG B C 1
ATOM 1712 O O . ARG B 1 15 ? -3.141 -22.047 -9.484 1 95.38 15 ARG B O 1
ATOM 1719 N N . TRP B 1 16 ? -1.594 -20.953 -8.359 1 97.19 16 TRP B N 1
ATOM 1720 C CA . TRP B 1 16 ? -2.459 -20.688 -7.215 1 97.19 16 TRP B CA 1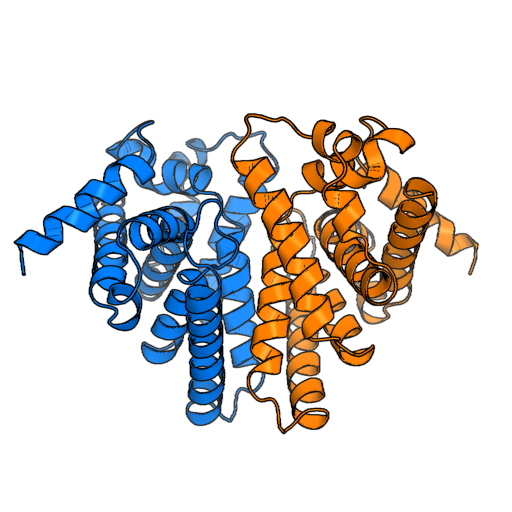
ATOM 1721 C C . TRP B 1 16 ? -3.719 -19.938 -7.637 1 97.19 16 TRP B C 1
ATOM 1723 O O . TRP B 1 16 ? -4.824 -20.281 -7.211 1 97.19 16 TRP B O 1
ATOM 1733 N N . VAL B 1 17 ? -3.553 -18.922 -8.438 1 97.5 17 VAL B N 1
ATOM 1734 C CA . VAL B 1 17 ? -4.68 -18.109 -8.906 1 97.5 17 VAL B CA 1
ATOM 1735 C C . VAL B 1 17 ? -5.645 -18.984 -9.695 1 97.5 17 VAL B C 1
ATOM 1737 O O . VAL B 1 17 ? -6.863 -18.891 -9.531 1 97.5 17 VAL B O 1
ATOM 1740 N N . ARG B 1 18 ? -5.105 -19.797 -10.484 1 94.19 18 ARG B N 1
ATOM 1741 C CA . ARG B 1 18 ? -5.906 -20.656 -11.359 1 94.19 18 ARG B CA 1
ATOM 1742 C C . ARG B 1 18 ? -6.738 -21.641 -10.555 1 94.19 18 ARG B C 1
ATOM 1744 O O . ARG B 1 18 ? -7.828 -22.031 -10.977 1 94.19 18 ARG B O 1
ATOM 1751 N N . CYS B 1 19 ? -6.254 -22 -9.43 1 94.81 19 CYS B N 1
ATOM 1752 C CA . CYS B 1 19 ? -6.91 -23.031 -8.625 1 94.81 19 CYS B CA 1
ATOM 1753 C C . CYS B 1 19 ? -7.879 -22.406 -7.629 1 94.81 19 CYS B C 1
ATOM 1755 O O . CYS B 1 19 ? -8.562 -23.109 -6.891 1 94.81 19 CYS B O 1
ATOM 1757 N N . LEU B 1 20 ? -7.988 -21.109 -7.66 1 97 20 LEU B N 1
ATOM 1758 C CA . LEU B 1 20 ? -8.875 -20.422 -6.73 1 97 20 LEU B CA 1
ATOM 1759 C C . LEU B 1 20 ? -10.305 -20.391 -7.254 1 97 20 LEU B C 1
ATOM 1761 O O . LEU B 1 20 ? -10.625 -19.625 -8.164 1 97 20 LEU B O 1
ATOM 1765 N N . PRO B 1 21 ? -11.266 -21.062 -6.66 1 96.69 21 PRO B N 1
ATOM 1766 C CA . PRO B 1 21 ? -12.625 -21.219 -7.184 1 96.69 21 PRO B CA 1
ATOM 1767 C C . PRO B 1 21 ? -13.336 -19.891 -7.383 1 96.69 21 PRO B C 1
ATOM 1769 O O . PRO B 1 21 ? -13.906 -19.641 -8.453 1 96.69 21 PRO B O 1
ATOM 1772 N N . PRO B 1 22 ? -13.25 -19 -6.434 1 97.31 22 PRO B N 1
ATOM 1773 C CA . PRO B 1 22 ? -13.961 -17.734 -6.66 1 97.31 22 PRO B CA 1
ATOM 1774 C C . PRO B 1 22 ? -13.398 -16.938 -7.84 1 97.31 22 PRO B C 1
ATOM 1776 O O . PRO B 1 22 ? -14.133 -16.203 -8.492 1 97.31 22 PRO B O 1
ATOM 1779 N N . PHE B 1 23 ? -12.125 -17.141 -8.133 1 96.94 23 PHE B N 1
ATOM 1780 C CA . PHE B 1 23 ? -11.484 -16.422 -9.234 1 96.94 23 PHE B CA 1
ATOM 1781 C C . PHE B 1 23 ? -12.039 -16.891 -10.578 1 96.94 23 PHE B C 1
ATOM 1783 O O . PHE B 1 23 ? -12.109 -16.125 -11.531 1 96.94 23 PHE B O 1
ATOM 1790 N N . GLN B 1 24 ? -12.5 -18.125 -10.625 1 94.31 24 GLN B N 1
ATOM 1791 C CA . GLN B 1 24 ? -13 -18.734 -11.859 1 94.31 24 GLN B CA 1
ATOM 1792 C C . GLN B 1 24 ? -14.398 -18.219 -12.195 1 94.31 24 GLN B C 1
ATOM 1794 O O . GLN B 1 24 ? -14.883 -18.406 -13.312 1 94.31 24 GLN B O 1
ATOM 1799 N N . THR B 1 25 ? -15.031 -17.547 -11.234 1 96 25 THR B N 1
ATOM 1800 C CA . THR B 1 25 ? -16.375 -17 -11.461 1 96 25 THR B CA 1
ATOM 1801 C C . THR B 1 25 ? -16.297 -15.641 -12.141 1 96 25 THR B C 1
ATOM 1803 O O . THR B 1 25 ? -17.312 -15.109 -12.586 1 96 25 THR B O 1
ATOM 1806 N N . ILE B 1 26 ? -15.117 -15.117 -12.281 1 96.81 26 ILE B N 1
ATOM 1807 C CA . ILE B 1 26 ? -14.875 -13.82 -12.898 1 96.81 26 ILE B CA 1
ATOM 1808 C C . ILE B 1 26 ? -14.68 -13.992 -14.406 1 96.81 26 ILE B C 1
ATOM 1810 O O . ILE B 1 26 ? -14.305 -15.07 -14.867 1 96.81 26 ILE B O 1
ATOM 1814 N N . SER B 1 27 ? -15.062 -12.992 -15.172 1 96.88 27 SER B N 1
ATOM 1815 C CA . SER B 1 27 ? -14.844 -13.062 -16.609 1 96.88 27 SER B CA 1
ATOM 1816 C C . SER B 1 27 ? -13.367 -13.266 -16.938 1 96.88 27 SER B C 1
ATOM 1818 O O . SER B 1 27 ? -12.492 -12.789 -16.219 1 96.88 27 SER B O 1
ATOM 1820 N N . LYS B 1 28 ? -13.023 -13.891 -18.031 1 94.44 28 LYS B N 1
ATOM 1821 C CA . LYS B 1 28 ? -11.648 -14.195 -18.438 1 94.44 28 LYS B CA 1
ATOM 1822 C C . LYS B 1 28 ? -10.836 -12.914 -18.609 1 94.44 28 LYS B C 1
ATOM 1824 O O . LYS B 1 28 ? -9.656 -12.875 -18.25 1 94.44 28 LYS B O 1
ATOM 1829 N N . ASP B 1 29 ? -11.477 -11.891 -19.188 1 95.62 29 ASP B N 1
ATOM 1830 C CA . ASP B 1 29 ? -10.797 -10.617 -19.375 1 95.62 29 ASP B CA 1
ATOM 1831 C C . ASP B 1 29 ? -10.398 -10.008 -18.031 1 95.62 29 ASP B C 1
ATOM 1833 O O . ASP B 1 29 ? -9.273 -9.523 -17.859 1 95.62 29 ASP B O 1
ATOM 1837 N N . ASP B 1 30 ? -11.344 -10.031 -17.109 1 97.75 30 ASP B N 1
ATOM 1838 C CA . ASP B 1 30 ? -11.062 -9.477 -15.781 1 97.75 30 ASP B CA 1
ATOM 1839 C C . ASP B 1 30 ? -10.023 -10.32 -15.047 1 97.75 30 ASP B C 1
ATOM 1841 O O . ASP B 1 30 ? -9.211 -9.781 -14.289 1 97.75 30 ASP B O 1
ATOM 1845 N N . GLN B 1 31 ? -10.047 -11.672 -15.242 1 96.81 31 GLN B N 1
ATOM 1846 C CA . GLN B 1 31 ? -9.031 -12.547 -14.656 1 96.81 31 GLN B CA 1
ATOM 1847 C C . GLN B 1 31 ? -7.629 -12.109 -15.086 1 96.81 31 GLN B C 1
ATOM 1849 O O . GLN B 1 31 ? -6.738 -11.969 -14.242 1 96.81 31 GLN B O 1
ATOM 1854 N N . LEU B 1 32 ? -7.473 -11.875 -16.375 1 95.69 32 LEU B N 1
ATOM 1855 C CA . LEU B 1 32 ? -6.164 -11.523 -16.906 1 95.69 32 LEU B CA 1
ATOM 1856 C C . LEU B 1 32 ? -5.719 -10.156 -16.391 1 95.69 32 LEU B C 1
ATOM 1858 O O . LEU B 1 32 ? -4.543 -9.961 -16.094 1 95.69 32 LEU B O 1
ATOM 1862 N N . LEU B 1 33 ? -6.637 -9.203 -16.281 1 96.69 33 LEU B N 1
ATOM 1863 C CA . LEU B 1 33 ? -6.312 -7.875 -15.773 1 96.69 33 LEU B CA 1
ATOM 1864 C C . LEU B 1 33 ? -5.863 -7.934 -14.32 1 96.69 33 LEU B C 1
ATOM 1866 O O . LEU B 1 33 ? -4.879 -7.293 -13.945 1 96.69 33 LEU B O 1
ATOM 1870 N N . LEU B 1 34 ? -6.602 -8.75 -13.547 1 97.94 34 LEU B N 1
ATOM 1871 C CA . LEU B 1 34 ? -6.273 -8.867 -12.125 1 97.94 34 LEU B CA 1
ATOM 1872 C C . LEU B 1 34 ? -4.914 -9.539 -11.945 1 97.94 34 LEU B C 1
ATOM 1874 O O . LEU B 1 34 ? -4.113 -9.109 -11.109 1 97.94 34 LEU B O 1
ATOM 1878 N N . LEU B 1 35 ? -4.668 -10.562 -12.711 1 97.38 35 LEU B N 1
ATOM 1879 C CA . LEU B 1 35 ? -3.381 -11.25 -12.641 1 97.38 35 LEU B CA 1
ATOM 1880 C C . LEU B 1 35 ? -2.244 -10.312 -13.031 1 97.38 35 LEU B C 1
ATOM 1882 O O . LEU B 1 35 ? -1.204 -10.281 -12.367 1 97.38 35 LEU B O 1
ATOM 1886 N N . GLU B 1 36 ? -2.438 -9.57 -14.039 1 96 36 GLU B N 1
ATOM 1887 C CA . GLU B 1 36 ? -1.422 -8.625 -14.5 1 96 36 GLU B CA 1
ATOM 1888 C C . GLU B 1 36 ?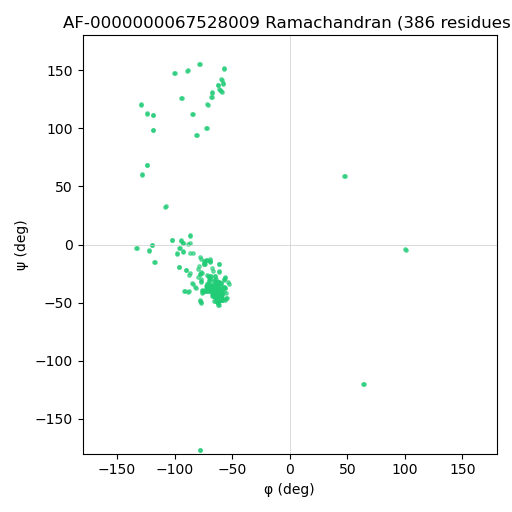 -1.137 -7.562 -13.445 1 96 36 GLU B C 1
ATOM 1890 O O . GLU B 1 36 ? 0.004 -7.125 -13.289 1 96 36 GLU B O 1
ATOM 1895 N N . ARG B 1 37 ? -2.156 -7.184 -12.758 1 95.69 37 ARG B N 1
ATOM 1896 C CA . ARG B 1 37 ? -2.025 -6.125 -11.766 1 95.69 37 ARG B CA 1
ATOM 1897 C C . ARG B 1 37 ? -1.393 -6.652 -10.484 1 95.69 37 ARG B C 1
ATOM 1899 O O . ARG B 1 37 ? -0.69 -5.918 -9.781 1 95.69 37 ARG B O 1
ATOM 1906 N N . SER B 1 38 ? -1.514 -7.984 -10.188 1 97.94 38 SER B N 1
ATOM 1907 C CA . SER B 1 38 ? -1.21 -8.445 -8.836 1 97.94 38 SER B CA 1
ATOM 1908 C C . SER B 1 38 ? -0.063 -9.453 -8.844 1 97.94 38 SER B C 1
ATOM 1910 O O . SER B 1 38 ? 0.363 -9.922 -7.785 1 97.94 38 SER B O 1
ATOM 1912 N N . TRP B 1 39 ? 0.499 -9.789 -9.992 1 97.88 39 TRP B N 1
ATOM 1913 C CA . TRP B 1 39 ? 1.473 -10.867 -10.047 1 97.88 39 TRP B CA 1
ATOM 1914 C C . TRP B 1 39 ? 2.689 -10.555 -9.188 1 97.88 39 TRP B C 1
ATOM 1916 O O . TRP B 1 39 ? 3.289 -11.461 -8.594 1 97.88 39 TRP B O 1
ATOM 1926 N N . THR B 1 40 ? 3.047 -9.328 -9.07 1 97.94 40 THR B N 1
ATOM 1927 C CA . THR B 1 40 ? 4.211 -8.961 -8.273 1 97.94 40 THR B CA 1
ATOM 1928 C C . THR B 1 40 ? 3.979 -9.266 -6.801 1 97.94 40 THR B C 1
ATOM 1930 O O . THR B 1 40 ? 4.867 -9.781 -6.121 1 97.94 40 THR B O 1
ATOM 1933 N N . GLN B 1 41 ? 2.777 -8.922 -6.293 1 98.5 41 GLN B N 1
ATOM 1934 C CA . GLN B 1 41 ? 2.416 -9.18 -4.906 1 98.5 41 GLN B CA 1
ATOM 1935 C C . GLN B 1 41 ? 2.402 -10.68 -4.617 1 98.5 41 GLN B C 1
ATOM 1937 O O . GLN B 1 41 ? 2.951 -11.125 -3.605 1 98.5 41 GLN B O 1
ATOM 1942 N N . LEU B 1 42 ? 1.832 -11.375 -5.543 1 98.62 42 LEU B N 1
ATOM 1943 C CA . LEU B 1 42 ? 1.74 -12.82 -5.383 1 98.62 42 LEU B CA 1
ATOM 1944 C C . LEU B 1 42 ? 3.123 -13.461 -5.43 1 98.62 42 LEU B C 1
ATOM 1946 O O . LEU B 1 42 ? 3.441 -14.32 -4.605 1 98.62 42 LEU B O 1
ATOM 1950 N N . PHE B 1 43 ? 3.881 -13.039 -6.336 1 97.88 43 PHE B N 1
ATOM 1951 C CA . PHE B 1 43 ? 5.25 -13.531 -6.453 1 97.88 43 PHE B CA 1
ATOM 1952 C C . PHE B 1 43 ? 6.031 -13.266 -5.172 1 97.88 43 PHE B C 1
ATOM 1954 O O . PHE B 1 43 ? 6.695 -14.164 -4.648 1 97.88 43 PHE B O 1
ATOM 1961 N N . LEU B 1 44 ? 5.969 -12.078 -4.656 1 97.56 44 LEU B N 1
ATOM 1962 C CA . LEU B 1 44 ? 6.73 -11.695 -3.475 1 97.56 44 LEU B CA 1
ATOM 1963 C C . LEU B 1 44 ? 6.277 -12.484 -2.252 1 97.56 44 LEU B C 1
ATOM 1965 O O . LEU B 1 44 ? 7.086 -12.805 -1.378 1 97.56 44 LEU B O 1
ATOM 1969 N N . LEU B 1 45 ? 5.004 -12.773 -2.16 1 98.19 45 LEU B N 1
ATOM 1970 C CA . LEU B 1 45 ? 4.516 -13.602 -1.062 1 98.19 45 LEU B CA 1
ATOM 1971 C C . LEU B 1 45 ? 5.098 -15.008 -1.142 1 98.19 45 LEU B C 1
ATOM 1973 O O . LEU B 1 45 ? 5.504 -15.578 -0.125 1 98.19 45 LEU B O 1
ATOM 1977 N N . HIS B 1 46 ? 5.164 -15.539 -2.332 1 96.31 46 HIS B N 1
ATOM 1978 C CA . HIS B 1 46 ? 5.781 -16.844 -2.51 1 96.31 46 HIS B CA 1
ATOM 1979 C C . HIS B 1 46 ? 7.277 -16.797 -2.203 1 96.31 46 HIS B C 1
ATOM 1981 O O . HIS B 1 46 ? 7.824 -17.719 -1.599 1 96.31 46 HIS B O 1
ATOM 1987 N N . LEU B 1 47 ? 7.859 -15.758 -2.65 1 94.94 47 LEU B N 1
ATOM 1988 C CA . LEU B 1 47 ? 9.281 -15.586 -2.383 1 94.94 47 LEU B CA 1
ATOM 1989 C C . LEU B 1 47 ? 9.547 -15.5 -0.884 1 94.94 47 LEU B C 1
ATOM 1991 O O . LEU B 1 47 ? 10.484 -16.125 -0.378 1 94.94 47 LEU B O 1
ATOM 1995 N N . ALA B 1 48 ? 8.75 -14.68 -0.218 1 95.31 48 ALA B N 1
ATOM 1996 C CA . ALA B 1 48 ? 8.898 -14.523 1.227 1 95.31 48 ALA B CA 1
ATOM 1997 C C . ALA B 1 48 ? 8.703 -15.859 1.944 1 95.31 48 ALA B C 1
ATOM 1999 O O . ALA B 1 48 ? 9.453 -16.188 2.867 1 95.31 48 ALA B O 1
ATOM 2000 N N . GLN B 1 49 ? 7.715 -16.547 1.549 1 93.56 49 GLN B N 1
ATOM 2001 C CA . GLN B 1 49 ? 7.457 -17.859 2.137 1 93.56 49 GLN B CA 1
ATOM 2002 C C . GLN B 1 49 ? 8.641 -18.797 1.924 1 93.56 49 GLN B C 1
ATOM 2004 O O . GLN B 1 49 ? 9.039 -19.516 2.842 1 93.56 49 GLN B O 1
ATOM 2009 N N . TRP B 1 50 ? 9.062 -18.797 0.736 1 90.5 50 TRP B N 1
ATOM 2010 C CA . TRP B 1 50 ? 10.211 -19.625 0.382 1 90.5 50 TRP B CA 1
ATOM 2011 C C . TRP B 1 50 ? 11.445 -19.219 1.187 1 90.5 50 TRP B C 1
ATOM 2013 O O . TRP B 1 50 ? 12.242 -20.078 1.58 1 90.5 50 TRP B O 1
ATOM 2023 N N . SER B 1 51 ? 11.625 -17.969 1.476 1 88.38 51 SER B N 1
ATOM 2024 C CA . SER B 1 51 ? 12.805 -17.391 2.123 1 88.38 51 SER B CA 1
ATOM 2025 C C . SER B 1 51 ? 12.828 -17.719 3.611 1 88.38 51 SER B C 1
ATOM 2027 O O . SER B 1 51 ? 13.852 -17.531 4.277 1 88.38 51 SER B O 1
ATOM 2029 N N . ILE B 1 52 ? 11.812 -18.125 4.152 1 85.56 52 ILE B N 1
ATOM 2030 C CA . ILE B 1 52 ? 11.797 -18.516 5.559 1 85.56 52 ILE B CA 1
ATOM 2031 C C . ILE B 1 52 ? 12.844 -19.594 5.809 1 85.56 52 ILE B C 1
ATOM 2033 O O . ILE B 1 52 ? 13.539 -19.578 6.824 1 85.56 52 ILE B O 1
ATOM 2037 N N . SER B 1 53 ? 12.992 -20.453 4.863 1 82.75 53 SER B N 1
ATOM 2038 C CA . SER B 1 53 ? 13.898 -21.578 5.035 1 82.75 53 SER B CA 1
ATOM 2039 C C . SER B 1 53 ? 15.266 -21.281 4.434 1 82.75 53 SER B C 1
ATOM 2041 O O . SER B 1 53 ? 16.25 -21.938 4.773 1 82.75 53 SER B O 1
ATOM 2043 N N . TRP B 1 54 ? 15.25 -20.234 3.496 1 78.06 54 TRP B N 1
ATOM 2044 C CA . TRP B 1 54 ? 16.484 -19.906 2.783 1 78.06 54 TRP B CA 1
ATOM 2045 C C . TRP B 1 54 ? 16.781 -18.422 2.879 1 78.06 54 TRP B C 1
ATOM 2047 O O . TRP B 1 54 ? 15.938 -17.578 2.539 1 78.06 54 TRP B O 1
ATOM 2057 N N . ASP B 1 55 ? 17.766 -18.078 3.363 1 71.19 55 ASP B N 1
ATOM 2058 C CA . ASP B 1 55 ? 18.094 -16.672 3.529 1 71.19 55 ASP B CA 1
ATOM 2059 C C . ASP B 1 55 ? 18.438 -16.016 2.189 1 71.19 55 ASP B C 1
ATOM 2061 O O . ASP B 1 55 ? 19.516 -16.25 1.648 1 71.19 55 ASP B O 1
ATOM 2065 N N . ILE B 1 56 ? 17.5 -15.336 1.662 1 70.12 56 ILE B N 1
ATOM 2066 C CA . ILE B 1 56 ? 17.703 -14.695 0.37 1 70.12 56 ILE B CA 1
ATOM 2067 C C . ILE B 1 56 ? 18.188 -13.258 0.578 1 70.12 56 ILE B C 1
ATOM 2069 O O . ILE B 1 56 ? 18.5 -12.555 -0.386 1 70.12 56 ILE B O 1
ATOM 2073 N N . THR B 1 57 ? 18.234 -12.844 1.737 1 66.88 57 THR B N 1
ATOM 2074 C CA . THR B 1 57 ? 18.641 -11.469 2.004 1 66.88 57 THR B CA 1
ATOM 2075 C C . THR B 1 57 ? 20.016 -11.195 1.438 1 66.88 57 THR B C 1
ATOM 2077 O O . THR B 1 57 ? 20.281 -10.109 0.911 1 66.88 57 THR B O 1
ATOM 2080 N N . ALA B 1 58 ? 20.719 -12.203 1.567 1 68.75 58 ALA B N 1
ATOM 2081 C CA . ALA B 1 58 ? 22.078 -12.055 1.024 1 68.75 58 ALA B CA 1
ATOM 2082 C C . ALA B 1 58 ? 22.031 -11.836 -0.484 1 68.75 58 ALA B C 1
ATOM 2084 O O . ALA B 1 58 ? 22.828 -11.062 -1.024 1 68.75 58 ALA B O 1
ATOM 2085 N N . LEU B 1 59 ? 21.109 -12.414 -1.021 1 69.5 59 LEU B N 1
ATOM 2086 C CA . LEU B 1 59 ? 20.969 -12.297 -2.469 1 69.5 59 LEU B CA 1
ATOM 2087 C C . LEU B 1 59 ? 20.547 -10.883 -2.857 1 69.5 59 LEU B C 1
ATOM 2089 O O . LEU B 1 59 ? 21.062 -10.32 -3.826 1 69.5 59 LEU B O 1
ATOM 2093 N N . LEU B 1 60 ? 19.766 -10.305 -2.062 1 75.75 60 LEU B N 1
ATOM 2094 C CA . LEU B 1 60 ? 19.297 -8.953 -2.352 1 75.75 60 LEU B CA 1
ATOM 2095 C C . LEU B 1 60 ? 20.406 -7.934 -2.107 1 75.75 60 LEU B C 1
ATOM 2097 O O . LEU B 1 60 ? 20.391 -6.848 -2.689 1 75.75 60 LEU B O 1
ATOM 2101 N N . ASP B 1 61 ? 21.391 -8.43 -1.364 1 75.25 61 ASP B N 1
ATOM 2102 C CA . ASP B 1 61 ? 22.5 -7.535 -1.059 1 75.25 61 ASP B CA 1
ATOM 2103 C C . ASP B 1 61 ? 23.672 -7.77 -2.012 1 75.25 61 ASP B C 1
ATOM 2105 O O . ASP B 1 61 ? 24.672 -7.035 -1.978 1 75.25 61 ASP B O 1
ATOM 2109 N N . ASP B 1 62 ? 23.531 -8.766 -2.754 1 76.88 62 ASP B N 1
ATOM 2110 C CA . ASP B 1 62 ? 24.578 -9.078 -3.717 1 76.88 62 ASP B CA 1
ATOM 2111 C C . ASP B 1 62 ? 24.781 -7.926 -4.707 1 76.88 62 ASP B C 1
ATOM 2113 O O . ASP B 1 62 ? 23.812 -7.414 -5.266 1 76.88 62 ASP B O 1
ATOM 2117 N N . GLU B 1 63 ? 25.969 -7.598 -4.902 1 79.06 63 GLU B N 1
ATOM 2118 C CA . GLU B 1 63 ? 26.312 -6.449 -5.734 1 79.06 63 GLU B CA 1
ATOM 2119 C C . GLU B 1 63 ? 25.828 -6.648 -7.172 1 79.06 63 GLU B C 1
ATOM 2121 O O . GLU B 1 63 ? 25.422 -5.691 -7.836 1 79.06 63 GLU B O 1
ATOM 2126 N N . GLN B 1 64 ? 25.969 -7.824 -7.637 1 78 64 GLN B N 1
ATOM 2127 C CA . GLN B 1 64 ? 25.547 -8.109 -9.008 1 78 64 GLN B CA 1
ATOM 2128 C C . GLN B 1 64 ? 24.047 -7.926 -9.188 1 78 64 GLN B C 1
ATOM 2130 O O . GLN B 1 64 ? 23.594 -7.441 -10.227 1 78 64 GLN B O 1
ATOM 2135 N N . VAL B 1 65 ? 23.375 -8.258 -8.203 1 77.06 65 VAL B N 1
ATOM 2136 C CA . VAL B 1 65 ? 21.922 -8.141 -8.242 1 77.06 65 VAL B CA 1
ATOM 2137 C C . VAL B 1 65 ? 21.516 -6.672 -8.094 1 77.06 65 VAL B C 1
ATOM 2139 O O . VAL B 1 65 ? 20.703 -6.168 -8.867 1 77.06 65 VAL B O 1
ATOM 2142 N N . ARG B 1 66 ? 22.109 -5.984 -7.289 1 82 66 ARG B N 1
ATOM 2143 C CA . ARG B 1 66 ? 21.797 -4.59 -7.012 1 82 66 ARG B CA 1
ATOM 2144 C C . ARG B 1 66 ? 22.156 -3.697 -8.195 1 82 66 ARG B C 1
ATOM 2146 O O . ARG B 1 66 ? 21.516 -2.672 -8.422 1 82 66 ARG B O 1
ATOM 2153 N N . SER B 1 67 ? 23.125 -4.137 -8.875 1 83.25 67 SER B N 1
ATOM 2154 C CA . SER B 1 67 ? 23.594 -3.354 -10.016 1 83.25 67 SER B CA 1
ATOM 2155 C C . SER B 1 67 ? 22.578 -3.357 -11.148 1 83.25 67 SER B C 1
ATOM 2157 O O . SER B 1 67 ? 22.656 -2.549 -12.07 1 83.25 67 SER B O 1
ATOM 2159 N N . ARG B 1 68 ? 21.656 -4.215 -11.023 1 82.19 68 ARG B N 1
ATOM 2160 C CA . ARG B 1 68 ? 20.609 -4.289 -12.039 1 82.19 68 ARG B CA 1
ATOM 2161 C C . ARG B 1 68 ? 19.641 -3.123 -11.898 1 82.19 68 ARG B C 1
ATOM 2163 O O . ARG B 1 68 ? 18.844 -2.857 -12.812 1 82.19 68 ARG B O 1
ATOM 2170 N N . LEU B 1 69 ? 19.703 -2.447 -10.805 1 84.69 69 LEU B N 1
ATOM 2171 C CA . LEU B 1 69 ? 18.828 -1.31 -10.547 1 84.69 69 LEU B CA 1
ATOM 2172 C C . LEU B 1 69 ? 19.547 0.006 -10.805 1 84.69 69 LEU B C 1
ATOM 2174 O O . LEU B 1 69 ? 20.766 0.088 -10.648 1 84.69 69 LEU B O 1
ATOM 2178 N N . PRO B 1 70 ? 18.781 0.954 -11.242 1 83.31 70 PRO B N 1
ATOM 2179 C CA . PRO B 1 70 ? 19.422 2.268 -11.352 1 83.31 70 PRO B CA 1
ATOM 2180 C C . PRO B 1 70 ? 19.969 2.771 -10.016 1 83.31 70 PRO B C 1
ATOM 2182 O O . PRO B 1 70 ? 19.297 2.672 -8.992 1 83.31 70 PRO B O 1
ATOM 2185 N N . THR B 1 71 ? 21.125 3.205 -9.93 1 76.5 71 THR B N 1
ATOM 2186 C CA . THR B 1 71 ? 21.812 3.578 -8.695 1 76.5 71 THR B CA 1
ATOM 2187 C C . THR B 1 71 ? 21.328 4.945 -8.203 1 76.5 71 THR B C 1
ATOM 2189 O O . THR B 1 71 ? 21.328 5.211 -7.004 1 76.5 71 THR B O 1
ATOM 2192 N N . ASP B 1 72 ? 20.953 5.746 -9.008 1 79 72 ASP B N 1
ATOM 2193 C CA . ASP B 1 72 ? 20.688 7.117 -8.594 1 79 72 ASP B CA 1
ATOM 2194 C C . ASP B 1 72 ? 19.188 7.406 -8.578 1 79 72 ASP B C 1
ATOM 2196 O O . ASP B 1 72 ? 18.766 8.555 -8.734 1 79 72 ASP B O 1
ATOM 2200 N N . ASP B 1 73 ? 18.5 6.336 -8.242 1 85.88 73 ASP B N 1
ATOM 2201 C CA . ASP B 1 73 ? 17.047 6.523 -8.266 1 85.88 73 ASP B CA 1
ATOM 2202 C C . ASP B 1 73 ? 16.438 6.301 -6.887 1 85.88 73 ASP B C 1
ATOM 2204 O O . ASP B 1 73 ? 16.391 5.168 -6.402 1 85.88 73 ASP B O 1
ATOM 2208 N N . ASN B 1 74 ? 15.961 7.328 -6.309 1 86.12 74 ASN B N 1
ATOM 2209 C CA . ASN B 1 74 ? 15.406 7.312 -4.957 1 86.12 74 ASN B CA 1
ATOM 2210 C C . ASN B 1 74 ? 14.242 6.336 -4.84 1 86.12 74 ASN B C 1
ATOM 2212 O O . ASN B 1 74 ? 14.133 5.613 -3.848 1 86.12 74 ASN B O 1
ATOM 2216 N N . LEU B 1 75 ? 13.453 6.293 -5.816 1 87.69 75 LEU B N 1
ATOM 2217 C CA . LEU B 1 75 ? 12.289 5.422 -5.785 1 87.69 75 LEU B CA 1
ATOM 2218 C C . LEU B 1 75 ? 12.703 3.955 -5.785 1 87.69 75 LEU B C 1
ATOM 2220 O O . LEU B 1 75 ? 12.156 3.146 -5.035 1 87.69 75 LEU B O 1
ATOM 2224 N N . THR B 1 76 ? 13.688 3.637 -6.586 1 90.44 76 THR B N 1
ATOM 2225 C CA . THR B 1 76 ? 14.164 2.262 -6.668 1 90.44 76 THR B CA 1
ATOM 2226 C C . THR B 1 76 ? 14.82 1.841 -5.352 1 90.44 76 THR B C 1
ATOM 2228 O O . THR B 1 76 ? 14.656 0.703 -4.906 1 90.44 76 THR B O 1
ATOM 2231 N N . ASN B 1 77 ? 15.539 2.709 -4.75 1 89.69 77 ASN B N 1
ATOM 2232 C CA . ASN B 1 77 ? 16.156 2.42 -3.459 1 89.69 77 ASN B CA 1
ATOM 2233 C C . ASN B 1 77 ? 15.094 2.176 -2.383 1 89.69 77 ASN B C 1
ATOM 2235 O O . ASN B 1 77 ? 15.25 1.275 -1.554 1 89.69 77 ASN B O 1
ATOM 2239 N N . GLN B 1 78 ? 14.102 2.957 -2.439 1 92.44 78 GLN B N 1
ATOM 2240 C CA . GLN B 1 78 ? 13.008 2.787 -1.489 1 92.44 78 GLN B CA 1
ATOM 2241 C C . GLN B 1 78 ? 12.344 1.425 -1.654 1 92.44 78 GLN B C 1
ATOM 2243 O O . GLN B 1 78 ? 12.008 0.766 -0.667 1 92.44 78 GLN B O 1
ATOM 2248 N N . GLU B 1 79 ? 12.203 1.02 -2.873 1 93.81 79 GLU B N 1
ATOM 2249 C CA . GLU B 1 79 ? 11.531 -0.252 -3.131 1 93.81 79 GLU B CA 1
ATOM 2250 C C . GLU B 1 79 ? 12.406 -1.431 -2.709 1 93.81 79 GLU B C 1
ATOM 2252 O O . GLU B 1 79 ? 11.898 -2.443 -2.223 1 93.81 79 GLU B O 1
ATOM 2257 N N . LEU B 1 80 ? 13.672 -1.307 -2.898 1 91.38 80 LEU B N 1
ATOM 2258 C CA . LEU B 1 80 ? 14.594 -2.357 -2.469 1 91.38 80 LEU B CA 1
ATOM 2259 C C . LEU B 1 80 ? 14.531 -2.545 -0.957 1 91.38 80 LEU B C 1
ATOM 2261 O O . LEU B 1 80 ? 14.469 -3.676 -0.47 1 91.38 80 LEU B O 1
ATOM 2265 N N . VAL B 1 81 ? 14.547 -1.453 -0.251 1 92.06 81 VAL B N 1
ATOM 2266 C CA . VAL B 1 81 ? 14.453 -1.499 1.204 1 92.06 81 VAL B CA 1
ATOM 2267 C C . VAL B 1 81 ? 13.117 -2.098 1.621 1 92.06 81 VAL B C 1
ATOM 2269 O O . VAL B 1 81 ? 13.047 -2.902 2.553 1 92.06 81 VAL B O 1
ATOM 2272 N N . LEU B 1 82 ? 12.117 -1.728 0.901 1 95.12 82 LEU B N 1
ATOM 2273 C CA . LEU B 1 82 ? 10.781 -2.219 1.201 1 95.12 82 LEU B CA 1
ATOM 2274 C C . LEU B 1 82 ? 10.688 -3.727 0.988 1 95.12 82 LEU B C 1
ATOM 2276 O O . LEU B 1 82 ? 10.117 -4.441 1.814 1 95.12 82 LEU B O 1
ATOM 2280 N N . ILE B 1 83 ? 11.266 -4.238 -0.123 1 95.25 83 ILE B N 1
ATOM 2281 C CA . ILE B 1 83 ? 11.25 -5.672 -0.406 1 95.25 83 ILE B CA 1
ATOM 2282 C C . ILE B 1 83 ? 11.977 -6.422 0.708 1 95.25 83 ILE B C 1
ATOM 2284 O O . ILE B 1 83 ? 11.477 -7.434 1.206 1 95.25 83 ILE B O 1
ATOM 2288 N N . GLN B 1 84 ? 13.047 -5.891 1.107 1 91.81 84 GLN B N 1
ATOM 2289 C CA . GLN B 1 84 ? 13.805 -6.508 2.191 1 91.81 84 GLN B CA 1
ATOM 2290 C C . GLN B 1 84 ? 13 -6.527 3.486 1 91.81 84 GLN B C 1
ATOM 2292 O O . GLN B 1 84 ? 12.992 -7.531 4.203 1 91.81 84 GLN B O 1
ATOM 2297 N N . ALA B 1 85 ? 12.359 -5.449 3.74 1 93.62 85 ALA B N 1
ATOM 2298 C CA . ALA B 1 85 ? 11.547 -5.34 4.953 1 93.62 85 ALA B CA 1
ATOM 2299 C C . ALA B 1 85 ? 10.375 -6.316 4.918 1 93.62 85 ALA B C 1
ATOM 2301 O O . ALA B 1 85 ? 10.023 -6.91 5.941 1 93.62 85 ALA B O 1
ATOM 2302 N N . ILE B 1 86 ? 9.781 -6.434 3.766 1 96.06 86 ILE B N 1
ATOM 2303 C CA . ILE B 1 86 ? 8.672 -7.359 3.604 1 96.06 86 ILE B CA 1
ATOM 2304 C C . ILE B 1 86 ? 9.133 -8.781 3.922 1 96.06 86 ILE B C 1
ATOM 2306 O O . ILE B 1 86 ? 8.477 -9.492 4.691 1 96.06 86 ILE B O 1
ATOM 2310 N N . ILE B 1 87 ? 10.242 -9.156 3.387 1 94.44 87 ILE B N 1
ATOM 2311 C CA . ILE B 1 87 ? 10.758 -10.508 3.592 1 94.44 87 ILE B CA 1
ATOM 2312 C C . ILE B 1 87 ? 11.07 -10.719 5.07 1 94.44 87 ILE B C 1
ATOM 2314 O O . ILE B 1 87 ? 10.711 -11.75 5.645 1 94.44 87 ILE B O 1
ATOM 2318 N N . CYS B 1 88 ? 11.664 -9.758 5.688 1 92.62 88 CYS B N 1
ATOM 2319 C CA . CYS B 1 88 ? 12.039 -9.852 7.094 1 92.62 88 CYS B CA 1
ATOM 2320 C C . CYS B 1 88 ? 10.805 -9.945 7.984 1 92.62 88 CYS B C 1
ATOM 2322 O O . CYS B 1 88 ? 10.727 -10.812 8.859 1 92.62 88 CYS B O 1
ATOM 2324 N N . ARG B 1 89 ? 9.844 -9.078 7.789 1 94.44 89 ARG B N 1
ATOM 2325 C CA . ARG B 1 89 ? 8.633 -9.062 8.602 1 94.44 89 ARG B CA 1
ATOM 2326 C C . ARG B 1 89 ? 7.824 -10.344 8.406 1 94.44 89 ARG B C 1
ATOM 2328 O O . ARG B 1 89 ? 7.242 -10.867 9.352 1 94.44 89 ARG B O 1
ATOM 2335 N N . PHE B 1 90 ? 7.832 -10.781 7.195 1 96.38 90 PHE B N 1
ATOM 2336 C CA . PHE B 1 90 ? 7.129 -12.031 6.902 1 96.38 90 PHE B CA 1
ATOM 2337 C C . PHE B 1 90 ? 7.746 -13.188 7.672 1 96.38 90 PHE B C 1
ATOM 2339 O O . PHE B 1 90 ? 7.027 -14.008 8.25 1 96.38 90 PHE B O 1
ATOM 2346 N N . ARG B 1 91 ? 9 -13.195 7.625 1 94.19 91 ARG B N 1
ATOM 2347 C CA . ARG B 1 91 ? 9.711 -14.25 8.344 1 94.19 91 ARG B CA 1
ATOM 2348 C C . ARG B 1 91 ? 9.414 -14.188 9.836 1 94.19 91 ARG B C 1
ATOM 2350 O O . ARG B 1 91 ? 9.188 -15.219 10.477 1 94.19 91 ARG B O 1
ATOM 2357 N N . GLN B 1 92 ? 9.352 -13.047 10.367 1 92.88 92 GLN B N 1
ATOM 2358 C CA . GLN B 1 92 ? 9.094 -12.852 11.789 1 92.88 92 GLN B CA 1
ATOM 2359 C C . GLN B 1 92 ? 7.68 -13.289 12.156 1 92.88 92 GLN B C 1
ATOM 2361 O O . GLN B 1 92 ? 7.465 -13.891 13.203 1 92.88 92 GLN B O 1
ATOM 2366 N N . LEU B 1 93 ? 6.758 -12.953 11.305 1 95.88 93 LEU B N 1
ATOM 2367 C CA . LEU B 1 93 ? 5.355 -13.273 11.555 1 95.88 93 LEU B CA 1
ATOM 2368 C C . LEU B 1 93 ? 5.074 -14.742 11.281 1 95.88 93 LEU B C 1
ATOM 2370 O O . LEU B 1 93 ? 4.172 -15.328 11.883 1 95.88 93 LEU B O 1
ATOM 2374 N N . SER B 1 94 ? 5.754 -15.312 10.359 1 95.62 94 SER B N 1
ATOM 2375 C CA . SER B 1 94 ? 5.625 -16.703 9.953 1 95.62 94 SER B CA 1
ATOM 2376 C C . SER B 1 94 ? 4.164 -17.094 9.742 1 95.62 94 SER B C 1
ATOM 2378 O O . SER B 1 94 ? 3.66 -18.016 10.383 1 95.62 94 SER B O 1
ATOM 2380 N N . PRO B 1 95 ? 3.467 -16.375 8.812 1 97.69 95 PRO B N 1
ATOM 2381 C CA . PRO B 1 95 ? 2.068 -16.734 8.562 1 97.69 95 PRO B CA 1
ATOM 2382 C C . PRO B 1 95 ? 1.895 -18.188 8.117 1 97.69 95 PRO B C 1
ATOM 2384 O O . PRO B 1 95 ? 2.719 -18.703 7.363 1 97.69 95 PRO B O 1
ATOM 2387 N N . ASP B 1 96 ? 0.853 -18.859 8.641 1 97.38 96 ASP B N 1
ATOM 2388 C CA . ASP B 1 96 ? 0.564 -20.219 8.188 1 97.38 96 ASP B CA 1
ATOM 2389 C C . ASP B 1 96 ? -0.15 -20.219 6.84 1 97.38 96 ASP B C 1
ATOM 2391 O O . ASP B 1 96 ? -0.345 -19.156 6.242 1 97.38 96 ASP B O 1
ATOM 2395 N N . PHE B 1 97 ? -0.534 -21.359 6.336 1 96.12 97 PHE B N 1
ATOM 2396 C CA . PHE B 1 97 ? -1.058 -21.5 4.98 1 96.12 97 PHE B CA 1
ATOM 2397 C C . PHE B 1 97 ? -2.395 -20.797 4.84 1 96.12 97 PHE B C 1
ATOM 2399 O O . PHE B 1 97 ? -2.691 -20.219 3.791 1 96.12 97 PHE B O 1
ATOM 2406 N N . GLY B 1 98 ? -3.193 -20.859 5.914 1 97.69 98 GLY B N 1
ATOM 2407 C CA . GLY B 1 98 ? -4.473 -20.172 5.879 1 97.69 98 GLY B CA 1
ATOM 2408 C C . GLY B 1 98 ? -4.336 -18.656 5.789 1 97.69 98 GLY B C 1
ATOM 2409 O O . GLY B 1 98 ? -5.004 -18.016 4.977 1 97.69 98 GLY B O 1
ATOM 2410 N N . GLU B 1 99 ? -3.457 -18.078 6.59 1 98.31 99 GLU B N 1
ATOM 2411 C CA . GLU B 1 99 ? -3.189 -16.641 6.566 1 98.31 99 GLU B CA 1
ATOM 2412 C C . GLU B 1 99 ? -2.625 -16.203 5.219 1 98.31 99 GLU B C 1
ATOM 2414 O O . GLU B 1 99 ? -3.072 -15.211 4.641 1 98.31 99 GLU B O 1
ATOM 2419 N N . CYS B 1 100 ? -1.699 -17 4.711 1 98.19 100 CYS B N 1
ATOM 2420 C CA . CYS B 1 100 ? -1.058 -16.672 3.441 1 98.19 100 CYS B CA 1
ATOM 2421 C C . CYS B 1 100 ? -2.066 -16.703 2.299 1 98.19 100 CYS B C 1
ATOM 2423 O O . CYS B 1 100 ? -2.035 -15.836 1.421 1 98.19 100 CYS B O 1
ATOM 2425 N N . GLY B 1 101 ? -2.896 -17.719 2.357 1 98.44 101 GLY B N 1
ATOM 2426 C CA . GLY B 1 101 ? -3.928 -17.797 1.334 1 98.44 101 GLY B CA 1
ATOM 2427 C C . GLY B 1 101 ? -4.832 -16.578 1.306 1 98.44 101 GLY B C 1
ATOM 2428 O O . GLY B 1 101 ? -5.141 -16.062 0.234 1 98.44 101 GLY B O 1
ATOM 2429 N N . CYS B 1 102 ? -5.234 -16.125 2.465 1 98.62 102 CYS B N 1
ATOM 2430 C CA . CYS B 1 102 ? -6.105 -14.961 2.559 1 98.62 102 CYS B CA 1
ATOM 2431 C C . CYS B 1 102 ? -5.367 -13.695 2.152 1 98.62 102 CYS B C 1
ATOM 2433 O O . CYS B 1 102 ? -5.934 -12.82 1.489 1 98.62 102 CYS B O 1
ATOM 2435 N N . MET B 1 103 ? -4.094 -13.562 2.52 1 98.69 103 MET B N 1
ATOM 2436 C CA . MET B 1 103 ? -3.291 -12.414 2.107 1 98.69 103 MET B CA 1
ATOM 2437 C C . MET B 1 103 ? -3.197 -12.328 0.588 1 98.69 103 MET B C 1
ATOM 2439 O O . MET B 1 103 ? -3.367 -11.258 0.008 1 98.69 103 MET B O 1
ATOM 2443 N N . LYS B 1 104 ? -2.945 -13.492 -0.018 1 98.81 104 LYS B N 1
ATOM 2444 C CA . LYS B 1 104 ? -2.867 -13.555 -1.475 1 98.81 104 LYS B CA 1
ATOM 2445 C C . LYS B 1 104 ? -4.188 -13.133 -2.115 1 98.81 104 LYS B C 1
ATOM 2447 O O . LYS B 1 104 ? -4.199 -12.414 -3.113 1 98.81 104 LYS B O 1
ATOM 2452 N N . ALA B 1 105 ? -5.281 -13.617 -1.55 1 98.88 105 ALA B N 1
ATOM 2453 C CA . ALA B 1 105 ? -6.594 -13.297 -2.1 1 98.88 105 ALA B CA 1
ATOM 2454 C C . ALA B 1 105 ? -6.879 -11.797 -1.991 1 98.88 105 ALA B C 1
ATOM 2456 O O . ALA B 1 105 ? -7.387 -11.188 -2.934 1 98.88 105 ALA B O 1
ATOM 2457 N N . VAL B 1 106 ? -6.535 -11.195 -0.865 1 98.75 106 VAL B N 1
ATOM 2458 C CA . VAL B 1 106 ? -6.742 -9.766 -0.677 1 98.75 106 VAL B CA 1
ATOM 2459 C C . VAL B 1 106 ? -5.926 -8.984 -1.707 1 98.75 106 VAL B C 1
ATOM 2461 O O . VAL B 1 106 ? -6.41 -8.008 -2.281 1 98.75 106 VAL B O 1
ATOM 2464 N N . ALA B 1 107 ? -4.699 -9.445 -1.96 1 98.62 107 ALA B N 1
ATOM 2465 C CA . ALA B 1 107 ? -3.814 -8.789 -2.916 1 98.62 107 ALA B CA 1
ATOM 2466 C C . ALA B 1 107 ? -4.309 -8.984 -4.348 1 98.62 107 ALA B C 1
ATOM 2468 O O . ALA B 1 107 ? -4.121 -8.109 -5.199 1 98.62 107 ALA B O 1
ATOM 2469 N N . LEU B 1 108 ? -4.934 -10.086 -4.57 1 98.75 108 LEU B N 1
ATOM 2470 C CA . LEU B 1 108 ? -5.379 -10.453 -5.91 1 98.75 108 LEU B CA 1
ATOM 2471 C C . LEU B 1 108 ? -6.637 -9.68 -6.289 1 98.75 108 LEU B C 1
ATOM 2473 O O . LEU B 1 108 ? -6.734 -9.148 -7.398 1 98.75 108 LEU B O 1
ATOM 2477 N N . PHE B 1 109 ? -7.605 -9.695 -5.418 1 98.62 109 PHE B N 1
ATOM 2478 C CA . PHE B 1 109 ? -8.883 -9.055 -5.699 1 98.62 109 PHE B CA 1
ATOM 2479 C C . PHE B 1 109 ? -8.797 -7.551 -5.453 1 98.62 109 PHE B C 1
ATOM 2481 O O . PHE B 1 109 ? -9.078 -7.082 -4.352 1 98.62 109 PHE B O 1
ATOM 2488 N N . THR B 1 110 ? -8.523 -6.859 -6.512 1 97.88 110 THR B N 1
ATOM 2489 C CA . THR B 1 110 ? -8.305 -5.414 -6.48 1 97.88 110 THR B CA 1
ATOM 2490 C C . THR B 1 110 ? -9.336 -4.695 -7.344 1 97.88 110 THR B C 1
ATOM 2492 O O . THR B 1 110 ? -9.102 -4.445 -8.523 1 97.88 110 THR B O 1
ATOM 2495 N N . PRO B 1 111 ? -10.367 -4.168 -6.785 1 97.38 111 PRO B N 1
ATOM 2496 C CA . PRO B 1 111 ? -11.445 -3.559 -7.562 1 97.38 111 PRO B CA 1
ATOM 2497 C C . PRO B 1 111 ? -11.023 -2.258 -8.242 1 97.38 111 PRO B C 1
ATOM 2499 O O . PRO B 1 111 ? -11.672 -1.813 -9.195 1 97.38 111 PRO B O 1
ATOM 2502 N N . GLU B 1 112 ? -9.898 -1.702 -7.84 1 95.56 112 GLU B N 1
ATOM 2503 C CA . GLU B 1 112 ? -9.414 -0.441 -8.391 1 95.56 112 GLU B CA 1
ATOM 2504 C C . GLU B 1 112 ? -8.586 -0.673 -9.656 1 95.56 112 GLU B C 1
ATOM 2506 O O . GLU B 1 112 ? -8.031 0.271 -10.227 1 95.56 112 GLU B O 1
ATOM 2511 N N . THR B 1 113 ? -8.539 -1.86 -10.141 1 96.69 113 THR B N 1
ATOM 2512 C CA . THR B 1 113 ? -7.82 -2.172 -11.375 1 96.69 113 THR B CA 1
ATOM 2513 C C . THR B 1 113 ? -8.5 -1.522 -12.578 1 96.69 113 THR B C 1
ATOM 2515 O O . THR B 1 113 ? -9.688 -1.737 -12.812 1 96.69 113 THR B O 1
ATOM 2518 N N . VAL B 1 114 ? -7.699 -0.784 -13.32 1 95.06 114 VAL B N 1
ATOM 2519 C CA . VAL B 1 114 ? -8.219 -0.037 -14.461 1 95.06 114 VAL B CA 1
ATOM 2520 C C . VAL B 1 114 ? -8.672 -1.007 -15.547 1 95.06 114 VAL B C 1
ATOM 2522 O O . VAL B 1 114 ? -7.949 -1.948 -15.891 1 95.06 114 VAL B O 1
ATOM 2525 N N . GLY B 1 115 ? -9.891 -0.815 -16.078 1 95.38 115 GLY B N 1
ATOM 2526 C CA . GLY B 1 115 ? -10.336 -1.573 -17.234 1 95.38 115 GLY B CA 1
ATOM 2527 C C . GLY B 1 115 ? -11.25 -2.729 -16.875 1 95.38 115 GLY B C 1
ATOM 2528 O O . GLY B 1 115 ? -11.781 -3.398 -17.766 1 95.38 115 GLY B O 1
ATOM 2529 N N . LEU B 1 116 ? -11.445 -2.926 -15.562 1 96.75 116 LEU B N 1
ATOM 2530 C CA . LEU B 1 116 ? -12.297 -4.035 -15.148 1 96.75 116 LEU B CA 1
ATOM 2531 C C . LEU B 1 116 ? -13.703 -3.881 -15.719 1 96.75 116 LEU B C 1
ATOM 2533 O O . LEU B 1 116 ? -14.25 -2.775 -15.742 1 96.75 116 LEU B O 1
ATOM 2537 N N . HIS B 1 117 ? -14.289 -4.992 -16.109 1 96.94 117 HIS B N 1
ATOM 2538 C CA . HIS B 1 117 ? -15.656 -5.012 -16.594 1 96.94 117 HIS B CA 1
ATOM 2539 C C . HIS B 1 117 ? -16.656 -4.941 -15.445 1 96.94 117 HIS B C 1
ATOM 2541 O O . HIS B 1 117 ? -17.656 -4.215 -15.523 1 96.94 117 HIS B O 1
ATOM 2547 N N . ALA B 1 118 ? -16.453 -5.738 -14.469 1 96.25 118 ALA B N 1
ATOM 2548 C CA . ALA B 1 118 ? -17.344 -5.773 -13.305 1 96.25 118 ALA B CA 1
ATOM 2549 C C . ALA B 1 118 ? -16.547 -5.535 -12.016 1 96.25 118 ALA B C 1
ATOM 2551 O O . ALA B 1 118 ? -15.859 -6.434 -11.531 1 96.25 118 ALA B O 1
ATOM 2552 N N . ILE B 1 119 ? -16.781 -4.457 -11.375 1 96.44 119 ILE B N 1
ATOM 2553 C CA . ILE B 1 119 ? -16.016 -4.035 -10.203 1 96.44 119 ILE B CA 1
ATOM 2554 C C . ILE B 1 119 ? -16.641 -4.625 -8.945 1 96.44 119 ILE B C 1
ATOM 2556 O O . ILE B 1 119 ? -15.93 -5.098 -8.055 1 96.44 119 ILE B O 1
ATOM 2560 N N . GLN B 1 120 ? -17.969 -4.637 -8.883 1 95.81 120 GLN B N 1
ATOM 2561 C CA . GLN B 1 120 ? -18.688 -4.973 -7.664 1 95.81 120 GLN B CA 1
ATOM 2562 C C . GLN B 1 120 ? -18.375 -6.398 -7.215 1 95.81 120 GLN B C 1
ATOM 2564 O O . GLN B 1 120 ? -18.109 -6.637 -6.035 1 95.81 120 GLN B O 1
ATOM 2569 N N . PRO B 1 121 ? -18.359 -7.402 -8.141 1 97.31 121 PRO B N 1
ATOM 2570 C CA . PRO B 1 121 ? -18.016 -8.758 -7.703 1 97.31 121 PRO B CA 1
ATOM 2571 C C . PRO B 1 121 ? -16.594 -8.852 -7.133 1 97.31 121 PRO B C 1
ATOM 2573 O O . PRO B 1 121 ? -16.359 -9.617 -6.203 1 97.31 121 PRO B O 1
ATOM 2576 N N . ILE B 1 122 ? -15.68 -8.055 -7.652 1 98.12 122 ILE B N 1
ATOM 2577 C CA . ILE B 1 122 ? -14.305 -8.07 -7.176 1 98.12 122 ILE B CA 1
ATOM 2578 C C . ILE B 1 122 ? -14.234 -7.457 -5.777 1 98.12 122 ILE B C 1
ATOM 2580 O O . ILE B 1 122 ? -13.492 -7.938 -4.918 1 98.12 122 ILE B O 1
ATOM 2584 N N . GLU B 1 123 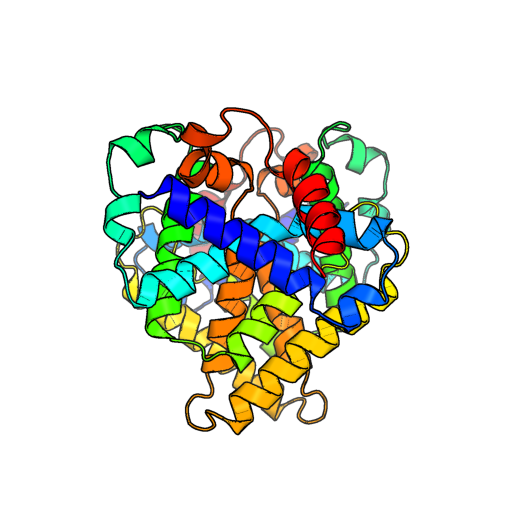? -14.992 -6.43 -5.559 1 96.38 123 GLU B N 1
ATOM 2585 C CA . GLU B 1 123 ? -15.07 -5.801 -4.242 1 96.38 123 GLU B CA 1
ATOM 2586 C C . GLU B 1 123 ? -15.586 -6.785 -3.191 1 96.38 123 GLU B C 1
ATOM 2588 O O . GLU B 1 123 ? -15.062 -6.836 -2.078 1 96.38 123 GLU B O 1
ATOM 2593 N N . ILE B 1 124 ? -16.594 -7.516 -3.586 1 96.75 124 ILE B N 1
ATOM 2594 C CA . ILE B 1 124 ? -17.188 -8.492 -2.682 1 96.75 124 ILE B CA 1
ATOM 2595 C C . ILE B 1 124 ? -16.156 -9.57 -2.34 1 96.75 124 ILE B C 1
ATOM 2597 O O . ILE B 1 124 ? -16.031 -9.969 -1.181 1 96.75 124 ILE B O 1
ATOM 2601 N N . LEU B 1 125 ? -15.406 -10.031 -3.324 1 98.06 125 LEU B N 1
ATOM 2602 C CA . LEU B 1 125 ? -14.398 -11.062 -3.115 1 98.06 125 LEU B CA 1
ATOM 2603 C C . LEU B 1 125 ? -13.266 -10.539 -2.229 1 98.06 125 LEU B C 1
ATOM 2605 O O . LEU B 1 125 ? -12.781 -11.266 -1.355 1 98.06 125 LEU B O 1
ATOM 2609 N N . GLN B 1 126 ? -12.836 -9.305 -2.438 1 97.94 126 GLN B N 1
ATOM 2610 C CA . GLN B 1 126 ? -11.812 -8.719 -1.585 1 97.94 126 GLN B CA 1
ATOM 2611 C C . GLN B 1 126 ? -12.289 -8.609 -0.141 1 97.94 126 GLN B C 1
ATOM 2613 O O . GLN B 1 126 ? -11.555 -8.922 0.792 1 97.94 126 GLN B O 1
ATOM 2618 N N . ASP B 1 127 ? -13.531 -8.195 0.009 1 96.69 127 ASP B N 1
ATOM 2619 C CA . ASP B 1 127 ? -14.125 -8.07 1.337 1 96.69 127 ASP B CA 1
ATOM 2620 C C . ASP B 1 127 ? -14.203 -9.422 2.033 1 96.69 127 ASP B C 1
ATOM 2622 O O . ASP B 1 127 ? -13.914 -9.531 3.229 1 96.69 127 ASP B O 1
ATOM 2626 N N . GLN B 1 128 ? -14.586 -10.367 1.282 1 97.31 128 GLN B N 1
ATOM 2627 C CA . GLN B 1 128 ? -14.656 -11.711 1.843 1 97.31 128 GLN B CA 1
ATOM 2628 C C . GLN B 1 128 ? -13.273 -12.211 2.252 1 97.31 128 GLN B C 1
ATOM 2630 O O . GLN B 1 128 ? -13.117 -12.805 3.322 1 97.31 128 GLN B O 1
ATOM 2635 N N . ALA B 1 129 ? -12.305 -11.945 1.451 1 98.38 129 ALA B N 1
ATOM 2636 C CA . ALA B 1 129 ? -10.945 -12.406 1.726 1 98.38 129 ALA B CA 1
ATOM 2637 C C . ALA B 1 129 ? -10.414 -11.805 3.021 1 98.38 129 ALA B C 1
ATOM 2639 O O . ALA B 1 129 ? -9.852 -12.516 3.857 1 98.38 129 ALA B O 1
ATOM 2640 N N . GLN B 1 130 ? -10.539 -10.523 3.164 1 97.38 130 GLN B N 1
ATOM 2641 C CA . GLN B 1 130 ? -10.031 -9.898 4.379 1 97.38 130 GLN B CA 1
ATOM 2642 C C . GLN B 1 130 ? -10.836 -10.32 5.602 1 97.38 130 GLN B C 1
ATOM 2644 O O . GLN B 1 130 ? -10.289 -10.469 6.695 1 97.38 130 GLN B O 1
ATOM 2649 N N . ARG B 1 131 ? -12.18 -10.531 5.461 1 96.69 131 ARG B N 1
ATOM 2650 C CA . ARG B 1 131 ? -12.984 -11.016 6.578 1 96.69 131 ARG B CA 1
ATOM 2651 C C . ARG B 1 131 ? -12.531 -12.398 7.023 1 96.69 131 ARG B C 1
ATOM 2653 O O . ARG B 1 131 ? -12.43 -12.672 8.227 1 96.69 131 ARG B O 1
ATOM 2660 N N . ILE B 1 132 ? -12.266 -13.266 6.078 1 97.88 132 ILE B N 1
ATOM 2661 C CA . ILE B 1 132 ? -11.797 -14.609 6.391 1 97.88 132 ILE B CA 1
ATOM 2662 C C . ILE B 1 132 ? -10.453 -14.523 7.113 1 97.88 132 ILE B C 1
ATOM 2664 O O . ILE B 1 132 ? -10.219 -15.25 8.086 1 97.88 132 ILE B O 1
ATOM 2668 N N . LEU B 1 133 ? -9.594 -13.641 6.66 1 97.69 133 LEU B N 1
ATOM 2669 C CA . LEU B 1 133 ? -8.289 -13.461 7.301 1 97.69 133 LEU B CA 1
ATOM 2670 C C . LEU B 1 133 ? -8.461 -13.055 8.758 1 97.69 133 LEU B C 1
ATOM 2672 O O . LEU B 1 133 ? -7.816 -13.633 9.641 1 97.69 133 LEU B O 1
ATOM 2676 N N . VAL B 1 134 ? -9.312 -12.094 8.961 1 95.31 134 VAL B N 1
ATOM 2677 C CA . VAL B 1 134 ? -9.531 -11.57 10.305 1 95.31 134 VAL B CA 1
ATOM 2678 C C . VAL B 1 134 ? -10.086 -12.68 11.203 1 95.31 134 VAL B C 1
ATOM 2680 O O . VAL B 1 134 ? -9.555 -12.93 12.281 1 95.31 134 VAL B O 1
ATOM 2683 N N . ASP B 1 135 ? -11.109 -13.352 10.758 1 95.25 135 ASP B N 1
ATOM 2684 C CA . ASP B 1 135 ? -11.758 -14.398 11.547 1 95.25 135 ASP B CA 1
ATOM 2685 C C . ASP B 1 135 ? -10.805 -15.555 11.812 1 95.25 135 ASP B C 1
ATOM 2687 O O . ASP B 1 135 ? -10.734 -16.062 12.93 1 95.25 135 ASP B O 1
ATOM 2691 N N . TYR B 1 136 ? -10.102 -15.961 10.805 1 96.75 136 TYR B N 1
ATOM 2692 C CA . TYR B 1 136 ? -9.164 -17.078 10.906 1 96.75 136 TYR B CA 1
ATOM 2693 C C . TYR B 1 136 ? -8.07 -16.781 11.914 1 96.75 136 TYR B C 1
ATOM 2695 O O . TYR B 1 136 ? -7.793 -17.578 12.805 1 96.75 136 TYR B O 1
ATOM 2703 N N . THR B 1 137 ? -7.426 -15.641 11.766 1 95.81 137 THR B N 1
ATOM 2704 C CA . THR B 1 137 ? -6.301 -15.266 12.609 1 95.81 137 THR B CA 1
ATOM 2705 C C . THR B 1 137 ? -6.746 -15.086 14.055 1 95.81 137 THR B C 1
ATOM 2707 O O . THR B 1 137 ? -6.039 -15.484 14.984 1 95.81 137 THR B O 1
ATOM 2710 N N . ARG B 1 138 ? -7.895 -14.461 14.195 1 92.62 138 ARG B N 1
ATOM 2711 C CA . ARG B 1 138 ? -8.43 -14.273 15.539 1 92.62 138 ARG B CA 1
ATOM 2712 C C . ARG B 1 138 ? -8.68 -15.617 16.219 1 92.62 138 ARG B C 1
ATOM 2714 O O . ARG B 1 138 ? -8.438 -15.766 17.422 1 92.62 138 ARG B O 1
ATOM 2721 N N . SER B 1 139 ? -9.203 -16.547 15.492 1 95.56 139 SER B N 1
ATOM 2722 C CA . SER B 1 139 ? -9.539 -17.859 16.031 1 95.56 139 SER B CA 1
ATOM 2723 C C . SER B 1 139 ? -8.281 -18.688 16.297 1 95.56 139 SER B C 1
ATOM 2725 O O . SER B 1 139 ? -8.172 -19.344 17.328 1 95.56 139 SER B O 1
ATOM 2727 N N . ARG B 1 140 ? -7.305 -18.641 15.445 1 96.69 140 ARG B N 1
ATOM 2728 C CA . ARG B 1 140 ? -6.121 -19.5 15.492 1 96.69 140 ARG B CA 1
ATOM 2729 C C . ARG B 1 140 ? -5.066 -18.922 16.422 1 96.69 140 ARG B C 1
ATOM 2731 O O . ARG B 1 140 ? -4.332 -19.672 17.078 1 96.69 140 ARG B O 1
ATOM 2738 N N . TYR B 1 141 ? -5.016 -17.594 16.469 1 96.06 141 TYR B N 1
ATOM 2739 C CA . TYR B 1 141 ? -3.994 -16.922 17.281 1 96.06 141 TYR B CA 1
ATOM 2740 C C . TYR B 1 141 ? -4.617 -15.891 18.203 1 96.06 141 TYR B C 1
ATOM 2742 O O . TYR B 1 141 ? -4.25 -14.719 18.172 1 96.06 141 TYR B O 1
ATOM 2750 N N . PRO B 1 142 ? -5.516 -16.312 19.109 1 93.12 142 PRO B N 1
ATOM 2751 C CA . PRO B 1 142 ? -6.242 -15.383 19.984 1 93.12 142 PRO B CA 1
ATOM 2752 C C . PRO B 1 142 ? -5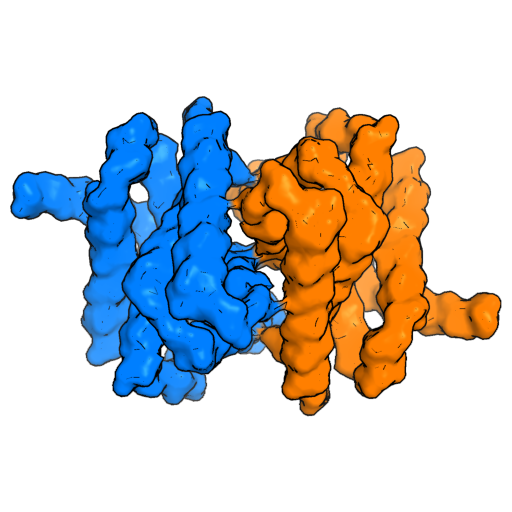.316 -14.586 20.906 1 93.12 142 PRO B C 1
ATOM 2754 O O . PRO B 1 142 ? -5.66 -13.484 21.328 1 93.12 142 PRO B O 1
ATOM 2757 N N . GLN B 1 143 ? -4.105 -14.992 21.094 1 94.44 143 GLN B N 1
ATOM 2758 C CA . GLN B 1 143 ? -3.186 -14.352 22.016 1 94.44 143 GLN B CA 1
ATOM 2759 C C . GLN B 1 143 ? -2.314 -13.32 21.312 1 94.44 143 GLN B C 1
ATOM 2761 O O . GLN B 1 143 ? -1.491 -12.656 21.938 1 94.44 143 GLN B O 1
ATOM 2766 N N . GLN B 1 144 ? -2.549 -13.109 20.062 1 93.31 144 GLN B N 1
ATOM 2767 C CA . GLN B 1 144 ? -1.784 -12.148 19.281 1 93.31 144 GLN B CA 1
ATOM 2768 C C . GLN B 1 144 ? -2.703 -11.125 18.625 1 93.31 144 GLN B C 1
ATOM 2770 O O . GLN B 1 144 ? -2.797 -11.062 17.391 1 93.31 144 GLN B O 1
ATOM 2775 N N . PRO B 1 145 ? -3.328 -10.266 19.344 1 83.56 145 PRO B N 1
ATOM 2776 C CA . PRO B 1 145 ? -4.312 -9.328 18.781 1 83.56 145 PRO B CA 1
ATOM 2777 C C . PRO B 1 145 ? -3.715 -8.391 17.75 1 83.56 145 PRO B C 1
ATOM 2779 O O . PRO B 1 145 ? -4.43 -7.91 16.859 1 83.56 145 PRO B O 1
ATOM 2782 N N . GLY B 1 146 ? -2.473 -8.125 17.703 1 89.69 146 GLY B N 1
ATOM 2783 C CA . GLY B 1 146 ? -1.858 -7.242 16.734 1 89.69 146 GLY B CA 1
ATOM 2784 C C . GLY B 1 146 ? -1.449 -7.953 15.453 1 89.69 146 GLY B C 1
ATOM 2785 O O . GLY B 1 146 ? -1 -7.316 14.5 1 89.69 146 GLY B O 1
ATOM 2786 N N . ARG B 1 147 ? -1.711 -9.211 15.391 1 95.31 147 ARG B N 1
ATOM 2787 C CA . ARG B 1 147 ? -1.229 -10.023 14.281 1 95.31 147 ARG B CA 1
ATOM 2788 C C . ARG B 1 147 ? -1.956 -9.672 12.984 1 95.31 147 ARG B C 1
ATOM 2790 O O . ARG B 1 147 ? -1.331 -9.539 11.93 1 95.31 147 ARG B O 1
ATOM 2797 N N . ILE B 1 148 ? -3.273 -9.445 13.086 1 95.06 148 ILE B N 1
ATOM 2798 C CA . ILE B 1 148 ? -4.078 -9.133 11.906 1 95.06 148 ILE B CA 1
ATOM 2799 C C . ILE B 1 148 ? -3.568 -7.848 11.266 1 95.06 148 ILE B C 1
ATOM 2801 O O . ILE B 1 148 ? -3.387 -7.785 10.047 1 95.06 148 ILE B O 1
ATOM 2805 N N . GLY B 1 149 ? -3.371 -6.875 12.148 1 95.88 149 GLY B N 1
ATOM 2806 C CA . GLY B 1 149 ? -2.865 -5.613 11.641 1 95.88 149 GLY B CA 1
ATOM 2807 C C . GLY B 1 149 ? -1.517 -5.738 10.961 1 95.88 149 GLY B C 1
ATOM 2808 O O . GLY B 1 149 ? -1.293 -5.152 9.898 1 95.88 149 GLY B O 1
ATOM 2809 N N . ARG B 1 150 ? -0.645 -6.504 11.492 1 97 150 ARG B N 1
ATOM 2810 C CA . ARG B 1 150 ? 0.688 -6.699 10.93 1 97 150 ARG B CA 1
ATOM 2811 C C . ARG B 1 150 ? 0.619 -7.41 9.586 1 97 150 ARG B C 1
ATOM 2813 O O . ARG B 1 150 ? 1.355 -7.066 8.656 1 97 150 ARG B O 1
ATOM 2820 N N . LEU B 1 151 ? -0.253 -8.383 9.477 1 98.25 151 LEU B N 1
ATOM 2821 C CA . LEU B 1 151 ? -0.441 -9.078 8.211 1 98.25 151 LEU B CA 1
ATOM 2822 C C . LEU B 1 151 ? -0.987 -8.133 7.145 1 98.25 151 LEU B C 1
ATOM 2824 O O . LEU B 1 151 ? -0.521 -8.141 6.004 1 98.25 151 LEU B O 1
ATOM 2828 N N . MET B 1 152 ? -1.904 -7.32 7.551 1 98.12 152 MET B N 1
ATOM 2829 C CA . MET B 1 152 ? -2.543 -6.422 6.594 1 98.12 152 MET B CA 1
ATOM 2830 C C . MET B 1 152 ? -1.585 -5.316 6.16 1 98.12 152 MET B C 1
ATOM 2832 O O . MET B 1 152 ? -1.615 -4.879 5.012 1 98.12 152 MET B O 1
ATOM 2836 N N . ILE B 1 153 ? -0.738 -4.883 7.051 1 98.44 153 ILE B N 1
ATOM 2837 C CA . ILE B 1 153 ? 0.293 -3.91 6.699 1 98.44 153 ILE B CA 1
ATOM 2838 C C . ILE B 1 153 ? 1.215 -4.496 5.633 1 98.44 153 ILE B C 1
ATOM 2840 O O . ILE B 1 153 ? 1.574 -3.814 4.672 1 98.44 153 ILE B O 1
ATOM 2844 N N . LEU B 1 154 ? 1.535 -5.75 5.785 1 98.44 154 LEU B N 1
ATOM 2845 C CA . LEU B 1 154 ? 2.383 -6.418 4.805 1 98.44 154 LEU B CA 1
ATOM 2846 C C . LEU B 1 154 ? 1.701 -6.465 3.439 1 98.44 154 LEU B C 1
ATOM 2848 O O . LEU B 1 154 ? 2.344 -6.238 2.412 1 98.44 154 LEU B O 1
ATOM 2852 N N . VAL B 1 155 ? 0.43 -6.75 3.424 1 98.69 155 VAL B N 1
ATOM 2853 C CA . VAL B 1 155 ? -0.316 -6.758 2.17 1 98.69 155 VAL B CA 1
ATOM 2854 C C . VAL B 1 155 ? -0.266 -5.375 1.528 1 98.69 155 VAL B C 1
ATOM 2856 O O . VAL B 1 155 ? -0.115 -5.25 0.311 1 98.69 155 VAL B O 1
ATOM 2859 N N . GLY B 1 156 ? -0.392 -4.395 2.342 1 98.06 156 GLY B N 1
ATOM 2860 C CA . GLY B 1 156 ? -0.283 -3.033 1.841 1 98.06 156 GLY B CA 1
ATOM 2861 C C . GLY B 1 156 ? 1.085 -2.715 1.269 1 98.06 156 GLY B C 1
ATOM 2862 O O . GLY B 1 156 ? 1.193 -2.031 0.249 1 98.06 156 GLY B O 1
ATOM 2863 N N . TYR B 1 157 ? 2.123 -3.176 1.934 1 98.19 157 TYR B N 1
ATOM 2864 C CA . TYR B 1 157 ? 3.486 -2.949 1.471 1 98.19 157 TYR B CA 1
ATOM 2865 C C . TYR B 1 157 ? 3.713 -3.592 0.107 1 98.19 157 TYR B C 1
ATOM 2867 O O . TYR B 1 157 ? 4.398 -3.025 -0.748 1 98.19 157 TYR B O 1
ATOM 2875 N N . LEU B 1 158 ? 3.158 -4.707 -0.106 1 98.38 158 LEU B N 1
ATOM 2876 C CA . LEU B 1 158 ? 3.334 -5.441 -1.354 1 98.38 158 LEU B CA 1
ATOM 2877 C C . LEU B 1 158 ? 2.848 -4.617 -2.543 1 98.38 158 LEU B C 1
ATOM 2879 O O . LEU B 1 158 ? 3.441 -4.668 -3.623 1 98.38 158 LEU B O 1
ATOM 2883 N N . ARG B 1 159 ? 1.852 -3.844 -2.336 1 97.25 159 ARG B N 1
ATOM 2884 C CA . ARG B 1 159 ? 1.236 -3.066 -3.406 1 97.25 159 ARG B CA 1
ATOM 2885 C C . ARG B 1 159 ? 2.141 -1.916 -3.838 1 97.25 159 ARG B C 1
ATOM 2887 O O . ARG B 1 159 ? 1.972 -1.36 -4.926 1 97.25 159 ARG B O 1
ATOM 2894 N N . CYS B 1 160 ? 3.139 -1.647 -3.037 1 96.56 160 CYS B N 1
ATOM 2895 C CA . CYS B 1 160 ? 3.971 -0.471 -3.268 1 96.56 160 CYS B CA 1
ATOM 2896 C C . CYS B 1 160 ? 5.219 -0.832 -4.066 1 96.56 160 CYS B C 1
ATOM 2898 O O . CYS B 1 160 ? 6.012 0.044 -4.418 1 96.56 160 CYS B O 1
ATOM 2900 N N . VAL B 1 161 ? 5.406 -2.055 -4.367 1 96.38 161 VAL B N 1
ATOM 2901 C CA . VAL B 1 161 ? 6.562 -2.496 -5.145 1 96.38 161 VAL B CA 1
ATOM 2902 C C . VAL B 1 161 ? 6.195 -2.562 -6.625 1 96.38 161 VAL B C 1
ATOM 2904 O O . VAL B 1 161 ? 5.215 -3.211 -6.996 1 96.38 161 VAL B O 1
ATOM 2907 N N . SER B 1 162 ? 6.938 -1.916 -7.422 1 94.69 162 SER B N 1
ATOM 2908 C CA . SER B 1 162 ? 6.617 -1.856 -8.844 1 94.69 162 SER B CA 1
ATOM 2909 C C . SER B 1 162 ? 7.027 -3.141 -9.555 1 94.69 162 SER B C 1
ATOM 2911 O O . SER B 1 162 ? 7.977 -3.811 -9.148 1 94.69 162 SER B O 1
ATOM 2913 N N . SER B 1 163 ? 6.34 -3.389 -10.664 1 95 163 SER B N 1
ATOM 2914 C CA . SER B 1 163 ? 6.68 -4.543 -11.492 1 95 163 SER B CA 1
ATOM 2915 C C . SER B 1 163 ? 8.062 -4.383 -12.117 1 95 163 SER B C 1
ATOM 2917 O O . SER B 1 163 ? 8.789 -5.367 -12.289 1 95 163 SER B O 1
ATOM 2919 N N . LYS B 1 164 ? 8.438 -3.135 -12.383 1 92.62 164 LYS B N 1
ATOM 2920 C CA . LYS B 1 164 ? 9.742 -2.867 -12.984 1 92.62 164 LYS B CA 1
ATOM 2921 C C . LYS B 1 164 ? 10.875 -3.287 -12.055 1 92.62 164 LYS B C 1
ATOM 2923 O O . LYS B 1 164 ? 11.852 -3.898 -12.5 1 92.62 164 LYS B O 1
ATOM 2928 N N . THR B 1 165 ? 10.766 -2.975 -10.828 1 93.25 165 THR B N 1
ATOM 2929 C CA . THR B 1 165 ? 11.789 -3.324 -9.852 1 93.25 165 THR B CA 1
ATOM 2930 C C . THR B 1 165 ? 11.898 -4.84 -9.703 1 93.25 165 THR B C 1
ATOM 2932 O O . THR B 1 165 ? 13 -5.387 -9.656 1 93.25 165 THR B O 1
ATOM 2935 N N . VAL B 1 166 ? 10.781 -5.5 -9.641 1 94.56 166 VAL B N 1
ATOM 2936 C CA . VAL B 1 166 ? 10.766 -6.949 -9.492 1 94.56 166 VAL B CA 1
ATOM 2937 C C . VAL B 1 166 ? 11.375 -7.605 -10.727 1 94.56 166 VAL B C 1
ATOM 2939 O O . VAL B 1 166 ? 12.18 -8.531 -10.617 1 94.56 166 VAL B O 1
ATOM 2942 N N . GLU B 1 167 ? 11.008 -7.152 -11.906 1 93.81 167 GLU B N 1
ATOM 2943 C CA . GLU B 1 167 ? 11.539 -7.684 -13.164 1 93.81 167 GLU B CA 1
ATOM 2944 C C . GLU B 1 167 ? 13.055 -7.527 -13.227 1 93.81 167 GLU B C 1
ATOM 2946 O O . GLU B 1 167 ? 13.766 -8.461 -13.602 1 93.81 167 GLU B O 1
ATOM 2951 N N . ARG B 1 168 ? 13.562 -6.414 -12.797 1 90.56 168 ARG B N 1
ATOM 2952 C CA . ARG B 1 168 ? 14.992 -6.141 -12.859 1 90.56 168 ARG B CA 1
ATOM 2953 C C . ARG B 1 168 ? 15.758 -6.98 -11.836 1 90.56 168 ARG B C 1
ATOM 2955 O O . ARG B 1 168 ? 16.828 -7.508 -12.133 1 90.56 168 ARG B O 1
ATOM 2962 N N . LEU B 1 169 ? 15.227 -7.148 -10.711 1 89.69 169 LEU B N 1
ATOM 2963 C CA . LEU B 1 169 ? 15.914 -7.832 -9.625 1 89.69 169 LEU B CA 1
ATOM 2964 C C . LEU B 1 169 ? 15.922 -9.336 -9.844 1 89.69 169 LEU B C 1
ATOM 2966 O O . LEU B 1 169 ? 16.938 -10 -9.609 1 89.69 169 LEU B O 1
ATOM 2970 N N . PHE B 1 170 ? 14.773 -9.805 -10.359 1 90.44 170 PHE B N 1
ATOM 2971 C CA . PHE B 1 170 ? 14.633 -11.25 -10.242 1 90.44 170 PHE B CA 1
ATOM 2972 C C . PHE B 1 170 ? 14.555 -11.898 -11.617 1 90.44 170 PHE B C 1
ATOM 2974 O O . PHE B 1 170 ? 14.766 -13.109 -11.758 1 90.44 170 PHE B O 1
ATOM 2981 N N . PHE B 1 171 ? 14.312 -11.086 -12.672 1 91.44 171 PHE B N 1
ATOM 2982 C CA . PHE B 1 171 ? 14.016 -11.758 -13.93 1 91.44 171 PHE B CA 1
ATOM 2983 C C . PHE B 1 171 ? 14.82 -11.156 -15.078 1 91.44 171 PHE B C 1
ATOM 2985 O O . PHE B 1 171 ? 14.711 -11.602 -16.219 1 91.44 171 PHE B O 1
ATOM 2992 N N . HIS B 1 172 ? 15.555 -10.172 -14.836 1 87.12 172 HIS B N 1
ATOM 2993 C CA . HIS B 1 172 ? 16.281 -9.477 -15.898 1 87.12 172 HIS B CA 1
ATOM 2994 C C . HIS B 1 172 ? 17.156 -10.43 -16.688 1 87.12 172 HIS B C 1
ATOM 2996 O O . HIS B 1 172 ? 17.234 -10.336 -17.922 1 87.12 172 HIS B O 1
ATOM 3002 N N . GLU B 1 173 ? 17.828 -11.336 -16.094 1 83.81 173 GLU B N 1
ATOM 3003 C CA . GLU B 1 173 ? 18.75 -12.25 -16.75 1 83.81 173 GLU B CA 1
ATOM 3004 C C . GLU B 1 173 ? 18 -13.273 -17.594 1 83.81 173 GLU B C 1
ATOM 3006 O O . GLU B 1 173 ? 18.531 -13.781 -18.578 1 83.81 173 GLU B O 1
ATOM 3011 N N . THR B 1 174 ? 16.812 -13.547 -17.219 1 82.38 174 THR B N 1
ATOM 3012 C CA . THR B 1 174 ? 16.062 -14.602 -17.875 1 82.38 174 THR B CA 1
ATOM 3013 C C . THR B 1 174 ? 15.242 -14.047 -19.047 1 82.38 174 THR B C 1
ATOM 3015 O O . THR B 1 174 ? 15.18 -14.648 -20.109 1 82.38 174 THR B O 1
ATOM 3018 N N . ILE B 1 175 ? 14.68 -12.867 -18.797 1 84.44 175 ILE B N 1
ATOM 3019 C CA . ILE B 1 175 ? 13.727 -12.43 -19.812 1 84.44 175 ILE B CA 1
ATOM 3020 C C . ILE B 1 175 ? 14.156 -11.078 -20.391 1 84.44 175 ILE B C 1
ATOM 3022 O O . ILE B 1 175 ? 13.547 -10.578 -21.328 1 84.44 175 ILE B O 1
ATOM 3026 N N . GLY B 1 176 ? 15.195 -10.5 -19.859 1 81.5 176 GLY B N 1
ATOM 3027 C CA . GLY B 1 176 ? 15.641 -9.203 -20.344 1 81.5 176 GLY B CA 1
ATOM 3028 C C . GLY B 1 176 ? 14.625 -8.102 -20.125 1 81.5 176 GLY B C 1
ATOM 3029 O O . GLY B 1 176 ? 14.133 -7.918 -19 1 81.5 176 GLY B O 1
ATOM 3030 N N . GLU B 1 177 ? 14.203 -7.496 -21.297 1 83.06 177 GLU B N 1
ATOM 3031 C CA . GLU B 1 177 ? 13.336 -6.328 -21.203 1 83.06 177 GLU B CA 1
ATOM 3032 C C . GLU B 1 177 ? 11.883 -6.691 -21.5 1 83.06 177 GLU B C 1
ATOM 3034 O O . GLU B 1 177 ? 11.008 -5.82 -21.516 1 83.06 177 GLU B O 1
ATOM 3039 N N . ILE B 1 178 ? 11.648 -7.961 -21.703 1 86.94 178 ILE B N 1
ATOM 3040 C CA . ILE B 1 178 ? 10.273 -8.398 -21.953 1 86.94 178 ILE B CA 1
ATOM 3041 C C . ILE B 1 178 ? 9.461 -8.297 -20.656 1 86.94 178 ILE B C 1
ATOM 3043 O O . ILE B 1 178 ? 9.836 -8.883 -19.641 1 86.94 178 ILE B O 1
ATOM 3047 N N . PRO B 1 179 ? 8.391 -7.484 -20.719 1 89.75 179 PRO B N 1
ATOM 3048 C CA . PRO B 1 179 ? 7.57 -7.402 -19.5 1 89.75 179 PRO B CA 1
ATOM 3049 C C . PRO B 1 179 ? 6.945 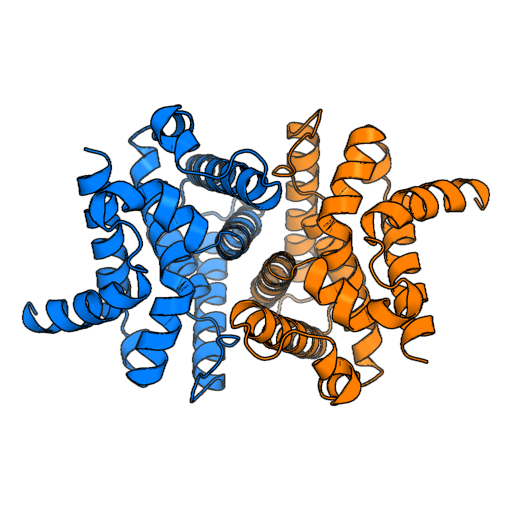-8.742 -19.125 1 89.75 179 PRO B C 1
ATOM 3051 O O . PRO B 1 179 ? 6.453 -9.469 -19.984 1 89.75 179 PRO B O 1
ATOM 3054 N N . ILE B 1 180 ? 6.984 -9.039 -17.859 1 92.31 180 ILE B N 1
ATOM 3055 C CA . ILE B 1 180 ? 6.422 -10.281 -17.344 1 92.31 180 ILE B CA 1
ATOM 3056 C C . ILE B 1 180 ? 4.945 -10.375 -17.719 1 92.31 180 ILE B C 1
ATOM 3058 O O . ILE B 1 180 ? 4.422 -11.477 -17.922 1 92.31 180 ILE B O 1
ATOM 3062 N N . SER B 1 181 ? 4.316 -9.203 -17.828 1 88.62 181 SER B N 1
ATOM 3063 C CA . SER B 1 181 ? 2.895 -9.164 -18.156 1 88.62 181 SER B CA 1
ATOM 3064 C C . SER B 1 181 ? 2.611 -9.898 -19.469 1 88.62 181 SER B C 1
ATOM 3066 O O . SER B 1 181 ? 1.535 -10.469 -19.641 1 88.62 181 SER B O 1
ATOM 3068 N N . ARG B 1 182 ? 3.562 -9.914 -20.328 1 88.56 182 ARG B N 1
ATOM 3069 C CA . ARG B 1 182 ? 3.396 -10.57 -21.625 1 88.56 182 ARG B CA 1
ATOM 3070 C C . ARG B 1 182 ? 3.488 -12.086 -21.484 1 88.56 182 ARG B C 1
ATOM 3072 O O . ARG B 1 182 ? 2.939 -12.828 -22.312 1 88.56 182 ARG B O 1
ATOM 3079 N N . LEU B 1 183 ? 4.141 -12.5 -20.469 1 89.38 183 LEU B N 1
ATOM 3080 C CA . LEU B 1 183 ? 4.34 -13.922 -20.25 1 89.38 183 LEU B CA 1
ATOM 3081 C C . LEU B 1 183 ? 3.207 -14.508 -19.406 1 89.38 183 LEU B C 1
ATOM 3083 O O . LEU B 1 183 ? 2.975 -15.719 -19.438 1 89.38 183 LEU B O 1
ATOM 3087 N N . LEU B 1 184 ? 2.561 -13.633 -18.688 1 92.25 184 LEU B N 1
ATOM 3088 C CA . LEU B 1 184 ? 1.556 -14.086 -17.734 1 92.25 184 LEU B CA 1
ATOM 3089 C C . LEU B 1 184 ? 0.393 -14.766 -18.438 1 92.25 184 LEU B C 1
ATOM 3091 O O . LEU B 1 184 ? -0.156 -15.75 -17.953 1 92.25 184 LEU B O 1
ATOM 3095 N N . VAL B 1 185 ? 0.071 -14.195 -19.594 1 88 185 VAL B N 1
ATOM 3096 C CA . VAL B 1 185 ? -1.055 -14.734 -20.344 1 88 185 VAL B CA 1
ATOM 3097 C C . VAL B 1 185 ? -0.755 -16.172 -20.766 1 88 185 VAL B C 1
ATOM 3099 O O . VAL B 1 185 ? -1.602 -17.062 -20.625 1 88 185 VAL B O 1
ATOM 3102 N N . ASP B 1 186 ? 0.423 -16.359 -21.219 1 87.62 186 ASP B N 1
ATOM 3103 C CA . ASP B 1 186 ? 0.832 -17.703 -21.641 1 87.62 186 ASP B CA 1
ATOM 3104 C C . ASP B 1 186 ? 0.893 -18.656 -20.453 1 87.62 186 ASP B C 1
ATOM 3106 O O . ASP B 1 186 ? 0.475 -19.812 -20.562 1 87.62 186 ASP B O 1
ATOM 3110 N N . MET B 1 187 ? 1.396 -18.188 -19.391 1 88.94 187 MET B N 1
ATOM 3111 C CA . MET B 1 187 ? 1.495 -19.016 -18.188 1 88.94 187 MET B CA 1
ATOM 3112 C C . MET B 1 187 ? 0.111 -19.391 -17.672 1 88.94 187 MET B C 1
ATOM 3114 O O . MET B 1 187 ? -0.098 -20.516 -17.219 1 88.94 187 MET B O 1
ATOM 3118 N N . TYR B 1 188 ? -0.743 -18.438 -17.781 1 90.12 188 TYR B N 1
ATOM 3119 C CA . TYR B 1 188 ? -2.096 -18.641 -17.281 1 90.12 188 TYR B CA 1
ATOM 3120 C C . TYR B 1 188 ? -2.869 -19.609 -18.172 1 90.12 188 TYR B C 1
ATOM 3122 O O . TYR B 1 188 ? -3.648 -20.422 -17.688 1 90.12 188 TYR B O 1
ATOM 3130 N N . GLN B 1 189 ? -2.631 -19.531 -19.484 1 86.19 189 GLN B N 1
ATOM 3131 C CA . GLN B 1 189 ? -3.344 -20.375 -20.453 1 86.19 189 GLN B CA 1
ATOM 3132 C C . GLN B 1 189 ? -2.719 -21.766 -20.547 1 86.19 189 GLN B C 1
ATOM 3134 O O . GLN B 1 189 ? -3.402 -22.734 -20.875 1 86.19 189 GLN B O 1
ATOM 3139 N N . MET B 1 190 ? -1.489 -21.906 -20.469 1 74.25 190 MET B N 1
ATOM 3140 C CA . MET B 1 190 ? -0.792 -23.188 -20.594 1 74.25 190 MET B CA 1
ATOM 3141 C C . MET B 1 190 ? -1.27 -24.172 -19.547 1 74.25 190 MET B C 1
ATOM 3143 O O . MET B 1 190 ? -1.443 -25.359 -19.844 1 74.25 190 MET B O 1
ATOM 3147 N N . GLU B 1 191 ? -1.327 -23.734 -18.391 1 58.53 191 GLU B N 1
ATOM 3148 C CA . GLU B 1 191 ? -1.638 -24.734 -17.359 1 58.53 191 GLU B CA 1
ATOM 3149 C C . GLU B 1 191 ? -3.061 -25.266 -17.516 1 58.53 191 GLU B C 1
ATOM 3151 O O . GLU B 1 191 ? -3.4 -26.312 -16.984 1 58.53 191 GLU B O 1
ATOM 3156 N N . LYS B 1 192 ? -3.891 -24.578 -18.125 1 56.78 192 LYS B N 1
ATOM 3157 C CA . LYS B 1 192 ? -5.199 -25.141 -18.422 1 56.78 192 LYS B CA 1
ATOM 3158 C C . LYS B 1 192 ? -5.059 -26.484 -19.141 1 56.78 192 LYS B C 1
ATOM 3160 O O . LYS B 1 192 ? -5.863 -27.391 -18.938 1 56.78 192 LYS B O 1
ATOM 3165 N N . TYR B 1 193 ? -4.016 -26.547 -19.938 1 45.31 193 TYR B N 1
ATOM 3166 C CA . TYR B 1 193 ? -3.854 -27.75 -20.75 1 45.31 193 TYR B CA 1
ATOM 3167 C C . TYR B 1 193 ? -3.27 -28.891 -19.922 1 45.31 193 TYR B C 1
ATOM 3169 O O . TYR B 1 193 ? -3.326 -30.062 -20.328 1 45.31 193 TYR B O 1
ATOM 3177 N N . ILE B 1 194 ? -2.686 -28.547 -18.844 1 43.94 194 ILE B N 1
ATOM 3178 C CA . ILE B 1 194 ? -2.119 -29.688 -18.109 1 43.94 194 ILE B CA 1
ATOM 3179 C C . ILE B 1 194 ? -3.172 -30.281 -17.172 1 43.94 194 ILE B C 1
ATOM 3181 O O . ILE B 1 194 ? -3.07 -31.438 -16.781 1 43.94 194 ILE B O 1
ATOM 3185 N N . ASN B 1 195 ? -4.141 -29.469 -16.734 1 40.66 195 ASN B N 1
ATOM 3186 C CA . ASN B 1 195 ? -5.156 -30.219 -16.016 1 40.66 195 ASN B CA 1
ATOM 3187 C C . ASN B 1 195 ? -6.195 -30.828 -16.953 1 40.66 195 ASN B C 1
ATOM 3189 O O . ASN B 1 195 ? -6.605 -30.188 -17.922 1 40.66 195 ASN B O 1
#

Foldseek 3Di:
DLQVVLVVLLLVLLVLLLPDVLLVVFDPVLSLLLCLLQSQLSSLLSVLLVCLVPPCVVVLVDPVLCVLDDPPDPLLVVLSVLSSVLSVLCSVLVDDPQLSSLLSQLSRLDLPRPPGPDSVSSVVSNVVSLVSNQVVCCVVPVVCNCSSVSSVVSSVSSSSHDQVSVCSNRPCVPPNPDRCSVVSVVSNPVVVVVD/DLQVVLVVLLLVLLVLCLPDVLLVVFDPVLSLLLCLLQSQLSSLLSVLLVCLVPPCVVVLVDPVLVVLDDPPDPLLVVLSVLSSVLSVLCSVLVDDPQLSSLLSQLSRLDLPRPPGPDSVSSVVSNVVSLVSNQVVCCVVPVPCNCSSVSSVVSSVSSSSHDQVSVCSNRPCVPPNPDRVSVVSVVSNPVVVVVD